Protein AF-A0A6L6BP27-F1 (afdb_monomer)

Structure (mmCIF, N/CA/C/O backbone):
data_AF-A0A6L6BP27-F1
#
_entry.id   AF-A0A6L6BP27-F1
#
loop_
_atom_site.group_PDB
_atom_site.id
_atom_site.type_symbol
_atom_site.label_atom_id
_atom_site.label_alt_id
_atom_site.label_comp_id
_atom_site.label_asym_id
_atom_site.label_entity_id
_atom_site.label_seq_id
_atom_site.pdbx_PDB_ins_code
_atom_site.Cartn_x
_atom_site.Cartn_y
_atom_site.Cartn_z
_atom_site.occupancy
_atom_site.B_iso_or_equiv
_atom_site.auth_seq_id
_atom_site.auth_comp_id
_atom_site.auth_asym_id
_atom_site.auth_atom_id
_atom_site.pdbx_PDB_model_num
ATOM 1 N N . MET A 1 1 ? 19.486 -28.249 1.361 1.00 24.34 1 MET A N 1
ATOM 2 C CA . MET A 1 1 ? 20.352 -27.620 2.382 1.00 24.34 1 MET A CA 1
ATOM 3 C C . MET A 1 1 ? 19.414 -26.994 3.404 1.00 24.34 1 MET A C 1
ATOM 5 O O . MET A 1 1 ? 18.555 -26.232 2.989 1.00 24.34 1 MET A O 1
ATOM 9 N N . LYS A 1 2 ? 19.440 -27.438 4.669 1.00 19.31 2 LYS A N 1
ATOM 10 C CA . LYS A 1 2 ? 18.485 -26.994 5.703 1.00 19.31 2 LYS A CA 1
ATOM 11 C C . LYS A 1 2 ? 18.660 -25.491 5.954 1.00 19.31 2 LYS A C 1
ATOM 13 O O . LYS A 1 2 ? 19.739 -25.074 6.360 1.00 19.31 2 LYS A O 1
ATOM 18 N N . LEU A 1 3 ? 17.623 -24.709 5.669 1.00 22.36 3 LEU A N 1
ATOM 19 C CA . LEU A 1 3 ? 17.551 -23.271 5.923 1.00 22.36 3 LEU A CA 1
ATOM 20 C C . LEU A 1 3 ? 17.081 -23.055 7.369 1.00 22.36 3 LEU A C 1
ATOM 22 O O . LEU A 1 3 ? 15.890 -22.957 7.634 1.00 22.36 3 LEU A O 1
ATOM 26 N N . GLU A 1 4 ? 18.014 -23.023 8.317 1.00 19.38 4 GLU A N 1
ATOM 27 C CA . GLU A 1 4 ? 17.761 -22.554 9.684 1.00 19.38 4 GLU A CA 1
ATOM 28 C C . GLU A 1 4 ? 18.445 -21.191 9.856 1.00 19.38 4 GLU A C 1
ATOM 30 O O . GLU A 1 4 ? 19.659 -21.099 9.680 1.00 19.38 4 GLU A O 1
ATOM 35 N N . GLY A 1 5 ? 17.694 -20.134 10.205 1.00 24.08 5 GLY A N 1
ATOM 36 C CA . GLY A 1 5 ? 18.314 -18.9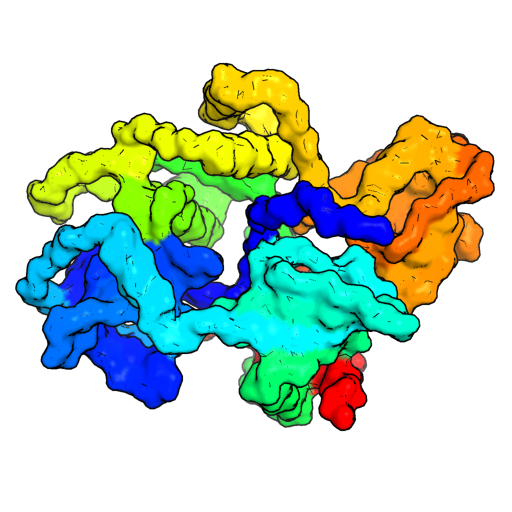14 10.751 1.00 24.08 5 GLY A CA 1
ATOM 37 C C . GLY A 1 5 ? 17.768 -17.533 10.372 1.00 24.08 5 GLY A C 1
ATOM 38 O O . GLY A 1 5 ? 18.439 -16.556 10.694 1.00 24.08 5 GLY A O 1
ATOM 39 N N . LEU A 1 6 ? 16.593 -17.382 9.750 1.00 22.56 6 LEU A N 1
ATOM 40 C CA . LEU A 1 6 ? 16.019 -16.051 9.482 1.00 22.56 6 LEU A CA 1
ATOM 41 C C . LEU A 1 6 ? 14.794 -15.798 10.372 1.00 22.56 6 LEU A C 1
ATOM 43 O O . LEU A 1 6 ? 13.698 -16.282 10.122 1.00 22.56 6 LEU A O 1
ATOM 47 N N . SER A 1 7 ? 15.006 -15.056 11.463 1.00 22.12 7 SER A N 1
ATOM 48 C CA . SER A 1 7 ? 13.932 -14.544 12.323 1.00 22.12 7 SER A CA 1
ATOM 49 C C . SER A 1 7 ? 13.260 -13.347 11.634 1.00 22.12 7 SER A C 1
ATOM 51 O O . SER A 1 7 ? 13.973 -12.411 11.268 1.00 22.12 7 SER A O 1
ATOM 53 N N . PRO A 1 8 ? 11.920 -13.295 11.530 1.00 23.92 8 PRO A N 1
ATOM 54 C CA . PRO A 1 8 ? 11.232 -12.241 10.793 1.00 23.92 8 PRO A CA 1
ATOM 55 C C . PRO A 1 8 ? 11.272 -10.927 11.588 1.00 23.92 8 PRO A C 1
ATOM 57 O O . PRO A 1 8 ? 10.777 -10.844 12.716 1.00 23.92 8 PRO A O 1
ATOM 60 N N . GLN A 1 9 ? 11.900 -9.896 11.021 1.00 27.09 9 GLN A N 1
ATOM 61 C CA . GLN A 1 9 ? 11.811 -8.513 11.490 1.00 27.09 9 GLN A CA 1
ATOM 62 C C . GLN A 1 9 ? 10.997 -7.734 10.467 1.00 27.09 9 GLN A C 1
ATOM 64 O O . GLN A 1 9 ? 11.274 -7.768 9.276 1.00 27.09 9 GLN A O 1
ATOM 69 N N . GLY A 1 10 ? 9.924 -7.121 10.955 1.00 26.88 10 GLY A N 1
ATOM 70 C CA . GLY A 1 10 ? 8.781 -6.774 10.134 1.00 26.88 10 GLY A CA 1
ATOM 71 C C . GLY A 1 10 ? 8.804 -5.374 9.545 1.00 26.88 10 GLY A C 1
ATOM 72 O O . GLY A 1 10 ? 9.265 -4.433 10.187 1.00 26.88 10 GLY A O 1
ATOM 73 N N . ARG A 1 11 ? 8.162 -5.247 8.381 1.00 27.62 11 ARG A N 1
ATOM 74 C CA . ARG A 1 11 ? 7.496 -4.037 7.886 1.00 27.62 11 ARG A CA 1
ATOM 75 C C . ARG A 1 11 ? 6.370 -4.455 6.939 1.00 27.62 11 ARG A C 1
ATOM 77 O O . ARG A 1 11 ? 6.575 -4.673 5.754 1.00 27.62 11 ARG A O 1
ATOM 84 N N . GLY A 1 12 ? 5.165 -4.597 7.484 1.00 24.59 12 GLY A N 1
ATOM 85 C CA . GLY A 1 12 ? 3.965 -4.788 6.677 1.00 24.59 12 GLY A CA 1
ATOM 86 C C . GLY A 1 12 ? 3.558 -3.462 6.043 1.00 24.59 12 GLY A C 1
ATOM 87 O O . GLY A 1 12 ? 3.307 -2.490 6.756 1.00 24.59 12 GLY A O 1
ATOM 88 N N . VAL A 1 13 ? 3.485 -3.421 4.714 1.00 27.06 13 VAL A N 1
ATOM 89 C CA . VAL A 1 13 ? 2.874 -2.304 3.993 1.00 27.06 13 VAL A CA 1
ATOM 90 C C . VAL A 1 13 ? 1.361 -2.368 4.212 1.00 27.06 13 VAL A C 1
ATOM 92 O O . VAL A 1 13 ? 0.734 -3.423 4.085 1.00 27.06 13 VAL A O 1
ATOM 95 N N . ASN A 1 14 ? 0.791 -1.239 4.622 1.00 28.80 14 ASN A N 1
ATOM 96 C CA . ASN A 1 14 ? -0.629 -1.086 4.899 1.00 28.80 14 ASN A CA 1
ATOM 97 C C . ASN A 1 14 ? -1.334 -0.761 3.574 1.00 28.80 14 ASN A C 1
ATOM 99 O O . ASN A 1 14 ? -1.105 0.313 3.017 1.00 28.80 14 ASN A O 1
ATOM 103 N N . PHE A 1 15 ? -2.092 -1.712 3.022 1.00 29.58 15 PHE A N 1
ATOM 104 C CA . PHE A 1 15 ? -2.634 -1.604 1.659 1.00 29.58 15 PHE A CA 1
ATOM 105 C C . PHE A 1 15 ? -4.148 -1.553 1.538 1.00 29.58 15 PHE A C 1
ATOM 107 O O . PHE A 1 15 ? -4.646 -1.405 0.433 1.00 29.58 15 PHE A O 1
ATOM 114 N N . ASN A 1 16 ? -4.858 -1.614 2.646 1.00 32.16 16 ASN A N 1
ATOM 115 C CA . ASN A 1 16 ? -6.273 -1.314 2.768 1.00 32.16 16 ASN A CA 1
ATOM 116 C C . ASN A 1 16 ? -6.457 -1.104 4.256 1.00 32.16 16 ASN A C 1
ATOM 118 O O . ASN A 1 16 ? -5.986 -1.956 4.995 1.00 32.16 16 ASN A O 1
ATOM 122 N N . VAL A 1 17 ? -6.978 0.041 4.686 1.00 34.16 17 VAL A N 1
ATOM 123 C CA . VAL A 1 17 ? -8.278 0.144 5.359 1.00 34.16 17 VAL A CA 1
ATOM 124 C C . VAL A 1 17 ? -8.565 1.644 5.546 1.00 34.16 17 VAL A C 1
ATOM 126 O O . VAL A 1 17 ? -7.656 2.423 5.832 1.00 34.16 17 VAL A O 1
ATOM 129 N N . GLU A 1 18 ? -9.838 2.025 5.525 1.00 42.09 18 GLU A N 1
ATOM 130 C CA . GLU A 1 18 ? -10.417 3.220 6.172 1.00 42.09 18 GLU A CA 1
ATOM 131 C C . GLU A 1 18 ? -10.106 3.332 7.694 1.00 42.09 18 GLU A C 1
ATOM 133 O O . GLU A 1 18 ? -10.615 4.213 8.386 1.00 42.09 18 GLU A O 1
ATOM 138 N N . ILE A 1 19 ? -9.221 2.473 8.230 1.00 43.75 19 ILE A N 1
ATOM 139 C CA . ILE A 1 19 ? -8.749 2.421 9.620 1.00 43.75 19 ILE A CA 1
ATOM 140 C C . ILE A 1 19 ? -8.288 3.779 10.156 1.00 43.75 19 ILE A C 1
ATOM 142 O O . ILE A 1 19 ? -8.566 4.017 11.331 1.00 43.75 19 ILE A O 1
ATOM 146 N N . PRO A 1 20 ? -7.605 4.671 9.400 1.00 52.06 20 PRO A N 1
ATOM 147 C CA . PRO A 1 20 ? -7.161 5.935 9.975 1.00 52.06 20 PRO A CA 1
ATOM 148 C C . PRO A 1 20 ? -8.332 6.736 10.550 1.00 52.06 20 PRO A C 1
ATOM 150 O O . PRO A 1 20 ? -8.298 7.099 11.722 1.00 52.06 20 PRO A O 1
ATOM 153 N N . LEU A 1 21 ? -9.412 6.905 9.783 1.00 52.62 21 LEU A N 1
ATOM 154 C CA . LEU A 1 21 ? -10.512 7.778 10.184 1.00 52.62 21 LEU A CA 1
ATOM 155 C C . LEU A 1 21 ? -11.334 7.174 11.329 1.00 52.62 21 LEU A C 1
ATOM 157 O O . LEU A 1 21 ? -11.641 7.860 12.305 1.00 52.62 21 LEU A O 1
ATOM 161 N N . ILE A 1 22 ? -11.645 5.874 11.258 1.00 64.06 22 ILE A N 1
ATOM 162 C CA . ILE A 1 22 ? -12.397 5.199 12.324 1.00 64.06 22 ILE A CA 1
ATOM 163 C C . ILE A 1 22 ? -11.599 5.133 13.629 1.00 64.06 22 ILE A C 1
ATOM 165 O O . ILE A 1 22 ? -12.166 5.353 14.695 1.00 64.06 22 ILE A O 1
ATOM 169 N N . VAL A 1 23 ? -10.283 4.898 13.584 1.00 67.50 23 VAL A N 1
ATOM 170 C CA . VAL A 1 23 ? -9.456 4.862 14.800 1.00 67.50 23 VAL A CA 1
ATOM 171 C C . VAL A 1 23 ? -9.334 6.253 15.415 1.00 67.50 23 VAL A C 1
ATOM 173 O O . VAL A 1 23 ? -9.428 6.364 16.636 1.00 67.50 23 VAL A O 1
ATOM 176 N N . VAL A 1 24 ? -9.180 7.313 14.618 1.00 62.69 24 VAL A N 1
ATOM 177 C CA . VAL A 1 24 ? -9.140 8.696 15.129 1.00 62.69 24 VAL A CA 1
ATOM 178 C C . VAL A 1 24 ? -10.465 9.058 15.790 1.00 62.69 24 VAL A C 1
ATOM 180 O O . VAL A 1 24 ? -10.481 9.421 16.968 1.00 62.69 24 VAL A O 1
ATOM 183 N N . ARG A 1 25 ? -11.583 8.852 15.089 1.00 65.62 25 ARG A N 1
ATOM 184 C CA . ARG A 1 25 ? -12.924 9.141 15.614 1.00 65.62 25 ARG A CA 1
ATOM 185 C C . ARG A 1 25 ? -13.248 8.322 16.862 1.00 65.62 25 ARG A C 1
ATOM 187 O O . ARG A 1 25 ? -13.694 8.877 17.861 1.00 65.62 25 ARG A O 1
ATOM 194 N N . LEU A 1 26 ? -12.974 7.018 16.868 1.00 74.94 26 LEU A N 1
ATOM 195 C CA . LEU A 1 26 ? -13.188 6.182 18.055 1.00 74.94 26 LEU A CA 1
ATOM 196 C C . LEU A 1 26 ? -12.248 6.560 19.210 1.00 74.94 26 LEU A C 1
ATOM 198 O O . LEU A 1 26 ? -12.638 6.437 20.373 1.00 74.94 26 LEU A O 1
ATOM 202 N N . THR A 1 27 ? -11.029 7.036 18.922 1.00 68.12 27 THR A N 1
ATOM 203 C CA . THR A 1 27 ? -10.110 7.555 19.951 1.00 68.12 27 THR A CA 1
ATOM 204 C C . THR A 1 27 ? -10.725 8.767 20.624 1.00 68.12 27 THR A C 1
ATOM 206 O O . THR A 1 27 ? -10.755 8.839 21.854 1.00 68.12 27 THR A O 1
ATOM 209 N N . GLU A 1 28 ? -11.247 9.691 19.828 1.00 65.62 28 GLU A N 1
ATOM 210 C CA . GLU A 1 28 ? -11.907 10.890 20.313 1.00 65.62 28 GLU A CA 1
ATOM 211 C C . GLU A 1 28 ? -13.165 10.561 21.126 1.00 65.62 28 GLU A C 1
ATOM 213 O O . GLU A 1 28 ? -13.290 11.013 22.263 1.00 65.62 28 GLU A O 1
ATOM 218 N N . ILE A 1 29 ? -14.051 9.704 20.613 1.00 72.75 29 ILE A N 1
ATOM 219 C CA . ILE A 1 29 ? -15.268 9.261 21.313 1.00 72.75 29 ILE A CA 1
ATOM 220 C C . ILE A 1 29 ? -14.912 8.617 22.663 1.00 72.75 29 ILE A C 1
ATOM 222 O O . ILE A 1 29 ? -15.497 8.961 23.695 1.00 72.75 29 ILE A O 1
ATOM 226 N N . ALA A 1 30 ? -13.897 7.744 22.696 1.00 75.38 30 ALA A N 1
ATOM 227 C CA . ALA A 1 30 ? -13.423 7.117 23.931 1.00 75.38 30 ALA A CA 1
ATOM 228 C C . ALA A 1 30 ? -12.850 8.138 24.930 1.00 75.38 30 ALA A C 1
ATOM 230 O O . ALA A 1 30 ? -12.978 7.969 26.149 1.00 75.38 30 ALA A O 1
ATOM 231 N N . GLN A 1 31 ? -12.200 9.202 24.447 1.00 69.44 31 GLN A N 1
ATOM 232 C CA . GLN A 1 31 ? -11.708 10.306 25.277 1.00 69.44 31 GLN A CA 1
ATOM 233 C C . GLN A 1 31 ? -12.851 11.178 25.812 1.00 69.44 31 GLN A C 1
ATOM 235 O O . GLN A 1 31 ? -12.860 11.485 27.006 1.00 69.44 31 GLN A O 1
ATOM 240 N N . ARG A 1 32 ? -13.832 11.510 24.962 1.00 70.50 32 ARG A N 1
ATOM 241 C CA . ARG A 1 32 ? -15.041 12.281 25.298 1.00 70.50 32 ARG A CA 1
ATOM 242 C C . ARG A 1 32 ? -16.046 11.488 26.141 1.00 70.50 32 ARG A C 1
ATOM 244 O O . ARG A 1 32 ? -16.950 12.080 26.722 1.00 70.50 32 ARG A O 1
ATOM 251 N N . ARG A 1 33 ? -15.844 10.172 26.281 1.00 76.19 33 ARG A N 1
ATOM 252 C CA . ARG A 1 33 ? -16.693 9.241 27.043 1.00 76.19 33 ARG A CA 1
ATOM 253 C C . ARG A 1 33 ? -18.110 9.115 26.484 1.00 76.19 33 ARG A C 1
ATOM 255 O O . ARG A 1 33 ? -19.041 8.893 27.250 1.00 76.19 33 ARG A O 1
ATOM 262 N N . GLN A 1 34 ? -18.278 9.271 25.180 1.00 79.25 34 GLN A N 1
ATOM 263 C CA . GLN A 1 34 ? -19.582 9.156 24.528 1.00 79.25 34 GLN A CA 1
ATOM 264 C C . GLN A 1 34 ? -19.881 7.692 24.204 1.00 79.25 34 GLN A C 1
ATOM 266 O O . GLN A 1 34 ? -18.959 6.943 23.874 1.00 79.25 34 GLN A O 1
ATOM 271 N N . LEU A 1 35 ? -21.146 7.278 24.313 1.00 84.25 35 LEU A N 1
ATOM 272 C CA . LEU A 1 35 ? -21.546 5.975 23.781 1.00 84.25 35 LEU A CA 1
ATOM 273 C C . LEU A 1 35 ? -21.628 6.060 22.252 1.00 84.25 35 LEU A C 1
ATOM 275 O O . LEU A 1 35 ? -21.848 7.128 21.671 1.00 84.25 35 LEU A O 1
ATOM 279 N N . VAL A 1 36 ? -21.402 4.925 21.599 1.00 84.56 36 VAL A N 1
ATOM 280 C CA . VAL A 1 36 ? -21.385 4.838 20.139 1.00 84.56 36 VAL A CA 1
ATOM 281 C C . VAL A 1 36 ? -22.182 3.628 19.682 1.00 84.56 36 VAL A C 1
ATOM 283 O O . VAL A 1 36 ? -22.032 2.540 20.240 1.00 84.56 36 VAL A O 1
ATOM 286 N N . ASP A 1 37 ? -23.041 3.840 18.690 1.00 83.38 37 ASP A N 1
ATOM 287 C CA . ASP A 1 37 ? -23.739 2.775 17.975 1.00 83.38 37 ASP A CA 1
ATOM 288 C C . ASP A 1 37 ? -22.869 2.332 16.799 1.00 83.38 37 ASP A C 1
ATOM 290 O O . ASP A 1 37 ? -22.571 3.140 15.916 1.00 83.38 37 ASP A O 1
ATOM 294 N N . ILE A 1 38 ? -22.405 1.084 16.837 1.00 82.88 38 ILE A N 1
ATOM 295 C CA . ILE A 1 38 ? -21.524 0.495 15.829 1.00 82.88 38 ILE A CA 1
ATOM 296 C C . ILE A 1 38 ? -22.198 -0.715 15.186 1.00 82.88 38 ILE A C 1
ATOM 298 O O . ILE A 1 38 ? -22.813 -1.527 15.873 1.00 82.88 38 ILE A O 1
ATOM 302 N N . SER A 1 39 ? -22.023 -0.879 13.876 1.00 76.56 39 SER A N 1
ATOM 303 C CA . SER A 1 39 ? -22.437 -2.094 13.170 1.00 76.56 39 SER A CA 1
ATOM 304 C C . SER A 1 39 ? -21.270 -3.077 13.075 1.00 76.56 39 SER A C 1
ATOM 306 O O . SER A 1 39 ? -20.191 -2.697 12.620 1.00 76.56 39 SER A O 1
ATOM 308 N N . ILE A 1 40 ? -21.463 -4.323 13.508 1.00 75.12 40 ILE A N 1
ATOM 309 C CA . ILE A 1 40 ? -20.492 -5.421 13.410 1.00 75.12 40 ILE A CA 1
ATOM 310 C C . ILE A 1 40 ? -21.167 -6.567 12.667 1.00 75.12 40 ILE A C 1
ATOM 312 O O . ILE A 1 40 ? -22.178 -7.075 13.135 1.00 75.12 40 ILE A O 1
ATOM 316 N N . ASP A 1 41 ? -20.613 -6.984 11.525 1.00 67.38 41 ASP A N 1
ATOM 317 C CA . ASP A 1 41 ? -21.138 -8.110 10.733 1.00 67.38 41 ASP A CA 1
ATOM 318 C C . ASP A 1 41 ? -22.663 -7.994 10.452 1.00 67.38 41 ASP A C 1
ATOM 320 O O . ASP A 1 41 ? -23.397 -8.979 10.476 1.00 67.38 41 ASP A O 1
ATOM 324 N N . SER A 1 42 ? -23.134 -6.762 10.188 1.00 66.06 42 SER A N 1
ATOM 325 C CA . SER A 1 42 ? -24.547 -6.383 9.968 1.00 66.06 42 SER A CA 1
ATOM 326 C C . SER A 1 42 ? -25.467 -6.412 11.200 1.00 66.06 42 SER A C 1
ATOM 328 O O . SER A 1 42 ? -26.681 -6.251 11.059 1.00 66.06 42 SER A O 1
ATOM 330 N N . GLU A 1 43 ? -24.917 -6.540 12.407 1.00 75.62 43 GLU A N 1
ATOM 331 C CA . GLU A 1 43 ? -25.635 -6.354 13.671 1.00 75.62 43 GLU A CA 1
ATOM 332 C C . GLU A 1 43 ? -25.242 -5.029 14.337 1.00 75.62 43 GLU A C 1
ATOM 334 O O . GLU A 1 43 ? -24.061 -4.737 14.518 1.00 75.62 43 GLU A O 1
ATOM 339 N N . ASN A 1 44 ? -26.228 -4.228 14.747 1.00 82.75 44 ASN A N 1
ATOM 340 C CA . ASN A 1 44 ? -25.972 -2.965 15.443 1.00 82.75 44 ASN A CA 1
ATOM 341 C C . ASN A 1 44 ? -25.867 -3.184 16.954 1.00 82.75 44 ASN A C 1
ATOM 343 O O . ASN A 1 44 ? -26.711 -3.846 17.565 1.00 82.75 44 ASN A O 1
ATOM 347 N N . ILE A 1 45 ? -24.837 -2.602 17.562 1.00 87.69 45 ILE A N 1
ATOM 348 C CA . ILE A 1 45 ? -24.572 -2.691 18.992 1.00 87.69 45 ILE A CA 1
ATOM 349 C C . ILE A 1 45 ? -24.108 -1.345 19.539 1.00 87.69 45 ILE A C 1
ATOM 351 O O . ILE A 1 45 ? -23.145 -0.745 19.069 1.00 87.69 45 ILE A O 1
ATOM 355 N N . VAL A 1 46 ? -24.761 -0.901 20.612 1.00 88.75 46 VAL A N 1
ATOM 356 C CA . VAL A 1 46 ? -24.331 0.282 21.358 1.00 88.75 46 VAL A CA 1
ATOM 357 C C . VAL A 1 46 ? -23.261 -0.124 22.362 1.00 88.75 46 VAL A C 1
ATOM 359 O O . VAL A 1 46 ? -23.462 -1.028 23.182 1.00 88.75 46 VAL A O 1
ATOM 362 N N . VAL A 1 47 ? -22.118 0.554 22.327 1.00 89.75 47 VAL A N 1
ATOM 363 C CA . VAL A 1 47 ? -20.980 0.262 23.200 1.00 89.75 47 VAL A CA 1
ATOM 364 C C . VAL A 1 47 ? -20.496 1.504 23.945 1.00 89.75 47 VAL A C 1
ATOM 366 O O . VAL A 1 47 ? -20.593 2.627 23.459 1.00 89.75 47 VAL A O 1
ATOM 369 N N . ASP A 1 48 ? -19.948 1.281 25.139 1.00 89.38 48 ASP A N 1
ATOM 370 C CA . ASP A 1 48 ? -19.176 2.251 25.918 1.00 89.38 48 ASP A CA 1
ATOM 371 C C . ASP A 1 48 ? -17.676 2.060 25.619 1.00 89.38 48 ASP A C 1
ATOM 373 O O . ASP A 1 48 ? -17.071 1.097 26.123 1.00 89.38 48 ASP A O 1
ATOM 377 N N . PRO A 1 49 ? -17.072 2.902 24.761 1.00 87.06 49 PRO A N 1
ATOM 378 C CA . PRO A 1 49 ? -15.687 2.757 24.343 1.00 87.06 49 PRO A CA 1
ATOM 379 C C . PRO A 1 49 ? -14.725 3.210 25.448 1.00 87.06 49 PRO A C 1
ATOM 381 O O . PRO A 1 49 ? -14.726 4.357 25.894 1.00 87.06 49 PRO A O 1
ATOM 384 N N . ASP A 1 50 ? -13.842 2.306 25.882 1.00 83.19 50 ASP A N 1
ATOM 385 C CA . ASP A 1 50 ? -12.862 2.590 26.936 1.00 83.19 50 ASP A CA 1
ATOM 386 C C . ASP A 1 50 ? -11.526 3.072 26.351 1.00 83.19 50 ASP A C 1
ATOM 388 O O . ASP A 1 50 ? -10.980 4.082 26.811 1.00 83.19 50 ASP A O 1
ATOM 392 N N . ARG A 1 51 ? -10.991 2.361 25.345 1.00 78.06 51 ARG A N 1
ATOM 393 C CA . ARG A 1 51 ? -9.752 2.722 24.628 1.00 78.06 51 ARG A CA 1
ATOM 394 C C . ARG A 1 51 ? -9.590 1.945 23.325 1.00 78.06 51 ARG A C 1
ATOM 396 O O . ARG A 1 51 ? -10.187 0.887 23.154 1.00 78.06 51 ARG A O 1
ATOM 403 N N . LEU A 1 52 ? -8.679 2.406 22.476 1.00 79.62 52 LEU A N 1
ATOM 404 C CA . LEU A 1 52 ? -8.127 1.611 21.382 1.00 79.62 52 LEU A CA 1
ATOM 405 C C . LEU A 1 52 ? -6.822 0.923 21.787 1.00 79.62 52 LEU A C 1
ATOM 407 O O . LEU A 1 52 ? -6.091 1.391 22.668 1.00 79.62 52 LEU A O 1
ATOM 411 N N . LEU A 1 53 ? -6.552 -0.205 21.140 1.00 68.50 53 LEU A N 1
ATOM 412 C CA . LEU A 1 53 ? -5.364 -1.022 21.325 1.00 68.50 53 LEU A CA 1
ATOM 413 C C . LEU A 1 53 ? -4.898 -1.552 19.969 1.00 68.50 53 LEU A C 1
ATOM 415 O O . LEU A 1 53 ? -5.683 -2.146 19.238 1.00 68.50 53 LEU A O 1
ATOM 419 N N . PHE A 1 54 ? -3.619 -1.372 19.655 1.00 62.34 54 PHE A N 1
ATOM 420 C CA . PHE A 1 54 ? -3.007 -1.975 18.477 1.00 62.34 54 PHE A CA 1
ATOM 421 C C . PHE A 1 54 ? -2.205 -3.210 18.884 1.00 62.34 54 PHE A C 1
ATOM 423 O O . PHE A 1 54 ? -1.301 -3.125 19.720 1.00 62.34 54 PHE A O 1
ATOM 430 N N . ASP A 1 55 ? -2.514 -4.352 18.280 1.00 58.47 55 ASP A N 1
ATOM 431 C CA . ASP A 1 55 ? -1.782 -5.600 18.490 1.00 58.47 55 ASP A CA 1
ATOM 432 C C . ASP A 1 55 ? -1.588 -6.325 17.156 1.00 58.47 55 ASP A C 1
ATOM 434 O O . ASP A 1 55 ? -2.519 -6.437 16.358 1.00 58.47 55 ASP A O 1
ATOM 438 N N . LYS A 1 56 ? -0.356 -6.788 16.903 1.00 53.34 56 LYS A N 1
ATOM 439 C CA . LYS A 1 56 ? 0.037 -7.554 15.703 1.00 53.34 56 LYS A CA 1
ATOM 440 C C . LYS A 1 56 ? -0.492 -7.002 14.361 1.00 53.34 56 LYS A C 1
ATOM 442 O O . LYS A 1 56 ? -0.903 -7.763 13.497 1.00 53.34 56 LYS A O 1
ATOM 447 N N . GLY A 1 57 ? -0.476 -5.683 14.158 1.00 51.88 57 GLY A N 1
ATOM 448 C CA . GLY A 1 57 ? -0.927 -5.094 12.887 1.00 51.88 57 GLY A CA 1
ATOM 449 C C . GLY A 1 57 ? -2.415 -4.746 12.831 1.00 51.88 57 GLY A C 1
ATOM 450 O O . GLY A 1 57 ? -2.844 -4.134 11.860 1.00 51.88 57 GLY A O 1
ATOM 451 N N . THR A 1 58 ? -3.190 -5.081 13.863 1.00 59.81 58 THR A N 1
ATOM 452 C CA . THR A 1 58 ? -4.640 -4.869 13.903 1.00 59.81 58 THR A CA 1
ATOM 453 C C . THR A 1 58 ? -5.024 -3.890 15.010 1.00 59.81 58 THR A C 1
ATOM 455 O O . THR A 1 58 ? -4.508 -3.958 16.128 1.00 59.81 58 THR A O 1
ATOM 458 N N . TRP A 1 59 ? -5.957 -2.987 14.705 1.00 70.88 59 TRP A N 1
ATOM 459 C CA . TRP A 1 59 ? -6.578 -2.099 15.687 1.00 70.88 59 TRP A CA 1
ATOM 460 C C . TRP A 1 59 ? -7.813 -2.744 16.313 1.00 70.88 59 TRP A C 1
ATOM 462 O O . TRP A 1 59 ? -8.667 -3.294 15.614 1.00 70.88 59 TRP A O 1
ATOM 472 N N . TYR A 1 60 ? -7.908 -2.634 17.634 1.00 78.88 60 TYR A N 1
ATOM 473 C CA . TYR A 1 60 ? -9.010 -3.135 18.440 1.00 78.88 60 TYR A CA 1
ATOM 474 C C . TYR A 1 60 ? -9.621 -2.005 19.261 1.00 78.88 60 TYR A C 1
ATOM 476 O O . TYR A 1 60 ? -8.915 -1.300 19.986 1.00 78.88 60 TYR A O 1
ATOM 484 N N . LEU A 1 61 ? -10.942 -1.881 19.208 1.00 85.69 61 LEU A N 1
ATOM 485 C CA . LEU A 1 61 ? -11.723 -1.102 20.151 1.00 85.69 61 LEU A CA 1
ATOM 486 C C . LEU A 1 61 ? -11.988 -1.959 21.393 1.00 85.69 61 LEU A C 1
ATOM 488 O O . LEU A 1 61 ? -12.636 -3.003 21.317 1.00 85.69 61 LEU A O 1
ATOM 492 N N . ILE A 1 62 ? -11.492 -1.520 22.547 1.00 88.12 62 ILE A N 1
ATOM 493 C CA . ILE A 1 62 ? -11.852 -2.094 23.843 1.00 88.12 62 ILE A CA 1
ATOM 494 C C . ILE A 1 62 ? -13.068 -1.334 24.353 1.00 88.12 62 ILE A C 1
ATOM 496 O O . ILE A 1 62 ? -12.962 -0.165 24.730 1.00 88.12 62 ILE A O 1
ATOM 500 N N . ALA A 1 63 ? -14.217 -2.000 24.377 1.00 90.06 63 ALA A N 1
ATOM 501 C CA . ALA A 1 63 ? -15.480 -1.393 24.770 1.00 90.06 63 ALA A CA 1
ATOM 502 C C . ALA A 1 63 ? -16.326 -2.340 25.625 1.00 90.06 63 ALA A C 1
ATOM 504 O O . ALA A 1 63 ? -16.103 -3.552 25.658 1.00 90.06 63 ALA A O 1
ATOM 505 N N . THR A 1 64 ? -17.290 -1.784 26.354 1.00 90.25 64 THR A N 1
ATOM 506 C CA . THR A 1 64 ? -18.300 -2.562 27.084 1.00 90.25 64 THR A CA 1
ATOM 507 C C . THR A 1 64 ? -19.641 -2.376 26.383 1.00 90.25 64 THR A C 1
ATOM 509 O O . THR A 1 64 ? -20.130 -1.249 26.369 1.00 90.25 64 THR A O 1
ATOM 512 N N . PRO A 1 65 ? -20.250 -3.425 25.806 1.00 89.44 65 PRO A N 1
ATOM 513 C CA . PRO A 1 65 ? -21.601 -3.315 25.271 1.00 89.44 65 PRO A CA 1
ATOM 514 C C . PRO A 1 65 ? -22.592 -2.829 26.325 1.00 89.44 65 PRO A C 1
ATOM 516 O O . PRO A 1 65 ? -22.528 -3.247 27.487 1.00 89.44 65 PRO A O 1
ATOM 519 N N . VAL A 1 66 ? -23.509 -1.948 25.933 1.00 85.56 66 VAL A N 1
ATOM 520 C CA . VAL A 1 66 ? -24.560 -1.464 26.831 1.00 85.56 66 VAL A CA 1
ATOM 521 C C . VAL A 1 66 ? -25.421 -2.651 27.272 1.00 85.56 66 VAL A C 1
ATOM 523 O O . VAL A 1 66 ? -25.866 -3.455 26.462 1.00 85.56 66 VAL A O 1
ATOM 526 N N . GLY A 1 67 ? -25.619 -2.793 28.586 1.00 81.31 67 GLY A N 1
ATOM 527 C CA . GLY A 1 67 ? -26.297 -3.949 29.190 1.00 81.31 67 GLY A CA 1
ATOM 528 C C . GLY A 1 67 ? -25.360 -5.083 29.627 1.00 81.31 67 GLY A C 1
ATOM 529 O O . GLY A 1 67 ? -25.762 -5.932 30.424 1.00 81.31 67 GLY A O 1
ATOM 530 N N . GLU A 1 68 ? -24.089 -5.069 29.214 1.00 84.50 68 GLU A N 1
ATOM 531 C CA . GLU A 1 68 ? -23.082 -6.042 29.644 1.00 84.50 68 GLU A CA 1
ATOM 532 C C . GLU A 1 68 ? -22.145 -5.501 30.735 1.00 84.50 68 GLU A C 1
ATOM 534 O O . GLU A 1 68 ? -21.962 -4.302 30.926 1.00 84.50 68 GLU A O 1
ATOM 539 N N . LYS A 1 69 ? -21.515 -6.415 31.491 1.00 78.56 69 LYS A N 1
ATOM 540 C CA . LYS A 1 69 ? -20.518 -6.069 32.532 1.00 78.56 69 LYS A CA 1
ATOM 541 C C . LYS A 1 69 ? -19.067 -6.320 32.107 1.00 78.56 69 LYS A C 1
ATOM 543 O O . LYS A 1 69 ? -18.131 -5.830 32.759 1.00 78.56 69 LYS A O 1
ATOM 548 N N . LYS A 1 70 ? -18.866 -7.139 31.071 1.00 85.00 70 LYS A N 1
ATOM 549 C CA . LYS A 1 70 ? -17.546 -7.548 30.580 1.00 85.00 70 LYS A CA 1
ATOM 550 C C . LYS A 1 70 ? -17.140 -6.678 29.396 1.00 85.00 70 LYS A C 1
ATOM 552 O O . LYS A 1 70 ? -17.955 -6.376 28.538 1.00 85.00 70 LYS A O 1
ATOM 557 N N . MET A 1 71 ? -15.865 -6.298 29.378 1.00 86.88 71 MET A N 1
ATOM 558 C CA . MET A 1 71 ? -15.270 -5.635 28.221 1.00 86.88 71 MET A CA 1
ATOM 559 C C . MET A 1 71 ? -15.040 -6.660 27.116 1.00 86.88 71 MET A C 1
ATOM 561 O O . MET A 1 71 ? -14.689 -7.807 27.405 1.00 86.88 71 MET A O 1
ATOM 565 N N . ARG A 1 72 ? -15.191 -6.216 25.875 1.00 86.56 72 ARG A N 1
ATOM 566 C CA . ARG A 1 72 ? -14.877 -6.963 24.662 1.00 86.56 72 ARG A CA 1
ATOM 567 C C . ARG A 1 72 ? -13.819 -6.200 23.871 1.00 86.56 72 ARG A C 1
ATOM 569 O O . ARG A 1 72 ? -13.765 -4.971 23.929 1.00 86.56 72 ARG A O 1
ATOM 576 N N . ALA A 1 73 ? -12.974 -6.937 23.162 1.00 85.81 73 ALA A N 1
ATOM 577 C CA . ALA A 1 73 ? -12.105 -6.375 22.139 1.00 85.81 73 ALA A CA 1
ATOM 578 C C . ALA A 1 73 ? -12.764 -6.610 20.777 1.00 85.81 73 ALA A C 1
ATOM 580 O O . ALA A 1 73 ? -13.109 -7.739 20.439 1.00 85.81 73 ALA A O 1
ATOM 581 N N . ILE A 1 74 ? -12.968 -5.534 20.028 1.00 84.56 74 ILE A N 1
ATOM 582 C CA . ILE A 1 74 ? -13.669 -5.526 18.745 1.00 84.56 74 ILE A CA 1
ATOM 583 C C . ILE A 1 74 ? -12.664 -5.082 17.689 1.00 84.56 74 ILE A C 1
ATOM 585 O O . ILE A 1 74 ? -12.072 -4.014 17.831 1.00 84.56 74 ILE A O 1
ATOM 589 N N . LYS A 1 75 ? -12.435 -5.885 16.644 1.00 78.50 75 LYS A N 1
ATOM 590 C CA . LYS A 1 75 ? -11.555 -5.486 15.533 1.00 78.50 75 LYS A CA 1
ATOM 591 C C . LYS A 1 75 ? -12.160 -4.265 14.838 1.00 78.50 75 LYS A C 1
ATOM 593 O O . LYS A 1 75 ? -13.278 -4.353 14.344 1.00 78.50 75 LYS A O 1
ATOM 598 N N . CYS A 1 76 ? -11.421 -3.160 14.748 1.00 76.75 76 CYS A N 1
ATOM 599 C CA . CYS A 1 76 ? -11.915 -1.939 14.100 1.00 76.75 76 CYS A CA 1
ATOM 600 C C . CYS A 1 76 ? -12.274 -2.166 12.627 1.00 76.75 76 CYS A C 1
ATOM 602 O O . CYS A 1 76 ? -13.219 -1.567 12.144 1.00 76.75 76 CYS A O 1
ATOM 604 N N . ALA A 1 77 ? -11.578 -3.079 11.943 1.00 67.12 77 ALA A N 1
ATOM 605 C CA . ALA A 1 77 ? -11.877 -3.455 10.560 1.00 67.12 77 ALA A CA 1
ATOM 606 C C . ALA A 1 77 ? -13.243 -4.151 10.373 1.00 67.12 77 ALA A C 1
ATOM 608 O O . ALA A 1 77 ? -13.703 -4.268 9.245 1.00 67.12 77 ALA A O 1
ATOM 609 N N . ARG A 1 78 ? -13.878 -4.637 11.451 1.00 73.94 78 ARG A N 1
ATOM 610 C CA . ARG A 1 78 ? -15.236 -5.209 11.407 1.00 73.94 78 ARG A CA 1
ATOM 611 C C . ARG A 1 78 ? -16.332 -4.196 11.716 1.00 73.94 78 ARG A C 1
ATOM 613 O O . ARG A 1 78 ? -17.504 -4.543 11.634 1.00 73.94 78 ARG A O 1
ATOM 620 N N . ILE A 1 79 ? -15.959 -2.989 12.129 1.00 73.56 79 ILE A N 1
ATOM 621 C CA . ILE A 1 79 ? -16.925 -1.936 12.403 1.00 73.56 79 ILE A CA 1
ATOM 622 C C . ILE A 1 79 ? -17.262 -1.278 11.065 1.00 73.56 79 ILE A C 1
ATOM 624 O O . ILE A 1 79 ? -16.353 -0.855 10.351 1.00 73.56 79 ILE A O 1
ATOM 628 N N . GLY A 1 80 ? -18.548 -1.221 10.723 1.00 63.62 80 GLY A N 1
ATOM 629 C CA . GLY A 1 80 ? -19.016 -0.524 9.525 1.00 63.62 80 GLY A CA 1
ATOM 630 C C . GLY A 1 80 ? -18.610 0.955 9.515 1.00 63.62 80 GLY A C 1
ATOM 631 O O . GLY A 1 80 ? -18.417 1.562 10.570 1.00 63.62 80 GLY A O 1
ATOM 632 N N . ALA A 1 81 ? -18.490 1.538 8.319 1.00 55.50 81 ALA A N 1
ATOM 633 C CA . ALA A 1 81 ? -18.131 2.950 8.145 1.00 55.50 81 ALA A CA 1
ATOM 634 C C . ALA A 1 81 ? -19.149 3.906 8.803 1.00 55.50 81 ALA A C 1
ATOM 636 O O . ALA A 1 81 ? -18.773 4.965 9.310 1.00 55.50 81 ALA A O 1
ATOM 637 N N . ASP A 1 82 ? -20.415 3.487 8.866 1.00 58.62 82 ASP A N 1
ATOM 638 C CA . ASP A 1 82 ? -21.509 4.229 9.481 1.00 58.62 82 ASP A CA 1
ATOM 639 C C . ASP A 1 82 ? -21.655 3.853 10.963 1.00 58.62 82 ASP A C 1
ATOM 641 O O . ASP A 1 82 ? -22.261 2.839 11.316 1.00 58.62 82 ASP A O 1
ATOM 645 N N . PHE A 1 83 ? -21.103 4.682 11.850 1.00 69.38 83 PHE A N 1
ATOM 646 C CA . PHE A 1 83 ? -21.393 4.636 13.284 1.00 69.38 83 PHE A CA 1
ATOM 647 C C . PHE A 1 83 ? -21.854 6.008 13.772 1.00 69.38 83 PHE A C 1
ATOM 649 O O . PHE A 1 83 ? -21.308 7.045 13.384 1.00 69.38 83 PHE A O 1
ATOM 656 N N . SER A 1 84 ? -22.861 6.026 14.643 1.00 69.06 84 SER A N 1
ATOM 657 C CA . SER A 1 84 ? -23.438 7.263 15.174 1.00 69.06 84 SER A CA 1
ATOM 658 C C . SER A 1 84 ? -23.091 7.449 16.645 1.00 69.06 84 SER A C 1
ATOM 660 O O . SER A 1 84 ? -23.221 6.531 17.458 1.00 69.06 84 SER A O 1
ATOM 662 N N . ILE A 1 85 ? -22.665 8.663 16.992 1.00 71.06 85 ILE A N 1
ATOM 663 C CA . ILE A 1 85 ? -22.474 9.078 18.381 1.00 71.06 85 ILE A CA 1
ATOM 664 C C . ILE A 1 85 ? -23.856 9.296 18.995 1.00 71.06 85 ILE A C 1
ATOM 666 O O . ILE A 1 85 ? -24.680 10.011 18.428 1.00 71.06 85 ILE A O 1
ATOM 670 N N . THR A 1 86 ? -24.110 8.701 20.155 1.00 69.88 86 THR A N 1
ATOM 671 C CA . THR A 1 86 ? -25.353 8.947 20.893 1.00 69.88 86 THR A CA 1
ATOM 672 C C . THR A 1 86 ? -25.238 10.225 21.727 1.00 69.88 86 THR A C 1
ATOM 674 O O . THR A 1 86 ? -24.141 10.582 22.158 1.00 69.88 86 THR A O 1
ATOM 677 N N . GLU A 1 87 ? -26.359 10.869 22.060 1.00 68.19 87 GLU A N 1
ATOM 678 C CA . GLU A 1 87 ? -26.368 12.004 23.005 1.00 68.19 87 GLU A CA 1
ATOM 679 C C . GLU A 1 87 ? -25.930 11.606 24.432 1.00 68.19 87 GLU A C 1
ATOM 681 O O . GLU A 1 87 ? -25.539 12.456 25.234 1.00 68.19 87 GLU A O 1
ATOM 686 N N . ASP A 1 88 ? -25.936 10.306 24.738 1.00 70.00 88 ASP A N 1
ATOM 687 C CA . ASP A 1 88 ? -25.584 9.763 26.044 1.00 70.00 88 ASP A CA 1
ATOM 688 C C . ASP A 1 88 ? -24.065 9.689 26.294 1.00 70.00 88 ASP A C 1
ATOM 690 O O . ASP A 1 88 ? -23.265 9.239 25.466 1.00 70.00 88 ASP A O 1
ATOM 694 N N . VAL A 1 89 ? -23.667 10.076 27.510 1.00 68.38 89 VAL A N 1
ATOM 695 C CA . VAL A 1 89 ? -22.282 10.024 28.001 1.00 68.38 89 VAL A CA 1
ATOM 696 C C . VAL A 1 89 ? -22.144 8.912 29.042 1.00 68.38 89 VAL A C 1
ATOM 698 O O . VAL A 1 89 ? -22.953 8.782 29.962 1.00 68.38 89 VAL A O 1
ATOM 701 N N . SER A 1 90 ? -21.081 8.118 28.934 1.00 68.31 90 SER A N 1
ATOM 702 C CA . SER A 1 90 ? -20.763 7.027 29.855 1.00 68.31 90 SER A CA 1
ATOM 703 C C . SER A 1 90 ? -20.623 7.503 31.303 1.00 68.31 90 SER A C 1
ATOM 705 O O . SER A 1 90 ? -19.776 8.331 31.654 1.00 68.31 90 SER A O 1
ATOM 707 N N . SER A 1 91 ? -21.402 6.872 32.183 1.00 66.12 91 SER A N 1
ATOM 708 C CA . SER A 1 91 ? -21.353 7.038 33.641 1.00 66.12 91 SER A CA 1
ATOM 709 C C . SER A 1 91 ? -20.411 6.049 34.343 1.00 66.12 91 SER A C 1
ATOM 711 O O . SER A 1 91 ? -20.174 6.151 35.552 1.00 66.12 91 SER A O 1
ATOM 713 N N . ALA A 1 92 ? -19.832 5.095 33.607 1.00 68.56 92 ALA A N 1
ATOM 714 C CA . ALA A 1 92 ? -18.964 4.068 34.169 1.00 68.56 92 ALA A CA 1
ATOM 715 C C . ALA A 1 92 ? -17.636 4.658 34.683 1.00 68.56 92 ALA A C 1
ATOM 717 O O . ALA A 1 92 ? -17.216 5.752 34.307 1.00 68.56 92 ALA A O 1
ATOM 718 N N . LYS A 1 93 ? -16.897 3.939 35.533 1.00 67.19 93 LYS A N 1
ATOM 719 C CA . LYS A 1 93 ? -15.495 4.286 35.841 1.00 67.19 93 LYS A CA 1
ATOM 720 C C . LYS A 1 93 ? -14.560 3.479 34.943 1.00 67.19 93 LYS A C 1
ATOM 722 O O . LYS A 1 93 ? -14.691 2.258 34.895 1.00 67.19 93 LYS A O 1
ATOM 727 N N . ARG A 1 94 ? -13.578 4.137 34.306 1.00 69.19 94 ARG A N 1
ATOM 728 C CA . ARG A 1 94 ? -12.528 3.442 33.536 1.00 69.19 94 ARG A CA 1
ATOM 729 C C . ARG A 1 94 ? -11.825 2.404 34.407 1.00 69.19 94 ARG A C 1
ATOM 731 O O . ARG A 1 94 ? -11.358 2.715 35.509 1.00 69.19 94 ARG A O 1
ATOM 738 N N . LYS A 1 95 ? -11.711 1.177 33.899 1.00 71.81 95 LYS A N 1
ATOM 739 C CA . LYS A 1 95 ? -10.974 0.110 34.585 1.00 71.81 95 LYS A CA 1
ATOM 740 C C . LYS A 1 95 ? -9.472 0.325 34.382 1.00 71.81 95 LYS A C 1
ATOM 742 O O . LYS A 1 95 ? -8.997 0.592 33.274 1.00 71.81 95 LYS A O 1
ATOM 747 N N . LYS A 1 96 ? -8.695 0.200 35.461 1.00 71.00 96 LYS A N 1
ATOM 748 C CA . LYS A 1 96 ? -7.232 0.124 35.367 1.00 71.00 96 LYS A CA 1
ATOM 749 C C . LYS A 1 96 ? -6.857 -1.294 34.959 1.00 71.00 96 LYS A C 1
ATOM 751 O O . LYS A 1 96 ? -6.892 -2.187 35.794 1.00 71.00 96 LYS A O 1
ATOM 756 N N . LEU A 1 97 ? -6.527 -1.466 33.686 1.00 69.12 97 LEU A N 1
ATOM 757 C CA . LEU A 1 97 ? -6.054 -2.725 33.122 1.00 69.12 97 LEU A CA 1
ATOM 758 C C . LEU A 1 97 ? -4.536 -2.668 32.949 1.00 69.12 97 LEU A C 1
ATOM 760 O O . LEU A 1 97 ? -3.994 -1.657 32.499 1.00 69.12 97 LEU A O 1
ATOM 764 N N . SER A 1 98 ? -3.855 -3.750 33.305 1.00 66.12 98 SER A N 1
ATOM 765 C CA . SER A 1 98 ? -2.445 -3.978 33.000 1.00 66.12 98 SER A CA 1
ATOM 766 C C . SER A 1 98 ? -2.247 -4.352 31.526 1.00 66.12 98 SER A C 1
ATOM 768 O O . SER A 1 98 ? -3.153 -4.862 30.868 1.00 66.12 98 SER A O 1
ATOM 770 N N . ASN A 1 99 ? -1.023 -4.190 31.010 1.00 55.97 99 ASN A N 1
ATOM 771 C CA . ASN A 1 99 ? -0.679 -4.615 29.645 1.00 55.97 99 ASN A CA 1
ATOM 772 C C . ASN A 1 99 ? -0.946 -6.109 29.398 1.00 55.97 99 ASN A C 1
ATOM 774 O O . ASN A 1 99 ? -1.263 -6.498 28.278 1.00 55.97 99 ASN A O 1
ATOM 778 N N . ARG A 1 100 ? -0.824 -6.951 30.433 1.00 62.81 100 ARG A N 1
ATOM 779 C CA . ARG A 1 100 ? -1.125 -8.384 30.329 1.00 62.81 100 ARG A CA 1
ATOM 780 C C . ARG A 1 100 ? -2.622 -8.623 30.132 1.00 62.81 100 ARG A C 1
ATOM 782 O O . ARG A 1 100 ? -2.989 -9.432 29.291 1.00 62.81 100 ARG A O 1
ATOM 789 N N . GLU A 1 101 ? -3.466 -7.913 30.878 1.00 69.19 101 GLU A N 1
ATOM 790 C CA . GLU A 1 101 ? -4.927 -8.009 30.755 1.00 69.19 101 GLU A CA 1
ATOM 791 C C . GLU A 1 101 ? -5.413 -7.467 29.408 1.00 69.19 101 GLU A C 1
ATOM 793 O O . GLU A 1 101 ? -6.252 -8.091 28.770 1.00 69.19 101 GLU A O 1
ATOM 798 N N . LEU A 1 102 ? -4.831 -6.360 28.936 1.00 68.69 102 LEU A N 1
ATOM 799 C CA . LEU A 1 102 ? -5.125 -5.798 27.615 1.00 68.69 102 LEU A CA 1
ATOM 800 C C . LEU A 1 102 ? -4.792 -6.776 26.483 1.00 68.69 102 LEU A C 1
ATOM 802 O O . LEU A 1 102 ? -5.623 -7.007 25.613 1.00 68.69 102 LEU A O 1
ATOM 806 N N . ARG A 1 103 ? -3.616 -7.412 26.523 1.00 66.50 103 ARG A N 1
ATOM 807 C CA . ARG A 1 103 ? -3.245 -8.439 25.537 1.00 66.50 103 ARG A CA 1
ATOM 808 C C . ARG A 1 103 ? -4.159 -9.658 25.595 1.00 66.50 103 ARG A C 1
ATOM 810 O O . ARG A 1 103 ? -4.545 -10.181 24.560 1.00 66.50 103 ARG A O 1
ATOM 817 N N . HIS A 1 104 ? -4.551 -10.090 26.791 1.00 74.50 104 HIS A N 1
ATOM 818 C CA . HIS A 1 104 ? -5.456 -11.229 26.947 1.00 74.50 104 HIS A CA 1
ATOM 819 C C . HIS A 1 104 ? -6.857 -10.960 26.372 1.00 74.50 104 HIS A C 1
ATOM 821 O O . HIS A 1 104 ? -7.506 -11.888 25.896 1.00 74.50 104 HIS A O 1
ATOM 827 N N . LEU A 1 105 ? -7.332 -9.709 26.402 1.00 75.31 105 LEU A N 1
ATOM 828 C CA . LEU A 1 105 ? -8.593 -9.338 25.751 1.00 75.31 105 LEU A CA 1
ATOM 829 C C . LEU A 1 105 ? -8.518 -9.499 24.230 1.00 75.31 105 LEU A C 1
ATOM 831 O O . LEU A 1 105 ? -9.517 -9.863 23.626 1.00 75.31 105 LEU A O 1
ATOM 835 N N . VAL A 1 106 ? -7.349 -9.259 23.633 1.00 70.31 106 VAL A N 1
ATOM 836 C CA . VAL A 1 106 ? -7.149 -9.314 22.179 1.00 70.31 106 VAL A CA 1
ATOM 837 C C . VAL A 1 106 ? -6.819 -10.719 21.678 1.00 70.31 106 VAL A C 1
ATOM 839 O O . VAL A 1 106 ? -7.297 -11.120 20.623 1.00 70.31 106 VAL A O 1
ATOM 842 N N . HIS A 1 107 ? -6.060 -11.504 22.445 1.00 62.88 107 HIS A N 1
ATOM 843 C CA . HIS A 1 107 ? -5.698 -12.875 22.061 1.00 62.88 107 HIS A CA 1
ATOM 844 C C . HIS A 1 107 ? -6.884 -13.850 22.022 1.00 62.88 107 HIS A C 1
ATOM 846 O O . HIS A 1 107 ? -6.772 -14.893 21.392 1.00 62.88 107 HIS A O 1
ATOM 852 N N . ASN A 1 108 ? -8.006 -13.510 22.664 1.00 55.09 108 ASN A N 1
ATOM 853 C CA . ASN A 1 108 ? -9.200 -14.356 22.740 1.00 55.09 108 ASN A CA 1
ATOM 854 C C . ASN A 1 108 ? -10.393 -13.795 21.945 1.00 55.09 108 ASN A C 1
ATOM 856 O O . ASN A 1 108 ? -11.533 -14.176 22.209 1.00 55.09 108 ASN A O 1
ATOM 860 N N . VAL A 1 109 ? -10.168 -12.860 21.018 1.00 61.97 109 VAL A N 1
ATOM 861 C CA . VAL A 1 109 ? -11.232 -12.392 20.118 1.00 61.97 109 VAL A CA 1
ATOM 862 C C . VAL A 1 109 ? -11.510 -13.496 19.097 1.00 61.97 109 VAL A C 1
ATOM 864 O O . VAL A 1 109 ? -10.616 -13.850 18.331 1.00 61.97 109 VAL A O 1
ATOM 867 N N . GLU A 1 110 ? -12.727 -14.051 19.092 1.00 50.47 110 GLU A N 1
ATOM 868 C CA . GLU A 1 110 ? -13.149 -15.073 18.122 1.00 50.47 110 GLU A CA 1
ATOM 869 C C . GLU A 1 110 ? -12.864 -14.616 16.676 1.00 50.47 110 GLU A C 1
ATOM 871 O O . GLU A 1 110 ? -13.219 -13.508 16.262 1.00 50.47 110 GLU A O 1
ATOM 876 N N . GLY A 1 111 ? -12.178 -15.474 15.910 1.00 51.19 111 GLY A N 1
ATOM 877 C CA . GLY A 1 111 ? -11.580 -15.133 14.610 1.00 51.19 111 GLY A CA 1
ATOM 878 C C . GLY A 1 111 ? -10.095 -14.744 14.675 1.00 51.19 111 GLY A C 1
ATOM 879 O O . GLY A 1 111 ? -9.599 -14.077 13.763 1.00 51.19 111 GLY A O 1
ATOM 880 N N . SER A 1 112 ? -9.402 -15.105 15.760 1.00 48.16 112 SER A N 1
ATOM 881 C CA . SER A 1 112 ? -7.947 -15.034 15.892 1.00 48.16 112 SER A CA 1
ATOM 882 C C . SER A 1 112 ? -7.281 -16.069 14.981 1.00 48.16 112 SER A C 1
ATOM 884 O O . SER A 1 112 ? -7.454 -17.269 15.183 1.00 48.16 112 SER A O 1
ATOM 886 N N . ASP A 1 113 ? -6.513 -15.567 14.019 1.00 58.84 113 ASP A N 1
ATOM 887 C CA . ASP A 1 113 ? -5.520 -16.287 13.222 1.00 58.84 113 ASP A CA 1
ATOM 888 C C . ASP A 1 113 ? -6.102 -17.372 12.296 1.00 58.84 113 ASP A C 1
ATOM 890 O O . ASP A 1 113 ? -5.839 -18.563 12.434 1.00 58.84 113 ASP A O 1
ATOM 894 N N . LEU A 1 114 ? -6.900 -16.947 11.310 1.00 72.06 114 LEU A N 1
ATOM 895 C CA . LEU A 1 114 ? -7.216 -17.805 10.173 1.00 72.06 114 LEU A CA 1
ATOM 896 C C . LEU A 1 114 ? -5.963 -17.893 9.289 1.00 72.06 114 LEU A C 1
ATOM 898 O O . LEU A 1 114 ? -5.585 -16.909 8.658 1.00 72.06 114 LEU A O 1
ATOM 902 N N . GLU A 1 115 ? -5.291 -19.036 9.264 1.00 84.75 115 GLU A N 1
ATOM 903 C CA . GLU A 1 115 ? -4.180 -19.257 8.337 1.00 84.75 115 GLU A CA 1
ATOM 904 C C . GLU A 1 115 ? -4.733 -19.535 6.946 1.00 84.75 115 GLU A C 1
ATOM 906 O O . GLU A 1 115 ? -5.577 -20.412 6.783 1.00 84.75 115 GLU A O 1
ATOM 911 N N . ALA A 1 116 ? -4.275 -18.776 5.956 1.00 88.19 116 ALA A N 1
ATOM 912 C CA . ALA A 1 116 ? -4.563 -19.010 4.555 1.00 88.19 116 ALA A CA 1
ATOM 913 C C . ALA A 1 116 ? -3.345 -19.596 3.856 1.00 88.19 116 ALA A C 1
ATOM 915 O O . ALA A 1 116 ? -2.208 -19.217 4.135 1.00 88.19 116 ALA A O 1
ATOM 916 N N . THR A 1 117 ? -3.601 -20.475 2.902 1.00 91.25 117 THR A N 1
ATOM 917 C CA . THR A 1 117 ? -2.582 -21.058 2.041 1.00 91.25 117 THR A CA 1
ATOM 918 C C . THR A 1 117 ? -2.770 -20.517 0.634 1.00 91.25 117 THR A C 1
ATOM 920 O O . THR A 1 117 ? -3.869 -20.566 0.079 1.00 91.25 117 THR A O 1
ATOM 923 N N . VAL A 1 118 ? -1.699 -19.978 0.059 1.00 89.62 118 VAL A N 1
ATOM 924 C CA . VAL A 1 118 ? -1.673 -19.411 -1.290 1.00 89.62 118 VAL A CA 1
ATOM 925 C C . VAL A 1 118 ? -0.590 -20.113 -2.094 1.00 89.62 118 VAL A C 1
ATOM 927 O O . VAL A 1 118 ? 0.556 -20.196 -1.660 1.00 89.62 118 VAL A O 1
ATOM 930 N N . ILE A 1 119 ? -0.956 -20.630 -3.264 1.00 89.00 119 ILE A N 1
ATOM 931 C CA . ILE A 1 119 ? -0.011 -21.189 -4.227 1.00 89.00 119 ILE A CA 1
ATOM 932 C C . ILE A 1 119 ? 0.422 -20.060 -5.146 1.00 89.00 119 ILE A C 1
ATOM 934 O O . ILE A 1 119 ? -0.420 -19.449 -5.796 1.00 89.00 119 ILE A O 1
ATOM 938 N N . VAL A 1 120 ? 1.723 -19.812 -5.212 1.00 83.12 120 VAL A N 1
ATOM 939 C CA . VAL A 1 120 ? 2.347 -18.831 -6.097 1.00 83.12 120 VAL A CA 1
ATOM 940 C C . VAL A 1 120 ? 3.196 -19.574 -7.119 1.00 83.12 120 VAL A C 1
ATOM 942 O O . VAL A 1 120 ? 3.879 -20.542 -6.778 1.00 83.12 120 VAL A O 1
ATOM 945 N N . ASP A 1 121 ? 3.138 -19.174 -8.383 1.00 79.12 121 ASP A N 1
ATOM 946 C CA . ASP A 1 121 ? 3.930 -19.839 -9.410 1.00 79.12 121 ASP A CA 1
ATOM 947 C C . ASP A 1 121 ? 5.440 -19.545 -9.314 1.00 79.12 121 ASP A C 1
ATOM 949 O O . ASP A 1 121 ? 5.897 -18.678 -8.567 1.00 79.12 121 ASP A O 1
ATOM 953 N N . ALA A 1 122 ? 6.238 -20.304 -10.070 1.00 65.62 122 ALA A N 1
ATOM 954 C CA . ALA A 1 122 ? 7.696 -20.186 -10.063 1.00 65.62 122 ALA A CA 1
ATOM 955 C C . ALA A 1 122 ? 8.198 -18.809 -10.541 1.00 65.62 122 ALA A C 1
ATOM 957 O O . ALA A 1 122 ? 9.308 -18.410 -10.193 1.00 65.62 122 ALA A O 1
ATOM 958 N N . LEU A 1 123 ? 7.395 -18.083 -11.329 1.00 61.44 123 LEU A N 1
ATOM 959 C CA . LEU A 1 123 ? 7.748 -16.771 -11.871 1.00 61.44 123 LEU A CA 1
ATOM 960 C C . LEU A 1 123 ? 7.571 -15.675 -10.818 1.00 61.44 123 LEU A C 1
ATOM 962 O O . LEU A 1 123 ? 8.380 -14.753 -10.747 1.00 61.44 123 LEU A O 1
ATOM 966 N N . ALA A 1 124 ? 6.555 -15.797 -9.964 1.00 59.12 124 ALA A N 1
ATOM 967 C CA . ALA A 1 124 ? 6.306 -14.875 -8.862 1.00 59.12 124 ALA A CA 1
ATOM 968 C C . ALA A 1 124 ? 6.951 -15.285 -7.529 1.00 59.12 124 ALA A C 1
ATOM 970 O O . ALA A 1 124 ? 6.968 -14.492 -6.585 1.00 59.12 124 ALA A O 1
ATOM 971 N N . ALA A 1 125 ? 7.566 -16.467 -7.465 1.00 51.34 125 ALA A N 1
ATOM 972 C CA . ALA A 1 125 ? 8.319 -16.959 -6.314 1.00 51.34 125 ALA A CA 1
ATOM 973 C C . ALA A 1 125 ? 9.436 -16.000 -5.841 1.00 51.34 125 ALA A C 1
ATOM 975 O O . ALA A 1 125 ? 9.719 -15.920 -4.646 1.00 51.34 125 ALA A O 1
ATOM 976 N N . GLY A 1 126 ? 10.039 -15.235 -6.762 1.00 48.94 126 GLY A N 1
ATOM 977 C CA . GLY A 1 126 ? 11.043 -14.208 -6.450 1.00 48.94 126 GLY A CA 1
ATOM 978 C C . GLY A 1 126 ? 10.471 -12.868 -5.963 1.00 48.94 126 GLY A C 1
ATOM 979 O O . GLY A 1 126 ? 11.224 -12.043 -5.454 1.00 48.94 126 GLY A O 1
ATOM 980 N N . MET A 1 127 ? 9.155 -12.651 -6.098 1.00 50.38 127 MET A N 1
ATOM 981 C CA . MET A 1 127 ? 8.502 -11.346 -5.923 1.00 50.38 127 MET A CA 1
ATOM 982 C C . MET A 1 127 ? 7.792 -11.145 -4.574 1.00 50.38 127 MET A C 1
ATOM 984 O O . MET A 1 127 ? 7.308 -10.041 -4.323 1.00 50.38 127 MET A O 1
ATOM 988 N N . SER A 1 128 ? 7.676 -12.149 -3.693 1.00 47.72 128 SER A N 1
ATOM 989 C CA . SER A 1 128 ? 7.038 -11.924 -2.381 1.00 47.72 128 SER A CA 1
ATOM 990 C C . SER A 1 128 ? 7.146 -13.081 -1.389 1.00 47.72 128 SER A C 1
ATOM 992 O O . SER A 1 128 ? 6.357 -14.021 -1.421 1.00 47.72 128 SER A O 1
ATOM 994 N N . TRP A 1 129 ? 8.040 -12.946 -0.411 1.00 50.12 129 TRP A N 1
ATOM 995 C CA . TRP A 1 129 ? 8.042 -13.774 0.809 1.00 50.12 129 TRP A CA 1
ATOM 996 C C . TRP A 1 129 ? 8.235 -12.955 2.100 1.00 50.12 129 TRP A C 1
ATOM 998 O O . TRP A 1 129 ? 8.318 -13.514 3.189 1.00 50.12 129 TRP A O 1
ATOM 1008 N N . TRP A 1 130 ? 8.260 -11.621 2.007 1.00 48.84 130 TRP A N 1
ATOM 1009 C CA . TRP A 1 130 ? 8.540 -10.713 3.131 1.00 48.84 130 TRP A CA 1
ATOM 1010 C C . TRP A 1 130 ? 7.291 -10.142 3.816 1.00 48.84 130 TRP A C 1
ATOM 1012 O O . TRP A 1 130 ? 7.406 -9.263 4.678 1.00 48.84 130 TRP A O 1
ATOM 1022 N N . ASP A 1 131 ? 6.082 -10.607 3.471 1.00 53.44 131 ASP A N 1
ATOM 1023 C CA . ASP A 1 131 ? 4.911 -10.215 4.254 1.00 53.44 131 ASP A CA 1
ATOM 1024 C C . ASP A 1 131 ? 5.065 -10.783 5.669 1.00 53.44 131 ASP A C 1
ATOM 1026 O O . ASP A 1 131 ? 5.210 -11.981 5.877 1.00 53.44 131 ASP A O 1
ATOM 1030 N N . THR A 1 132 ? 5.036 -9.899 6.663 1.00 52.22 132 THR A N 1
ATOM 1031 C CA . THR A 1 132 ? 5.199 -10.230 8.087 1.00 52.22 132 THR A CA 1
ATOM 1032 C C . THR A 1 132 ? 4.202 -11.258 8.618 1.00 52.22 132 THR A C 1
ATOM 1034 O O . THR A 1 132 ? 4.373 -11.761 9.726 1.00 52.22 132 THR A O 1
ATOM 1037 N N . ARG A 1 133 ? 3.135 -11.505 7.858 1.00 64.00 133 ARG A N 1
ATOM 1038 C CA . ARG A 1 133 ? 2.101 -12.488 8.144 1.00 64.00 133 ARG A CA 1
ATOM 1039 C C . ARG A 1 133 ? 2.465 -13.884 7.633 1.00 64.00 133 ARG A C 1
ATOM 1041 O O . ARG A 1 133 ? 1.797 -14.832 8.031 1.00 64.00 133 ARG A O 1
ATOM 1048 N N . VAL A 1 134 ? 3.464 -14.019 6.754 1.00 67.00 134 VAL A N 1
ATOM 1049 C CA . VAL A 1 134 ? 3.933 -15.311 6.234 1.00 67.00 134 VAL A CA 1
ATOM 1050 C C . VAL A 1 134 ? 4.533 -16.116 7.380 1.00 67.00 134 VAL A C 1
ATOM 1052 O O . VAL A 1 134 ? 5.442 -15.665 8.076 1.00 67.00 134 VAL A O 1
ATOM 1055 N N . VAL A 1 135 ? 3.982 -17.307 7.578 1.00 73.31 135 VAL A N 1
ATOM 1056 C CA . VAL A 1 135 ? 4.375 -18.268 8.612 1.00 73.31 135 VAL A CA 1
ATOM 1057 C C . VAL A 1 135 ? 5.336 -19.295 8.035 1.00 73.31 135 VAL A C 1
ATOM 1059 O O . VAL A 1 135 ? 6.334 -19.634 8.665 1.00 73.31 135 VAL A O 1
ATOM 1062 N N . GLU A 1 136 ? 5.040 -19.773 6.828 1.00 75.88 136 GLU A N 1
ATOM 1063 C CA . GLU A 1 136 ? 5.747 -20.880 6.198 1.00 75.88 136 GLU A CA 1
ATOM 1064 C C . GLU A 1 136 ? 5.752 -20.725 4.676 1.00 75.88 136 GLU A C 1
ATOM 1066 O O . GLU A 1 136 ? 4.858 -20.115 4.083 1.00 75.88 136 GLU A O 1
ATOM 1071 N N . THR A 1 137 ? 6.790 -21.252 4.033 1.00 77.38 137 THR A N 1
ATOM 1072 C CA . THR A 1 137 ? 6.899 -21.313 2.575 1.00 77.38 137 THR A CA 1
ATOM 1073 C C . THR A 1 137 ? 7.516 -22.645 2.179 1.00 77.38 137 THR A C 1
ATOM 1075 O O . THR A 1 137 ? 8.645 -22.953 2.562 1.00 77.38 137 THR A O 1
ATOM 1078 N N . GLU A 1 138 ? 6.781 -23.427 1.397 1.00 80.88 138 GLU A N 1
ATOM 1079 C CA . GLU A 1 138 ? 7.199 -24.734 0.904 1.00 80.88 138 GLU A CA 1
ATOM 1080 C C . GLU A 1 138 ? 7.399 -24.688 -0.612 1.00 80.88 138 GLU A C 1
ATOM 1082 O O . GLU A 1 138 ? 6.530 -24.230 -1.354 1.00 80.88 138 GLU A O 1
ATOM 1087 N N . SER A 1 139 ? 8.526 -25.207 -1.098 1.00 79.69 139 SER A N 1
ATOM 1088 C CA . SER A 1 139 ? 8.727 -25.408 -2.534 1.00 79.69 139 SER A CA 1
ATOM 1089 C C . SER A 1 139 ? 8.062 -26.702 -2.993 1.00 79.69 139 SER A C 1
ATOM 1091 O O . SER A 1 139 ? 8.320 -27.778 -2.451 1.00 79.69 139 SER A O 1
ATOM 1093 N N . MET A 1 140 ? 7.229 -26.603 -4.022 1.00 83.31 140 MET A N 1
ATOM 1094 C CA . MET A 1 140 ? 6.567 -27.731 -4.664 1.00 83.31 140 MET A CA 1
ATOM 1095 C C . MET A 1 140 ? 7.480 -28.364 -5.725 1.00 83.31 140 MET A C 1
ATOM 1097 O O . MET A 1 140 ? 8.402 -27.736 -6.246 1.00 83.31 140 MET A O 1
ATOM 1101 N N . SER A 1 141 ? 7.227 -29.629 -6.076 1.00 78.19 141 SER A N 1
ATOM 1102 C CA . SER A 1 141 ? 8.047 -30.384 -7.041 1.00 78.19 141 SER A CA 1
ATOM 1103 C C . SER A 1 141 ? 8.026 -29.825 -8.468 1.00 78.19 141 SER A C 1
ATOM 1105 O O . SER A 1 141 ? 8.877 -30.184 -9.274 1.00 78.19 141 SER A O 1
ATOM 1107 N N . ASP A 1 142 ? 7.044 -28.984 -8.786 1.00 77.06 142 ASP A N 1
ATOM 1108 C CA . ASP A 1 142 ? 6.863 -28.315 -10.077 1.00 77.06 142 ASP A CA 1
ATOM 1109 C C . ASP A 1 142 ? 7.443 -26.886 -10.106 1.00 77.06 142 ASP A C 1
ATOM 1111 O O . ASP A 1 142 ? 7.260 -26.169 -11.085 1.00 77.06 142 ASP A O 1
ATOM 1115 N N . GLY A 1 143 ? 8.148 -26.472 -9.046 1.00 73.00 143 GLY A N 1
ATOM 1116 C CA . GLY A 1 143 ? 8.764 -25.150 -8.928 1.00 73.00 143 GLY A CA 1
ATOM 1117 C C . GLY A 1 143 ? 7.845 -24.063 -8.366 1.00 73.00 143 GLY A C 1
ATOM 1118 O O . GLY A 1 143 ? 8.320 -22.958 -8.117 1.00 73.00 143 GLY A O 1
ATOM 1119 N N . ARG A 1 144 ? 6.558 -24.352 -8.123 1.00 82.38 144 ARG A N 1
ATOM 1120 C CA . ARG A 1 144 ? 5.654 -23.422 -7.429 1.00 82.38 144 ARG A CA 1
ATOM 1121 C C . ARG A 1 144 ? 5.989 -23.329 -5.943 1.00 82.38 144 ARG A C 1
ATOM 1123 O O . ARG A 1 144 ? 6.611 -24.228 -5.374 1.00 82.38 144 ARG A O 1
ATOM 1130 N N . LEU A 1 145 ? 5.549 -22.256 -5.300 1.00 80.12 145 LEU A N 1
ATOM 1131 C CA . LEU A 1 145 ? 5.636 -22.083 -3.856 1.00 80.12 145 LEU A CA 1
ATOM 1132 C C . LEU A 1 145 ? 4.251 -22.179 -3.228 1.00 80.12 145 LEU A C 1
ATOM 1134 O O . LEU A 1 145 ? 3.298 -21.573 -3.707 1.00 80.12 145 LEU A O 1
ATOM 1138 N N . ARG A 1 146 ? 4.154 -22.896 -2.114 1.00 86.62 146 ARG A N 1
ATOM 1139 C CA . ARG A 1 146 ? 3.003 -22.847 -1.217 1.00 86.62 146 ARG A CA 1
ATOM 1140 C C . ARG A 1 146 ? 3.355 -21.956 -0.034 1.00 86.62 146 ARG A C 1
ATOM 1142 O O . ARG A 1 146 ? 4.286 -22.259 0.705 1.00 86.62 146 ARG A O 1
ATOM 1149 N N . ILE A 1 147 ? 2.623 -20.862 0.136 1.00 83.75 147 ILE A N 1
ATOM 1150 C CA . ILE A 1 147 ? 2.855 -19.858 1.176 1.00 83.75 147 ILE A CA 1
ATOM 1151 C C . ILE A 1 147 ? 1.704 -19.909 2.178 1.00 83.75 147 ILE A C 1
ATOM 1153 O O . ILE A 1 147 ? 0.545 -19.742 1.798 1.00 83.75 147 ILE A O 1
ATOM 1157 N N . THR A 1 148 ? 2.024 -20.090 3.456 1.00 85.75 148 THR A N 1
ATOM 1158 C CA . THR A 1 148 ? 1.055 -20.022 4.557 1.00 85.75 148 THR A CA 1
ATOM 1159 C C . THR A 1 148 ? 1.146 -18.657 5.223 1.00 85.75 148 THR A C 1
ATOM 1161 O O . THR A 1 148 ? 2.231 -18.225 5.611 1.00 85.75 148 THR A O 1
ATOM 1164 N N . VAL A 1 149 ? 0.016 -17.965 5.361 1.00 80.88 149 VAL A N 1
ATOM 1165 C CA . VAL A 1 149 ? -0.063 -16.590 5.864 1.00 80.88 149 VAL A CA 1
ATOM 1166 C C . VAL A 1 149 ? -1.180 -16.441 6.896 1.00 80.88 149 VAL A C 1
ATOM 1168 O O . VAL A 1 149 ? -2.289 -16.926 6.696 1.00 80.88 149 VAL A O 1
ATOM 1171 N N . VAL A 1 150 ? -0.918 -15.736 7.997 1.00 78.56 150 VAL A N 1
ATOM 1172 C CA . VAL A 1 150 ? -1.957 -15.396 8.980 1.00 78.56 150 VAL A CA 1
ATOM 1173 C C . VAL A 1 150 ? -2.844 -14.282 8.430 1.00 78.56 150 VAL A C 1
ATOM 1175 O O . VAL A 1 150 ? -2.372 -13.181 8.139 1.00 78.56 150 VAL A O 1
ATOM 1178 N N . VAL A 1 151 ? -4.146 -14.537 8.328 1.00 74.62 151 VAL A N 1
ATOM 1179 C CA . VAL A 1 151 ? -5.130 -13.550 7.877 1.00 74.62 151 VAL A CA 1
ATOM 1180 C C . VAL A 1 151 ? -5.721 -12.818 9.074 1.00 74.62 151 VAL A C 1
ATOM 1182 O O . VAL A 1 151 ? -6.590 -13.306 9.796 1.00 74.62 151 VAL A O 1
ATOM 1185 N N . ASP A 1 152 ? -5.221 -11.603 9.269 1.00 65.50 152 ASP A N 1
ATOM 1186 C CA . ASP A 1 152 ? -5.693 -10.629 10.247 1.00 65.50 152 ASP A CA 1
ATOM 1187 C C . ASP A 1 152 ? -6.964 -9.903 9.775 1.00 65.50 152 ASP A C 1
ATOM 1189 O O . ASP A 1 152 ? -7.920 -9.753 10.550 1.00 65.50 152 ASP A O 1
ATOM 1193 N N . ASP A 1 153 ? -6.960 -9.523 8.495 1.00 66.44 153 ASP A N 1
ATOM 1194 C CA . ASP A 1 153 ? -8.028 -8.859 7.750 1.00 66.44 153 ASP A CA 1
ATOM 1195 C C . ASP A 1 153 ? -8.170 -9.471 6.332 1.00 66.44 153 ASP A C 1
ATOM 1197 O O . ASP A 1 153 ? -7.213 -9.433 5.545 1.00 66.44 153 ASP A O 1
ATOM 1201 N N . PRO A 1 154 ? -9.353 -10.006 5.963 1.00 70.75 154 PRO A N 1
ATOM 1202 C CA . PRO A 1 154 ? -9.619 -10.526 4.623 1.00 70.75 154 PRO A CA 1
ATOM 1203 C C . PRO A 1 154 ? -9.402 -9.510 3.493 1.00 70.75 154 PRO A C 1
ATOM 1205 O O . PRO A 1 154 ? -8.973 -9.902 2.408 1.00 70.75 154 PRO A O 1
ATOM 1208 N N . ALA A 1 155 ? -9.665 -8.216 3.710 1.00 67.25 155 ALA A N 1
ATOM 1209 C CA . ALA A 1 155 ? -9.489 -7.197 2.673 1.00 67.25 155 ALA A CA 1
ATOM 1210 C C . ALA A 1 155 ? -8.009 -6.919 2.387 1.00 67.25 155 ALA A C 1
ATOM 1212 O O . ALA A 1 155 ? -7.601 -6.827 1.224 1.00 67.25 155 ALA A O 1
ATOM 1213 N N . ARG A 1 156 ? -7.185 -6.848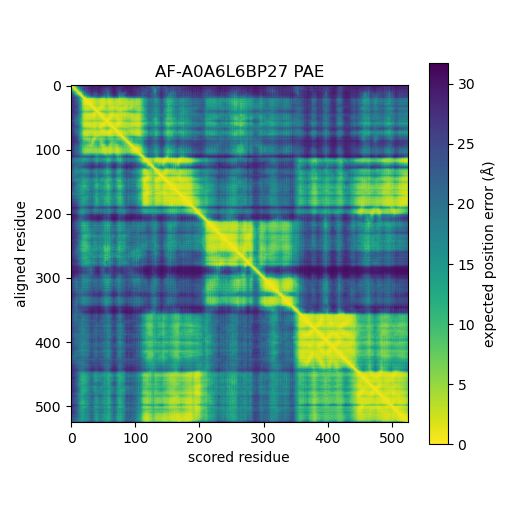 3.436 1.00 67.12 156 ARG A N 1
ATOM 1214 C CA . ARG A 1 156 ? -5.726 -6.782 3.324 1.00 67.12 156 ARG A CA 1
ATOM 1215 C C . ARG A 1 156 ? -5.131 -8.047 2.711 1.00 67.12 156 ARG A C 1
ATOM 1217 O O . ARG A 1 156 ? -4.231 -7.955 1.878 1.00 67.12 156 ARG A O 1
ATOM 1224 N N . PHE A 1 157 ? -5.607 -9.226 3.114 1.00 76.12 157 PHE A N 1
ATOM 1225 C CA . PHE A 1 157 ? -5.204 -10.495 2.502 1.00 76.12 157 PHE A CA 1
ATOM 1226 C C . PHE A 1 157 ? -5.522 -10.520 1.003 1.00 76.12 157 PHE A C 1
ATOM 1228 O O . PHE A 1 157 ? -4.622 -10.753 0.202 1.00 76.12 157 PHE A O 1
ATOM 1235 N N . ARG A 1 158 ? -6.746 -10.157 0.607 1.00 81.56 158 ARG A N 1
ATOM 1236 C CA . ARG A 1 158 ? -7.137 -10.011 -0.802 1.00 81.56 158 ARG A CA 1
ATOM 1237 C C . ARG A 1 158 ? -6.223 -9.048 -1.559 1.00 81.56 158 ARG A C 1
ATOM 1239 O O . ARG A 1 158 ? -5.745 -9.396 -2.631 1.00 81.56 158 ARG A O 1
ATOM 1246 N N . GLY A 1 159 ? -5.948 -7.863 -1.010 1.00 71.88 159 GLY A N 1
ATOM 1247 C CA . GLY A 1 159 ? -5.050 -6.889 -1.641 1.00 71.88 159 GLY A CA 1
ATOM 1248 C C . GLY A 1 159 ? -3.627 -7.418 -1.851 1.00 71.88 159 GLY A C 1
ATOM 1249 O O . GLY A 1 159 ? -3.004 -7.097 -2.859 1.00 71.88 159 GLY A O 1
ATOM 1250 N N . TRP A 1 160 ? -3.138 -8.255 -0.930 1.00 73.31 160 TRP A N 1
ATOM 1251 C CA . TRP A 1 160 ? -1.855 -8.947 -1.061 1.00 73.31 160 TRP A CA 1
ATOM 1252 C C . TRP A 1 160 ? -1.887 -10.008 -2.167 1.00 73.31 160 TRP A C 1
ATOM 1254 O O . TRP A 1 160 ? -1.029 -9.975 -3.043 1.00 73.31 160 TRP A O 1
ATOM 1264 N N . VAL A 1 161 ? -2.914 -10.866 -2.204 1.00 79.69 161 VAL A N 1
ATOM 1265 C CA . VAL A 1 161 ? -3.095 -11.873 -3.270 1.00 79.69 161 VAL A CA 1
ATOM 1266 C C . VAL A 1 161 ? -3.190 -11.214 -4.652 1.00 79.69 161 VAL A C 1
ATOM 1268 O O . VAL A 1 161 ? -2.524 -11.640 -5.589 1.00 79.69 161 VAL A O 1
ATOM 1271 N N . LEU A 1 162 ? -3.944 -10.118 -4.780 1.00 76.75 162 LEU A N 1
ATOM 1272 C CA . LEU A 1 162 ? -4.062 -9.360 -6.035 1.00 76.75 162 LEU A CA 1
ATOM 1273 C C . LEU A 1 162 ? -2.742 -8.717 -6.482 1.00 76.75 162 LEU A C 1
ATOM 1275 O O . LEU A 1 162 ? -2.577 -8.424 -7.665 1.00 76.75 162 LEU A O 1
ATOM 1279 N N . GLY A 1 163 ? -1.797 -8.513 -5.560 1.00 67.38 163 GLY A N 1
ATOM 1280 C CA . GLY A 1 163 ? -0.446 -8.060 -5.882 1.00 67.38 163 GLY A CA 1
ATOM 1281 C C . GLY A 1 163 ? 0.300 -9.022 -6.810 1.00 67.38 163 GLY A C 1
ATOM 1282 O O . GLY A 1 163 ? 1.113 -8.566 -7.610 1.00 67.38 163 GLY A O 1
ATOM 1283 N N . PHE A 1 164 ? -0.031 -10.315 -6.761 1.00 71.12 164 PHE A N 1
ATOM 1284 C CA . PHE A 1 164 ? 0.532 -11.346 -7.634 1.00 71.12 164 PHE A CA 1
ATOM 1285 C C . PHE A 1 164 ? -0.202 -11.488 -8.974 1.00 71.12 164 PHE A C 1
ATOM 1287 O O . PHE A 1 164 ? 0.258 -12.227 -9.840 1.00 71.12 164 PHE A O 1
ATOM 1294 N N . GLY A 1 165 ? -1.348 -10.824 -9.160 1.00 75.56 165 GLY A N 1
ATOM 1295 C CA . GLY A 1 165 ? -2.139 -10.938 -10.385 1.00 75.56 165 GLY A CA 1
ATOM 1296 C C . GLY A 1 165 ? -2.539 -12.386 -10.690 1.00 75.56 165 GLY A C 1
ATOM 1297 O O . GLY A 1 165 ? -3.149 -13.056 -9.861 1.00 75.56 165 GLY A O 1
ATOM 1298 N N . THR A 1 166 ? -2.176 -12.862 -11.880 1.00 82.38 166 THR A N 1
ATOM 1299 C CA . THR A 1 166 ? -2.404 -14.231 -12.375 1.00 82.38 166 THR A CA 1
ATOM 1300 C C . THR A 1 166 ? -1.321 -15.226 -11.949 1.00 82.38 166 THR A C 1
ATOM 1302 O O . THR A 1 166 ? -1.183 -16.292 -12.535 1.00 82.38 166 THR A O 1
ATOM 1305 N N . HIS A 1 167 ? -0.515 -14.903 -10.949 1.00 80.12 167 HIS A N 1
ATOM 1306 C CA . HIS A 1 167 ? 0.539 -15.803 -10.487 1.00 80.12 167 HIS A CA 1
ATOM 1307 C C . HIS A 1 167 ? 0.248 -16.401 -9.110 1.00 80.12 167 HIS A C 1
ATOM 1309 O O . HIS A 1 167 ? 1.105 -17.095 -8.568 1.00 80.12 167 HIS A O 1
ATOM 1315 N N . ALA A 1 168 ? -0.936 -16.149 -8.535 1.00 85.19 168 ALA A N 1
ATOM 1316 C CA . ALA A 1 168 ? -1.318 -16.666 -7.226 1.00 85.19 168 ALA A CA 1
ATOM 1317 C C . ALA A 1 168 ? -2.762 -17.181 -7.160 1.00 85.19 168 ALA A C 1
ATOM 1319 O O . ALA A 1 168 ? -3.700 -16.551 -7.649 1.00 85.19 168 ALA A O 1
ATOM 1320 N N . VAL A 1 169 ? -2.939 -18.292 -6.444 1.00 91.12 169 VAL A N 1
ATOM 1321 C CA . VAL A 1 169 ? -4.234 -18.928 -6.180 1.00 91.12 169 VAL A CA 1
ATOM 1322 C C . VAL A 1 169 ? -4.391 -19.178 -4.683 1.00 91.12 169 VAL A C 1
ATOM 1324 O O . VAL A 1 169 ? -3.537 -19.808 -4.062 1.00 91.12 169 VAL A O 1
ATOM 1327 N N . VAL A 1 170 ? -5.497 -18.723 -4.091 1.00 93.19 170 VAL A N 1
ATOM 1328 C CA . VAL A 1 170 ? -5.874 -19.057 -2.710 1.00 93.19 170 VAL A CA 1
ATOM 1329 C C . VAL A 1 170 ? -6.317 -20.521 -2.663 1.00 93.19 170 VAL A C 1
ATOM 1331 O O . VAL A 1 170 ? -7.388 -20.874 -3.157 1.00 93.19 170 VAL A O 1
ATOM 1334 N N . GLU A 1 171 ? -5.488 -21.379 -2.070 1.00 93.00 171 GLU A N 1
ATOM 1335 C CA . GLU A 1 171 ? -5.753 -22.814 -1.910 1.00 93.00 171 GLU A CA 1
ATOM 1336 C C . GLU A 1 171 ? -6.776 -23.055 -0.793 1.00 93.00 171 GLU A C 1
ATOM 1338 O O . GLU A 1 171 ? -7.720 -23.827 -0.970 1.00 93.00 171 GLU A O 1
ATOM 1343 N N . GLY A 1 172 ? -6.645 -22.343 0.329 1.00 87.94 172 GLY A N 1
ATOM 1344 C CA . GLY A 1 172 ? -7.566 -22.452 1.454 1.00 87.94 172 GLY A CA 1
ATOM 1345 C C . GLY A 1 172 ? -7.325 -21.401 2.538 1.00 87.94 172 GLY A C 1
ATOM 1346 O O . GLY A 1 172 ? -6.382 -20.618 2.432 1.00 87.94 172 GLY A O 1
ATOM 1347 N N . PRO A 1 173 ? -8.168 -21.368 3.582 1.00 89.12 173 PRO A N 1
ATOM 1348 C CA . PRO A 1 173 ? -9.346 -22.207 3.799 1.00 89.12 173 PRO A CA 1
ATOM 1349 C C . PRO A 1 173 ? -10.487 -21.853 2.840 1.00 89.12 173 PRO A C 1
ATOM 1351 O O . PRO A 1 173 ? -10.541 -20.748 2.298 1.00 89.12 173 PRO A O 1
ATOM 1354 N N . THR A 1 174 ? -11.420 -22.792 2.648 1.00 87.19 174 THR A N 1
ATOM 1355 C CA . THR A 1 174 ? -12.531 -22.678 1.685 1.00 87.19 174 THR A CA 1
ATOM 1356 C C . THR A 1 174 ? -13.326 -21.384 1.854 1.00 87.19 174 THR A C 1
ATOM 1358 O O . THR A 1 174 ? -13.649 -20.744 0.867 1.00 87.19 174 THR A O 1
ATOM 1361 N N . SER A 1 175 ? -13.541 -20.920 3.089 1.00 84.88 175 SER A N 1
ATOM 1362 C CA . SER A 1 175 ? -14.236 -19.655 3.360 1.00 84.88 175 SER A CA 1
ATOM 1363 C C . SER A 1 175 ? -13.557 -18.427 2.740 1.00 84.88 175 SER A C 1
ATOM 1365 O O . SER A 1 175 ? -14.243 -17.546 2.226 1.00 84.88 175 SER A O 1
ATOM 1367 N N . LEU A 1 176 ? -12.221 -18.356 2.755 1.00 86.44 176 LEU A N 1
ATOM 1368 C CA . LEU A 1 176 ? -11.487 -17.260 2.117 1.00 86.44 176 LEU A CA 1
ATOM 1369 C C . LEU A 1 176 ? -11.430 -17.412 0.607 1.00 86.44 176 LEU A C 1
ATOM 1371 O O . LEU A 1 176 ? -11.549 -16.411 -0.096 1.00 86.44 176 LEU A O 1
ATOM 1375 N N . ARG A 1 177 ? -11.260 -18.642 0.115 1.00 90.44 177 ARG A N 1
ATOM 1376 C CA . ARG A 1 177 ? -11.293 -18.925 -1.321 1.00 90.44 177 ARG A CA 1
ATOM 1377 C C . ARG A 1 177 ? -12.648 -18.532 -1.913 1.00 90.44 177 ARG A C 1
ATOM 1379 O O . ARG A 1 177 ? -12.686 -17.767 -2.870 1.00 90.44 177 ARG A O 1
ATOM 1386 N N . ASP A 1 178 ? -13.744 -18.973 -1.304 1.00 87.06 178 ASP A N 1
ATOM 1387 C CA . ASP A 1 178 ? -15.108 -18.677 -1.748 1.00 87.06 178 ASP A CA 1
ATOM 1388 C C . ASP A 1 178 ? -15.428 -17.184 -1.620 1.00 87.06 178 ASP A C 1
ATOM 1390 O O . ASP A 1 178 ? -16.021 -16.598 -2.525 1.00 87.06 178 ASP A O 1
ATOM 1394 N N . GLY A 1 179 ? -14.985 -16.535 -0.537 1.00 85.25 179 GLY A N 1
ATOM 1395 C CA . GLY A 1 179 ? -15.126 -15.088 -0.366 1.00 85.25 179 GLY A CA 1
ATOM 1396 C C . GLY A 1 179 ? -14.340 -14.283 -1.409 1.00 85.25 179 GLY A C 1
ATOM 1397 O O . GLY A 1 179 ? -14.831 -13.272 -1.909 1.00 85.25 179 GLY A O 1
ATOM 1398 N N . PHE A 1 180 ? -13.140 -14.738 -1.780 1.00 87.88 180 PHE A N 1
ATOM 1399 C CA . PHE A 1 180 ? -12.339 -14.128 -2.844 1.00 87.88 180 PHE A CA 1
ATOM 1400 C C . PHE A 1 180 ? -12.985 -14.327 -4.221 1.00 87.88 180 PHE A C 1
ATOM 1402 O O . PHE A 1 180 ? -13.071 -13.376 -4.993 1.00 87.88 180 PHE A O 1
ATOM 1409 N N . MET A 1 181 ? -13.511 -15.523 -4.499 1.00 89.75 181 MET A N 1
ATOM 1410 C CA . MET A 1 181 ? -14.232 -15.831 -5.739 1.00 89.75 181 MET A CA 1
ATOM 1411 C C . MET A 1 181 ? -15.532 -15.042 -5.876 1.00 89.75 181 MET A C 1
ATOM 1413 O O . MET A 1 181 ? -15.782 -14.472 -6.932 1.00 89.75 181 MET A O 1
ATOM 1417 N N . THR A 1 182 ? -16.316 -14.942 -4.801 1.00 87.38 182 THR A N 1
ATOM 1418 C CA . THR A 1 182 ? -17.540 -14.126 -4.769 1.00 87.38 182 THR A CA 1
ATOM 1419 C C . THR A 1 182 ? -17.216 -12.665 -5.063 1.00 87.38 182 THR A C 1
ATOM 1421 O O . THR A 1 182 ? -17.887 -12.029 -5.867 1.00 87.38 182 THR A O 1
ATOM 1424 N N . TRP A 1 183 ? -16.136 -12.150 -4.471 1.00 86.88 183 TRP A N 1
ATOM 1425 C CA . TRP A 1 183 ? -15.683 -10.790 -4.738 1.00 86.88 183 TRP A CA 1
ATOM 1426 C C . TRP A 1 183 ? -15.249 -10.592 -6.198 1.00 86.88 183 TRP A C 1
ATOM 1428 O O . TRP A 1 183 ? -15.611 -9.583 -6.794 1.00 86.88 183 TRP A O 1
ATOM 1438 N N . LEU A 1 184 ? -14.518 -11.544 -6.796 1.00 87.50 184 LEU A N 1
ATOM 1439 C CA . LEU A 1 184 ? -14.181 -11.496 -8.225 1.00 87.50 184 LEU A CA 1
ATOM 1440 C C . LEU A 1 184 ? -15.441 -11.519 -9.096 1.00 87.50 184 LEU A C 1
ATOM 1442 O O . LEU A 1 184 ? -15.519 -10.760 -10.053 1.00 87.50 184 LEU A O 1
ATOM 1446 N N . ASP A 1 185 ? -16.428 -12.349 -8.755 1.00 86.81 185 ASP A N 1
ATOM 1447 C CA . ASP A 1 185 ? -17.718 -12.414 -9.447 1.00 86.81 185 ASP A CA 1
ATOM 1448 C C . ASP A 1 185 ? -18.497 -11.097 -9.355 1.00 86.81 185 ASP A C 1
ATOM 1450 O O . ASP A 1 185 ? -19.121 -10.676 -10.330 1.00 86.81 185 ASP A O 1
ATOM 1454 N N . ASP A 1 186 ? -18.427 -10.409 -8.215 1.00 83.25 186 ASP A N 1
ATOM 1455 C CA . ASP A 1 186 ? -19.032 -9.090 -8.044 1.00 83.25 186 ASP A CA 1
ATOM 1456 C C . ASP A 1 186 ? -18.394 -8.033 -8.958 1.00 83.25 186 ASP A C 1
ATOM 1458 O O . ASP A 1 186 ? -19.111 -7.171 -9.461 1.00 83.25 186 ASP A O 1
ATOM 1462 N N . LEU A 1 187 ? -17.090 -8.130 -9.254 1.00 82.00 187 LEU A N 1
ATOM 1463 C CA . LEU A 1 187 ? -16.418 -7.243 -10.217 1.00 82.00 187 LEU A CA 1
ATOM 1464 C C . LEU A 1 187 ? -16.884 -7.433 -11.664 1.00 82.00 187 LEU A C 1
ATOM 1466 O O . LEU A 1 187 ? -16.694 -6.544 -12.490 1.00 82.00 187 LEU A O 1
ATOM 1470 N N . LEU A 1 188 ? -17.435 -8.604 -11.991 1.00 81.00 188 LEU A N 1
ATOM 1471 C CA . LEU A 1 188 ? -17.921 -8.915 -13.337 1.00 81.00 188 LEU A CA 1
ATOM 1472 C C . LEU A 1 188 ? -19.345 -8.409 -13.575 1.00 81.00 188 LEU A C 1
ATOM 1474 O O . LEU A 1 188 ? -19.830 -8.441 -14.708 1.00 81.00 188 LEU A O 1
ATOM 1478 N N . LYS A 1 189 ? -20.032 -7.967 -12.518 1.00 79.56 189 LYS A N 1
ATOM 1479 C CA . LYS A 1 189 ? -21.357 -7.360 -12.623 1.00 79.56 189 LYS A CA 1
ATOM 1480 C C . LYS A 1 189 ? -21.230 -5.935 -13.184 1.00 79.56 189 LYS A C 1
ATOM 1482 O O . LYS A 1 189 ? -20.189 -5.304 -13.014 1.00 79.56 189 LYS A O 1
ATOM 1487 N N . PRO A 1 190 ? -22.274 -5.410 -13.852 1.00 64.62 190 PRO A N 1
ATOM 1488 C CA . PRO A 1 190 ? -22.279 -4.026 -14.315 1.00 64.62 190 PRO A CA 1
ATOM 1489 C C . PRO A 1 190 ? -21.985 -3.074 -13.150 1.00 64.62 190 PRO A C 1
ATOM 1491 O O . PRO A 1 190 ? -22.554 -3.243 -12.069 1.00 64.62 190 PRO A O 1
ATOM 1494 N N . GLY A 1 191 ? -21.087 -2.112 -13.377 1.00 63.62 191 GLY A N 1
ATOM 1495 C CA . GLY A 1 191 ? -20.659 -1.154 -12.359 1.00 63.62 191 GLY A CA 1
ATOM 1496 C C . GLY A 1 191 ? -21.817 -0.339 -11.778 1.00 63.62 191 GLY A C 1
ATOM 1497 O O . GLY A 1 191 ? -22.882 -0.215 -12.386 1.00 63.62 191 GLY A O 1
ATOM 1498 N N . ALA A 1 192 ? -21.594 0.209 -10.582 1.00 62.91 192 ALA A N 1
ATOM 1499 C CA . ALA A 1 192 ? -22.508 1.157 -9.952 1.00 62.91 192 ALA A CA 1
ATOM 1500 C C . ALA A 1 192 ? -22.727 2.397 -10.840 1.00 62.91 192 ALA A C 1
ATOM 1502 O O . ALA A 1 192 ? -21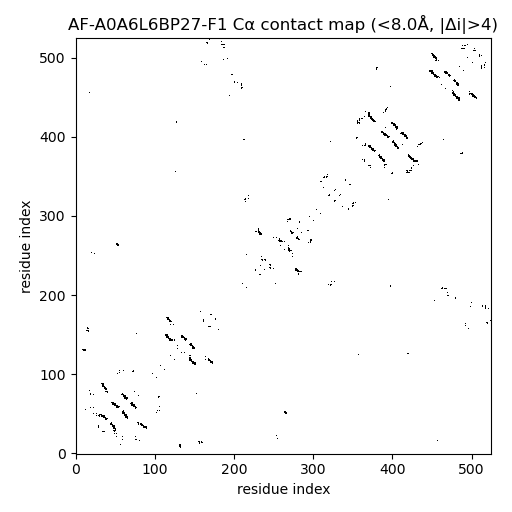.942 2.664 -11.748 1.00 62.91 192 ALA A O 1
ATOM 1503 N N . ASP A 1 193 ? -23.789 3.154 -10.567 1.00 72.69 193 ASP A N 1
ATOM 1504 C CA . ASP A 1 193 ? -24.082 4.401 -11.278 1.00 72.69 193 ASP A CA 1
ATOM 1505 C C . ASP A 1 193 ? -22.984 5.432 -10.953 1.00 72.69 193 ASP A C 1
ATOM 1507 O O . ASP A 1 193 ? -22.944 6.001 -9.860 1.00 72.69 193 ASP A O 1
ATOM 1511 N N . ILE A 1 194 ? -22.017 5.586 -11.862 1.00 79.62 194 ILE A N 1
ATOM 1512 C CA . ILE A 1 194 ? -20.870 6.481 -11.681 1.00 79.62 194 ILE A CA 1
ATOM 1513 C C . ILE A 1 194 ? -21.340 7.906 -11.986 1.00 79.62 194 ILE A C 1
ATOM 1515 O O . ILE A 1 194 ? -21.939 8.130 -13.042 1.00 79.62 194 ILE A O 1
ATOM 1519 N N . PRO A 1 195 ? -21.057 8.891 -11.113 1.00 81.69 195 PRO A N 1
ATOM 1520 C CA . PRO A 1 195 ? -21.356 10.285 -11.409 1.00 81.69 195 PRO A CA 1
ATOM 1521 C C . PRO A 1 195 ? -20.752 10.720 -12.750 1.00 81.69 195 PRO A C 1
ATOM 1523 O O . PRO A 1 195 ? -19.698 10.235 -13.161 1.00 81.69 195 PRO A O 1
ATOM 1526 N N . ASN A 1 196 ? -21.386 11.675 -13.428 1.00 86.00 196 ASN A N 1
ATOM 1527 C CA . ASN A 1 196 ? -20.839 12.197 -14.679 1.00 86.00 196 ASN A CA 1
ATOM 1528 C C . ASN A 1 196 ? -19.438 12.779 -14.461 1.00 86.00 196 ASN A C 1
ATOM 1530 O O . ASN A 1 196 ? -19.234 13.549 -13.521 1.00 86.00 196 ASN A O 1
ATOM 1534 N N . LEU A 1 197 ? -18.509 12.442 -15.364 1.00 86.38 197 LEU A N 1
ATOM 1535 C CA . LEU A 1 197 ? -17.145 12.964 -15.356 1.00 86.38 197 LEU A CA 1
ATOM 1536 C C . LEU A 1 197 ? -17.182 14.505 -15.369 1.00 86.38 197 LEU A C 1
ATOM 1538 O O . LEU A 1 197 ? -17.667 15.085 -16.346 1.00 86.38 197 LEU A O 1
ATOM 1542 N N . PRO A 1 198 ? -16.698 15.179 -14.313 1.00 87.56 198 PRO A N 1
ATOM 1543 C CA . PRO A 1 198 ? -16.596 16.631 -14.304 1.00 87.56 198 PRO A CA 1
ATOM 1544 C C . PRO A 1 198 ? -15.570 17.125 -15.330 1.00 87.56 198 PRO A C 1
ATOM 1546 O O . PRO A 1 198 ? -14.653 16.400 -15.720 1.00 87.56 198 PRO A O 1
ATOM 1549 N N . GLU A 1 199 ? -15.691 18.389 -15.744 1.00 85.69 199 GLU A N 1
ATOM 1550 C CA . GLU A 1 199 ? -14.644 19.026 -16.544 1.00 85.69 199 GLU A CA 1
ATOM 1551 C C . GLU A 1 199 ? -13.322 19.024 -15.774 1.00 85.69 199 GLU A C 1
ATOM 1553 O O . GLU A 1 199 ? -13.275 19.337 -14.579 1.00 85.69 199 GLU A O 1
ATOM 1558 N N . ARG A 1 200 ? -12.236 18.682 -16.476 1.00 83.38 200 ARG A N 1
ATOM 1559 C CA . ARG A 1 200 ? -10.899 18.721 -15.894 1.00 83.38 200 ARG A CA 1
ATOM 1560 C C . ARG A 1 200 ? -10.615 20.138 -15.378 1.00 83.38 200 ARG A C 1
ATOM 1562 O O . ARG A 1 200 ? -10.790 21.092 -16.144 1.00 83.38 200 ARG A O 1
ATOM 1569 N N . PRO A 1 201 ? -10.139 20.297 -14.133 1.00 78.06 201 PRO A N 1
ATOM 1570 C CA . PRO A 1 201 ? -9.763 21.604 -13.617 1.00 78.06 201 PRO A CA 1
ATOM 1571 C C . PRO A 1 201 ? -8.785 22.328 -14.562 1.00 78.06 201 PRO A C 1
ATOM 1573 O O . PRO A 1 201 ? -7.796 21.769 -15.029 1.00 78.06 201 PRO A O 1
ATOM 1576 N N . SER A 1 202 ? -9.071 23.597 -14.876 1.00 57.69 202 SER A N 1
ATOM 1577 C CA . SER A 1 202 ? -8.194 24.426 -15.725 1.00 57.69 202 SER A CA 1
ATOM 1578 C C . SER A 1 202 ? -7.037 25.060 -14.942 1.00 57.69 202 SER A C 1
ATOM 1580 O O . SER A 1 202 ? -6.089 25.566 -15.547 1.00 57.69 202 SER A O 1
ATOM 1582 N N . ALA A 1 203 ? -7.128 25.096 -13.613 1.00 54.72 203 ALA A N 1
ATOM 1583 C CA . ALA A 1 203 ? -6.050 25.557 -12.752 1.00 54.72 203 ALA A CA 1
ATOM 1584 C C . ALA A 1 203 ? -5.055 24.413 -12.549 1.00 54.72 203 ALA A C 1
ATOM 1586 O O . ALA A 1 203 ? -5.473 23.271 -12.385 1.00 54.72 203 ALA A O 1
ATOM 1587 N N . ALA A 1 204 ? -3.752 24.718 -12.528 1.00 47.22 204 ALA A N 1
ATOM 1588 C CA . ALA A 1 204 ? -2.760 23.728 -12.123 1.00 47.22 204 ALA A CA 1
ATOM 1589 C C . ALA A 1 204 ? -3.200 23.136 -10.772 1.00 47.22 204 ALA A C 1
ATOM 1591 O O . ALA A 1 204 ? -3.528 23.921 -9.872 1.00 47.22 204 ALA A O 1
ATOM 1592 N N . PRO A 1 205 ? -3.250 21.800 -10.623 1.00 47.19 205 PRO A N 1
ATOM 1593 C CA . PRO A 1 205 ? -3.664 21.204 -9.366 1.00 47.19 205 PRO A CA 1
ATOM 1594 C C . PRO A 1 205 ? -2.809 21.806 -8.253 1.00 47.19 205 PRO A C 1
ATOM 1596 O O . PRO A 1 205 ? -1.587 21.903 -8.388 1.00 47.19 205 PRO A O 1
ATOM 1599 N N . THR A 1 206 ? -3.413 22.177 -7.119 1.00 44.69 206 THR A N 1
ATOM 1600 C CA . THR A 1 206 ? -2.657 22.671 -5.946 1.00 44.69 206 THR A CA 1
ATOM 1601 C C . THR A 1 206 ? -1.768 21.590 -5.313 1.00 44.69 206 THR A C 1
ATOM 1603 O O . THR A 1 206 ? -1.166 21.775 -4.256 1.00 44.69 206 THR A O 1
ATOM 1606 N N . ARG A 1 207 ? -1.650 20.444 -5.988 1.00 44.28 207 ARG A N 1
ATOM 1607 C CA . ARG A 1 207 ? -0.886 19.274 -5.611 1.00 44.28 207 ARG A CA 1
ATOM 1608 C C . ARG A 1 207 ? 0.082 18.899 -6.742 1.00 44.28 207 ARG A C 1
ATOM 1610 O O . ARG A 1 207 ? -0.351 18.324 -7.738 1.00 44.28 207 ARG A O 1
ATOM 1617 N N . PRO A 1 208 ? 1.391 19.154 -6.596 1.00 39.44 208 PRO A N 1
ATOM 1618 C CA . PRO A 1 208 ? 2.391 18.495 -7.420 1.00 39.44 208 PRO A CA 1
ATOM 1619 C C . PRO A 1 208 ? 2.552 17.050 -6.928 1.00 39.44 208 PRO A C 1
ATOM 1621 O O . PRO A 1 208 ? 3.218 16.820 -5.926 1.00 39.44 208 PRO A O 1
ATOM 1624 N N . GLY A 1 209 ? 1.918 16.089 -7.608 1.00 45.78 209 GLY A N 1
ATOM 1625 C CA . GLY A 1 209 ? 2.192 14.652 -7.465 1.00 45.78 209 GLY A CA 1
ATOM 1626 C C . GLY A 1 209 ? 2.202 14.075 -6.031 1.00 45.78 209 GLY A C 1
ATOM 1627 O O . GLY A 1 209 ? 1.690 14.680 -5.079 1.00 45.78 209 GLY A O 1
ATOM 1628 N N . PRO A 1 210 ? 2.743 12.857 -5.846 1.00 48.56 210 PRO A N 1
ATOM 1629 C CA . PRO A 1 210 ? 2.938 12.286 -4.519 1.00 48.56 210 PRO A CA 1
ATOM 1630 C C . PRO A 1 210 ? 3.972 13.113 -3.740 1.00 48.56 210 PRO A C 1
ATOM 1632 O O . PRO A 1 210 ? 5.099 13.309 -4.194 1.00 48.56 210 PRO A O 1
ATOM 1635 N N . ARG A 1 211 ? 3.590 13.605 -2.552 1.00 55.66 211 ARG A N 1
ATOM 1636 C CA . ARG A 1 211 ? 4.479 14.400 -1.688 1.00 55.66 211 ARG A CA 1
ATOM 1637 C C . ARG A 1 211 ? 5.707 13.558 -1.313 1.00 55.66 211 ARG A C 1
ATOM 1639 O O . ARG A 1 211 ? 5.510 12.434 -0.839 1.00 55.66 211 ARG A O 1
ATOM 1646 N N . PRO A 1 212 ? 6.946 14.068 -1.431 1.00 58.50 212 PRO A N 1
ATOM 1647 C CA . PRO A 1 212 ? 8.115 13.322 -0.991 1.00 58.50 212 PRO A CA 1
ATOM 1648 C C . PRO A 1 212 ? 7.969 12.962 0.490 1.00 58.50 212 PRO A C 1
ATOM 1650 O O . PRO A 1 212 ? 7.842 13.832 1.357 1.00 58.50 212 PRO A O 1
ATOM 1653 N N . LEU A 1 213 ? 7.976 11.661 0.796 1.00 56.19 213 LEU A N 1
ATOM 1654 C CA . LEU A 1 213 ? 7.915 11.135 2.164 1.00 56.19 213 LEU A CA 1
ATOM 1655 C C . LEU A 1 213 ? 8.952 11.820 3.075 1.00 56.19 213 LEU A C 1
ATOM 1657 O O . LEU A 1 213 ? 8.653 12.105 4.235 1.00 56.19 213 LEU A O 1
ATOM 1661 N N . ALA A 1 214 ? 10.125 12.128 2.515 1.00 56.25 214 ALA A N 1
ATOM 1662 C CA . ALA A 1 214 ? 11.210 12.875 3.143 1.00 56.25 214 ALA A CA 1
ATOM 1663 C C . ALA A 1 214 ? 10.757 14.224 3.723 1.00 56.25 214 ALA A C 1
ATOM 1665 O O . ALA A 1 214 ? 10.946 14.484 4.909 1.00 56.25 214 ALA A O 1
ATOM 1666 N N . GLU A 1 215 ? 10.112 15.062 2.911 1.00 64.69 215 GLU A N 1
ATOM 1667 C CA . GLU A 1 215 ? 9.702 16.414 3.300 1.00 64.69 215 GLU A CA 1
ATOM 1668 C C . GLU A 1 215 ? 8.622 16.386 4.381 1.00 64.69 215 GLU A C 1
ATOM 1670 O O . GLU A 1 215 ? 8.656 17.162 5.340 1.00 64.69 215 GLU A O 1
ATOM 1675 N N . ARG A 1 216 ? 7.672 15.449 4.264 1.00 68.81 216 ARG A N 1
ATOM 1676 C CA . ARG A 1 216 ? 6.644 15.237 5.289 1.00 68.81 216 ARG A CA 1
ATOM 1677 C C . ARG A 1 216 ? 7.269 14.827 6.620 1.00 68.81 216 ARG A C 1
ATOM 1679 O O . ARG A 1 216 ? 6.912 15.387 7.656 1.00 68.81 216 ARG A O 1
ATOM 1686 N N . LEU A 1 217 ? 8.185 13.857 6.602 1.00 67.50 217 LEU A N 1
ATOM 1687 C CA . LEU A 1 217 ? 8.867 13.384 7.807 1.00 67.50 217 LEU A CA 1
ATOM 1688 C C . LEU A 1 217 ? 9.696 14.495 8.449 1.00 67.50 217 LEU A C 1
ATOM 1690 O O . LEU A 1 217 ? 9.574 14.718 9.652 1.00 67.50 217 LEU A O 1
ATOM 1694 N N . GLN A 1 218 ? 10.478 15.228 7.657 1.00 71.88 218 GLN A N 1
ATOM 1695 C CA . GLN A 1 218 ? 11.278 16.345 8.147 1.00 71.88 218 GLN A CA 1
ATOM 1696 C C . GLN A 1 218 ? 10.396 17.401 8.820 1.00 71.88 218 GLN A C 1
ATOM 1698 O O . GLN A 1 218 ? 10.668 17.797 9.953 1.00 71.88 218 GLN A O 1
ATOM 1703 N N . ARG A 1 219 ? 9.294 17.798 8.171 1.00 76.69 219 ARG A N 1
ATOM 1704 C CA . ARG A 1 219 ? 8.333 18.759 8.724 1.00 76.69 219 ARG A CA 1
ATOM 1705 C C . ARG A 1 219 ? 7.750 18.283 10.053 1.00 76.69 219 ARG A C 1
ATOM 1707 O O . ARG A 1 219 ? 7.751 19.047 11.017 1.00 76.69 219 ARG A O 1
ATOM 1714 N N . LEU A 1 220 ? 7.291 17.032 10.132 1.00 78.12 220 LEU A N 1
ATOM 1715 C CA . LEU A 1 220 ? 6.744 16.464 11.370 1.00 78.12 220 LEU A CA 1
ATOM 1716 C C . LEU A 1 220 ? 7.787 16.431 12.498 1.00 78.12 220 LEU A C 1
ATOM 1718 O O . LEU A 1 220 ? 7.494 16.826 13.627 1.00 78.12 220 LEU A O 1
ATOM 1722 N N . LEU A 1 221 ? 9.023 16.027 12.193 1.00 75.31 221 LEU A N 1
ATOM 1723 C CA . LEU A 1 221 ? 10.122 15.995 13.161 1.00 75.31 221 LEU A CA 1
ATOM 1724 C C . LEU A 1 221 ? 10.519 17.392 13.658 1.00 75.31 221 LEU A C 1
ATOM 1726 O O . LEU A 1 221 ? 10.958 17.521 14.800 1.00 75.31 221 LEU A O 1
ATOM 1730 N N . SER A 1 222 ? 10.346 18.431 12.841 1.00 76.38 222 SER A N 1
ATOM 1731 C CA . SER A 1 222 ? 10.583 19.822 13.238 1.00 76.38 222 SER A CA 1
ATOM 1732 C C . SER A 1 222 ? 9.426 20.415 14.045 1.00 76.38 222 SER A C 1
ATOM 1734 O O . SER A 1 222 ? 9.659 21.142 15.012 1.00 76.38 222 SER A O 1
ATOM 1736 N N . ILE A 1 223 ? 8.179 20.110 13.677 1.00 79.12 223 ILE A N 1
ATOM 1737 C CA . ILE A 1 223 ? 7.006 20.796 14.224 1.00 79.12 223 ILE A CA 1
ATOM 1738 C C . ILE A 1 223 ? 6.518 20.207 15.542 1.00 79.12 223 ILE A C 1
ATOM 1740 O O . ILE A 1 223 ? 6.125 20.957 16.429 1.00 79.12 223 ILE A O 1
ATOM 1744 N N . LEU A 1 224 ? 6.584 18.883 15.718 1.00 77.56 224 LEU A N 1
ATOM 1745 C CA . LEU A 1 224 ? 6.084 18.226 16.929 1.00 77.56 224 LEU A CA 1
ATOM 1746 C C . LEU A 1 224 ? 6.802 18.707 18.207 1.00 77.56 224 LEU A C 1
ATOM 1748 O O . LEU A 1 224 ? 6.117 18.991 19.194 1.00 77.56 224 LEU A O 1
ATOM 1752 N N . PRO A 1 225 ? 8.144 18.874 18.234 1.00 73.50 225 PRO A N 1
ATOM 1753 C CA . PRO A 1 225 ? 8.830 19.458 19.387 1.00 73.50 225 PRO A CA 1
ATOM 1754 C C . PRO A 1 225 ? 8.405 20.899 19.683 1.00 73.50 225 PRO A C 1
ATOM 1756 O O . PRO A 1 225 ? 8.293 21.273 20.851 1.00 73.50 225 PRO A O 1
ATOM 1759 N N . TRP A 1 226 ? 8.163 21.702 18.645 1.00 74.81 226 TRP A N 1
ATOM 1760 C CA . TRP A 1 226 ? 7.745 23.094 18.789 1.00 74.81 226 TRP A CA 1
ATOM 1761 C C . TRP A 1 226 ? 6.293 23.210 19.268 1.00 74.81 226 TRP A C 1
ATOM 1763 O O . TRP A 1 226 ? 6.017 23.958 20.207 1.00 74.81 226 TRP A O 1
ATOM 1773 N N . LEU A 1 227 ? 5.378 22.408 18.713 1.00 73.31 227 LEU A N 1
ATOM 1774 C CA . LEU A 1 227 ? 3.974 22.382 19.127 1.00 73.31 227 LEU A CA 1
ATOM 1775 C C . LEU A 1 227 ? 3.823 22.006 20.600 1.00 73.31 227 LEU A C 1
ATOM 1777 O O . LEU A 1 227 ? 3.016 22.601 21.311 1.00 73.31 227 LEU A O 1
ATOM 1781 N N . ARG A 1 228 ? 4.667 21.090 21.090 1.00 71.00 228 ARG A N 1
ATOM 1782 C CA . ARG A 1 228 ? 4.732 20.752 22.514 1.00 71.00 228 ARG A CA 1
ATOM 1783 C C . ARG A 1 228 ? 5.018 21.970 23.399 1.00 71.00 228 ARG A C 1
ATOM 1785 O O . ARG A 1 228 ? 4.485 22.040 24.503 1.00 71.00 228 ARG A O 1
ATOM 1792 N N . LEU A 1 229 ? 5.898 22.877 22.968 1.00 70.12 229 LEU A N 1
ATOM 1793 C CA . LEU A 1 229 ? 6.231 24.089 23.728 1.00 70.12 229 LEU A CA 1
ATOM 1794 C C . LEU A 1 229 ? 5.111 25.131 23.654 1.00 70.12 229 LEU A C 1
ATOM 1796 O O . LEU A 1 229 ? 4.893 25.851 24.624 1.00 70.12 229 LEU A O 1
ATOM 1800 N N . ARG A 1 230 ? 4.413 25.203 22.515 1.00 72.31 230 ARG A N 1
ATOM 1801 C CA . ARG A 1 230 ? 3.338 26.169 22.267 1.00 72.31 230 ARG A CA 1
ATOM 1802 C C . ARG A 1 230 ? 2.018 25.794 22.955 1.00 72.31 230 ARG A C 1
ATOM 1804 O O . ARG A 1 230 ? 1.295 26.682 23.390 1.00 72.31 230 ARG A O 1
ATOM 1811 N N . GLY A 1 231 ? 1.713 24.504 23.082 1.00 66.56 231 GLY A N 1
ATOM 1812 C CA . GLY A 1 231 ? 0.516 23.996 23.763 1.00 66.56 231 GLY A CA 1
ATOM 1813 C C . GLY A 1 231 ? -0.710 23.856 22.856 1.00 66.56 231 GLY A C 1
ATOM 1814 O O . GLY A 1 231 ? -1.276 22.767 22.781 1.00 66.56 231 GLY A O 1
ATOM 1815 N N . SER A 1 232 ? -1.097 24.910 22.131 1.00 74.94 232 SER A N 1
ATOM 1816 C CA . SER A 1 232 ? -2.163 24.834 21.121 1.00 74.94 232 SER A CA 1
ATOM 1817 C C . SER A 1 232 ? -1.967 25.801 19.954 1.00 74.94 232 SER A C 1
ATOM 1819 O O . SER A 1 232 ? -1.323 26.846 20.099 1.00 74.94 232 SER A O 1
ATOM 1821 N N . ILE A 1 233 ? -2.511 25.442 18.791 1.00 80.19 233 ILE A N 1
ATOM 1822 C CA . ILE A 1 233 ? -2.573 26.296 17.598 1.00 80.19 233 ILE A CA 1
ATOM 1823 C C . ILE A 1 233 ? -3.640 25.782 16.626 1.00 80.19 233 ILE A C 1
ATOM 1825 O O . ILE A 1 233 ? -3.799 24.566 16.486 1.00 80.19 233 ILE A O 1
ATOM 1829 N N . SER A 1 234 ? -4.283 26.688 15.888 1.00 81.38 234 SER A N 1
ATOM 1830 C CA . SER A 1 234 ? -5.137 26.290 14.776 1.00 81.38 234 SER A CA 1
ATOM 1831 C C . SER A 1 234 ? -4.315 25.676 13.642 1.00 81.38 234 SER A C 1
ATOM 1833 O O . SER A 1 234 ? -3.166 26.050 13.374 1.00 81.38 234 SER A O 1
ATOM 1835 N N . VAL A 1 235 ? -4.908 24.710 12.951 1.00 79.25 235 VAL A N 1
ATOM 1836 C CA . VAL A 1 235 ? -4.303 24.057 11.791 1.00 79.25 235 VAL A CA 1
ATOM 1837 C C . VAL A 1 235 ? -4.078 25.076 10.677 1.00 79.25 235 VAL A C 1
ATOM 1839 O O . VAL A 1 235 ? -3.029 25.028 10.046 1.00 79.25 235 VAL A O 1
ATOM 1842 N N . ASP A 1 236 ? -4.990 26.031 10.478 1.00 77.94 236 ASP A N 1
ATOM 1843 C CA . ASP A 1 236 ? -4.849 27.091 9.472 1.00 77.94 236 ASP A CA 1
ATOM 1844 C C . ASP A 1 236 ? -3.664 28.019 9.753 1.00 77.94 236 ASP A C 1
ATOM 1846 O O . ASP A 1 236 ? -2.887 28.338 8.850 1.00 77.94 236 ASP A O 1
ATOM 1850 N N . GLU A 1 237 ? -3.476 28.427 11.010 1.00 82.94 237 GLU A N 1
ATOM 1851 C CA . GLU A 1 237 ? -2.345 29.274 11.388 1.00 82.94 237 GLU A CA 1
ATOM 1852 C C . GLU A 1 237 ? -1.027 28.514 11.206 1.00 82.94 237 GLU A C 1
ATOM 1854 O O . GLU A 1 237 ? -0.074 29.026 10.613 1.00 82.94 237 GLU A O 1
ATOM 1859 N N . LEU A 1 238 ? -0.984 27.260 11.658 1.00 85.12 238 LEU A N 1
ATOM 1860 C CA . LEU A 1 238 ? 0.188 26.403 11.525 1.00 85.12 238 LEU A CA 1
ATOM 1861 C C . LEU A 1 238 ? 0.528 26.114 10.058 1.00 85.12 238 LEU A C 1
ATOM 1863 O O . LEU A 1 238 ? 1.698 26.096 9.678 1.00 85.12 238 LEU A O 1
ATOM 1867 N N . ALA A 1 239 ? -0.492 25.920 9.228 1.00 83.19 239 ALA A N 1
ATOM 1868 C CA . ALA A 1 239 ? -0.377 25.721 7.793 1.00 83.19 239 ALA A CA 1
ATOM 1869 C C . ALA A 1 239 ? 0.190 26.968 7.104 1.00 83.19 239 ALA A C 1
ATOM 1871 O O . ALA A 1 239 ? 1.156 26.862 6.344 1.00 83.19 239 ALA A O 1
ATOM 1872 N N . GLY A 1 240 ? -0.317 28.153 7.465 1.00 82.44 240 GLY A N 1
ATOM 1873 C CA . GLY A 1 240 ? 0.207 29.439 7.008 1.00 82.44 240 GLY A CA 1
ATOM 1874 C C . GLY A 1 240 ? 1.677 29.648 7.378 1.00 82.44 240 GLY A C 1
ATOM 1875 O O . GLY A 1 240 ? 2.466 30.074 6.537 1.00 82.44 240 GLY A O 1
ATOM 1876 N N . MET A 1 241 ? 2.081 29.274 8.598 1.00 82.88 241 MET A N 1
ATOM 1877 C CA . MET A 1 241 ? 3.482 29.350 9.039 1.00 82.88 241 MET A CA 1
ATOM 1878 C C . MET A 1 241 ? 4.425 28.452 8.228 1.00 82.88 241 MET A C 1
ATOM 1880 O O . MET A 1 241 ? 5.601 28.774 8.066 1.00 82.88 241 MET A O 1
ATOM 1884 N N . LEU A 1 242 ? 3.925 27.314 7.751 1.00 77.31 242 LEU A N 1
ATOM 1885 C CA . LEU A 1 242 ? 4.699 26.321 7.006 1.00 77.31 242 LEU A CA 1
ATOM 1886 C C . LEU A 1 242 ? 4.604 26.491 5.486 1.00 77.31 24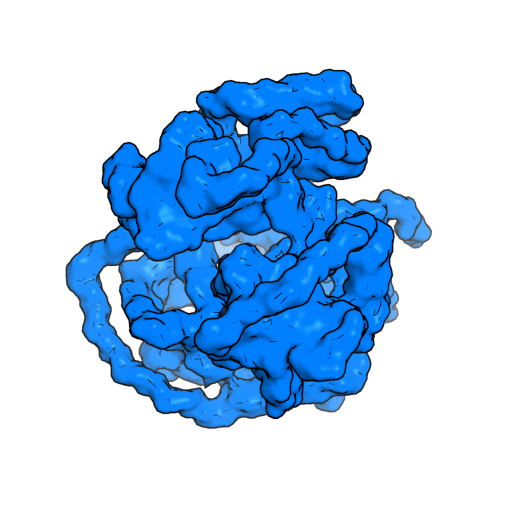2 LEU A C 1
ATOM 1888 O O . LEU A 1 242 ? 5.288 25.768 4.764 1.00 77.31 242 LEU A O 1
ATOM 1892 N N . GLY A 1 243 ? 3.749 27.397 5.003 1.00 77.50 243 GLY A N 1
ATOM 1893 C CA . GLY A 1 243 ? 3.482 27.569 3.577 1.00 77.50 243 GLY A CA 1
ATOM 1894 C C . GLY A 1 243 ? 2.823 26.346 2.931 1.00 77.50 243 GLY A C 1
ATOM 1895 O O . GLY A 1 243 ? 3.107 26.047 1.774 1.00 77.50 243 GLY A O 1
ATOM 1896 N N . ILE A 1 244 ? 1.980 25.614 3.667 1.00 77.88 244 ILE A N 1
ATOM 1897 C CA . ILE A 1 244 ? 1.241 24.448 3.153 1.00 77.88 244 ILE A CA 1
ATOM 1898 C C . ILE A 1 244 ? -0.264 24.634 3.337 1.00 77.88 244 ILE A C 1
ATOM 1900 O O . ILE A 1 244 ? -0.694 25.420 4.170 1.00 77.88 244 ILE A O 1
ATOM 1904 N N . GLU A 1 245 ? -1.080 23.900 2.581 1.00 70.44 245 GLU A N 1
ATOM 1905 C CA . GLU A 1 245 ? -2.537 23.926 2.764 1.00 70.44 245 GLU A CA 1
ATOM 1906 C C . GLU A 1 245 ? -2.956 23.216 4.066 1.00 70.44 245 GLU A C 1
ATOM 1908 O O . GLU A 1 245 ? -2.449 22.137 4.395 1.00 70.44 245 GLU A O 1
ATOM 1913 N N . ALA A 1 246 ? -3.933 23.785 4.779 1.00 73.69 246 ALA A N 1
ATOM 1914 C CA . ALA A 1 246 ? -4.403 23.297 6.078 1.00 73.69 246 ALA A CA 1
ATOM 1915 C C . ALA A 1 246 ? -4.876 21.839 6.054 1.00 73.69 246 ALA A C 1
ATOM 1917 O O . ALA A 1 246 ? -4.487 21.054 6.918 1.00 73.69 246 ALA A O 1
ATOM 1918 N N . LYS A 1 247 ? -5.607 21.431 5.008 1.00 65.94 247 LYS A N 1
ATOM 1919 C CA . LYS A 1 247 ? -6.042 20.035 4.815 1.00 65.94 247 LYS A CA 1
ATOM 1920 C C . LYS A 1 247 ? -4.877 19.034 4.814 1.00 65.94 247 LYS A C 1
ATOM 1922 O O . LYS A 1 247 ? -5.004 17.920 5.314 1.00 65.94 247 LYS A O 1
ATOM 1927 N N . HIS A 1 248 ? -3.718 19.425 4.280 1.00 68.50 248 HIS A N 1
ATOM 1928 C CA . HIS A 1 248 ? -2.549 18.551 4.192 1.00 68.50 248 HIS A CA 1
ATOM 1929 C C . HIS A 1 248 ? -1.837 18.430 5.533 1.00 68.50 248 HIS A C 1
ATOM 1931 O O . HIS A 1 248 ? -1.397 17.343 5.910 1.00 68.50 248 HIS A O 1
ATOM 1937 N N . LEU A 1 249 ? -1.735 19.546 6.250 1.00 76.12 249 LEU A N 1
ATOM 1938 C CA . LEU A 1 249 ? -1.178 19.564 7.590 1.00 76.12 249 LEU A CA 1
ATOM 1939 C C . LEU A 1 249 ? -2.050 18.778 8.570 1.00 76.12 249 LEU A C 1
ATOM 1941 O O . LEU A 1 249 ? -1.512 18.016 9.369 1.00 76.12 249 LEU A O 1
ATOM 1945 N N . PHE A 1 250 ? -3.372 18.926 8.467 1.00 71.19 250 PHE A N 1
ATOM 1946 C CA . PHE A 1 250 ? -4.344 18.179 9.258 1.00 71.19 250 PHE A CA 1
ATOM 1947 C C . PHE A 1 250 ? -4.073 16.675 9.169 1.00 71.19 250 PHE A C 1
ATOM 1949 O O . PHE A 1 250 ? -3.813 16.037 10.184 1.00 71.19 250 PHE A O 1
ATOM 1956 N N . LYS A 1 251 ? -4.016 16.134 7.946 1.00 66.75 251 LYS A N 1
ATOM 1957 C CA . LYS A 1 251 ? -3.788 14.703 7.699 1.00 66.75 251 LYS A CA 1
ATOM 1958 C C . LYS A 1 251 ? -2.417 14.226 8.194 1.00 66.75 251 LYS A C 1
ATOM 1960 O O . LYS A 1 251 ? -2.289 13.138 8.749 1.00 66.75 251 LYS A O 1
ATOM 1965 N N . ASP A 1 252 ? -1.374 15.040 8.027 1.00 73.88 252 ASP A N 1
ATOM 1966 C CA . ASP A 1 252 ? -0.035 14.705 8.526 1.00 73.88 252 ASP A CA 1
ATOM 1967 C C . ASP A 1 252 ? -0.003 14.625 10.064 1.00 73.88 252 ASP A C 1
ATOM 1969 O O . ASP A 1 252 ? 0.618 13.720 10.628 1.00 73.88 252 ASP A O 1
ATOM 1973 N N . LEU A 1 253 ? -0.679 15.558 10.741 1.00 75.25 253 LEU A N 1
ATOM 1974 C CA . LEU A 1 253 ? -0.805 15.590 12.198 1.00 75.25 253 LEU A CA 1
ATOM 1975 C C . LEU A 1 253 ? -1.705 14.468 12.721 1.00 75.25 253 LEU A C 1
ATOM 1977 O O . LEU A 1 253 ? -1.380 13.862 13.740 1.00 75.25 253 LEU A O 1
ATOM 1981 N N . GLU A 1 254 ? -2.774 14.139 12.001 1.00 70.62 254 GLU A N 1
ATOM 1982 C CA . GLU A 1 254 ? -3.651 13.008 12.290 1.00 70.62 254 GLU A CA 1
ATOM 1983 C C . GLU A 1 254 ? -2.852 11.697 12.308 1.00 70.62 254 GLU A C 1
ATOM 1985 O O . GLU A 1 254 ? -2.822 11.009 13.330 1.00 70.62 254 GLU A O 1
ATOM 1990 N N . TYR A 1 255 ? -2.075 11.403 11.259 1.00 70.56 255 TYR A N 1
ATOM 1991 C CA . TYR A 1 255 ? -1.190 10.231 11.249 1.00 70.56 255 TYR A CA 1
ATOM 1992 C C . TYR A 1 255 ? -0.134 10.273 12.354 1.00 70.56 255 TYR A C 1
ATOM 1994 O O . TYR A 1 255 ? 0.143 9.258 12.994 1.00 70.56 255 TYR A O 1
ATOM 2002 N N . ALA A 1 256 ? 0.469 11.438 12.594 1.00 73.06 256 ALA A N 1
ATOM 2003 C CA . ALA A 1 256 ? 1.465 11.583 13.645 1.00 73.06 256 ALA A CA 1
ATOM 2004 C C . ALA A 1 256 ? 0.874 11.339 15.044 1.00 73.06 256 ALA A C 1
ATOM 2006 O O . ALA A 1 256 ? 1.571 10.782 15.890 1.00 73.06 256 ALA A O 1
ATOM 2007 N N . SER A 1 257 ? -0.399 11.668 15.284 1.00 66.81 257 SER A N 1
ATOM 2008 C CA . SER A 1 257 ? -1.083 11.386 16.556 1.00 66.81 257 SER A CA 1
ATOM 2009 C C . SER A 1 257 ? -1.203 9.880 16.844 1.00 66.81 257 SER A C 1
ATOM 2011 O O . SER A 1 257 ? -1.235 9.462 17.999 1.00 66.81 257 SER A O 1
ATOM 2013 N N . MET A 1 258 ? -1.171 9.047 15.799 1.00 64.25 258 MET A N 1
ATOM 2014 C CA . MET A 1 258 ? -1.230 7.582 15.883 1.00 64.25 258 MET A CA 1
ATOM 2015 C C . MET A 1 258 ? 0.149 6.932 16.043 1.00 64.25 258 MET A C 1
ATOM 2017 O O . MET A 1 258 ? 0.256 5.719 16.239 1.00 64.25 258 MET A O 1
ATOM 2021 N N . CYS A 1 259 ? 1.222 7.719 15.964 1.00 69.25 259 CYS A N 1
ATOM 2022 C CA . CYS A 1 259 ? 2.575 7.235 16.182 1.00 69.25 259 CYS A CA 1
ATOM 2023 C C . CYS A 1 259 ? 2.874 7.133 17.683 1.00 69.25 259 CYS A C 1
ATOM 2025 O O . CYS A 1 259 ? 2.500 7.983 18.492 1.00 69.25 259 CYS A O 1
ATOM 2027 N N . GLY A 1 260 ? 3.596 6.085 18.069 1.00 65.38 260 GLY A N 1
ATOM 2028 C CA . GLY A 1 260 ? 3.844 5.789 19.471 1.00 65.38 260 GLY A CA 1
ATOM 2029 C C . GLY A 1 260 ? 4.853 4.674 19.683 1.00 65.38 260 GLY A C 1
ATOM 2030 O O . GLY A 1 260 ? 5.565 4.276 18.762 1.00 65.38 260 GLY A O 1
ATOM 2031 N N . VAL A 1 261 ? 4.914 4.155 20.907 1.00 56.94 261 VAL A N 1
ATOM 2032 C CA . VAL A 1 261 ? 5.706 2.957 21.220 1.00 56.94 261 VAL A CA 1
ATOM 2033 C C . VAL A 1 261 ? 4.787 1.806 21.600 1.00 56.94 261 VAL A C 1
ATOM 2035 O O . VAL A 1 261 ? 3.767 2.048 22.247 1.00 56.94 261 VAL A O 1
ATOM 2038 N N . PRO A 1 262 ? 5.153 0.549 21.289 1.00 46.12 262 PRO A N 1
ATOM 2039 C CA . PRO A 1 262 ? 4.410 -0.610 21.764 1.00 46.12 262 PRO A CA 1
ATOM 2040 C C . PRO A 1 262 ? 4.146 -0.522 23.280 1.00 46.12 262 PRO A C 1
ATOM 2042 O O . PRO A 1 262 ? 5.077 -0.221 24.037 1.00 46.12 262 PRO A O 1
ATOM 2045 N N . PRO A 1 263 ? 2.913 -0.793 23.752 1.00 48.19 263 PRO A N 1
ATOM 2046 C CA . PRO A 1 263 ? 1.788 -1.416 23.041 1.00 48.19 263 PRO A CA 1
ATOM 2047 C C . PRO A 1 263 ? 0.842 -0.444 22.299 1.00 48.19 263 PRO A C 1
ATOM 2049 O O . PRO A 1 263 ? -0.279 -0.831 21.997 1.00 48.19 263 PRO A O 1
ATOM 2052 N N . TYR A 1 264 ? 1.255 0.801 22.027 1.00 56.06 264 TYR A N 1
ATOM 2053 C CA . TYR A 1 264 ? 0.467 1.817 21.302 1.00 56.06 264 TYR A CA 1
ATOM 2054 C C . TYR A 1 264 ? -0.907 2.111 21.925 1.00 56.06 264 TYR A C 1
ATOM 2056 O O . TYR A 1 264 ? -1.870 2.454 21.245 1.00 56.06 264 TYR A O 1
ATOM 2064 N N . THR A 1 265 ? -1.008 1.970 23.245 1.00 53.69 265 THR A N 1
ATOM 2065 C CA . THR A 1 265 ? -2.143 2.475 24.020 1.00 53.69 265 THR A CA 1
ATOM 2066 C C . THR A 1 265 ? -2.163 4.003 23.979 1.00 53.69 265 THR A C 1
ATOM 2068 O O . THR A 1 265 ? -1.141 4.620 23.700 1.00 53.69 265 THR A O 1
ATOM 2071 N N . HIS A 1 266 ? -3.293 4.639 24.300 1.00 55.88 266 HIS A N 1
ATOM 2072 C CA . HIS A 1 266 ? -3.428 6.103 24.208 1.00 55.88 266 HIS A CA 1
ATOM 2073 C C . HIS A 1 266 ? -2.345 6.895 24.983 1.00 55.88 266 HIS A C 1
ATOM 2075 O O . HIS A 1 266 ? -2.022 8.022 24.635 1.00 55.88 266 HIS A O 1
ATOM 2081 N N . ASP A 1 267 ? -1.786 6.332 26.059 1.00 53.69 267 ASP A N 1
ATOM 2082 C CA . ASP A 1 267 ? -0.703 6.912 26.871 1.00 53.69 267 ASP A CA 1
ATOM 2083 C C . ASP A 1 267 ? 0.705 6.618 26.311 1.00 53.69 267 ASP A C 1
ATOM 2085 O O . ASP A 1 267 ? 1.717 7.149 26.783 1.00 53.69 267 ASP A O 1
ATOM 2089 N N . ALA A 1 268 ? 0.761 5.758 25.299 1.00 56.25 268 ALA A N 1
ATOM 2090 C CA . ALA A 1 268 ? 1.916 5.352 24.522 1.00 56.25 268 ALA A CA 1
ATOM 2091 C C . ALA A 1 268 ? 1.834 5.831 23.055 1.00 56.25 268 ALA A C 1
ATOM 2093 O O . ALA A 1 268 ? 2.571 5.299 22.225 1.00 56.25 268 ALA A O 1
ATOM 2094 N N . LEU A 1 269 ? 1.029 6.864 22.773 1.00 64.75 269 LEU A N 1
ATOM 2095 C CA . LEU A 1 269 ? 1.029 7.660 21.537 1.00 64.75 269 LEU A CA 1
ATOM 2096 C C . LEU A 1 269 ? 1.583 9.081 21.781 1.00 64.75 269 LEU A C 1
ATOM 2098 O O . LEU A 1 269 ? 1.865 9.460 22.927 1.00 64.75 269 LEU A O 1
ATOM 2102 N N . PHE A 1 270 ? 1.786 9.861 20.714 1.00 65.44 270 PHE A N 1
ATOM 2103 C CA . PHE A 1 270 ? 2.103 11.286 20.838 1.00 65.44 270 PHE A CA 1
ATOM 2104 C C . PHE A 1 270 ? 0.967 12.052 21.531 1.00 65.44 270 PHE A C 1
ATOM 2106 O O . PHE A 1 270 ? -0.210 11.786 21.323 1.00 65.44 270 PHE A O 1
ATOM 2113 N N . ASP A 1 271 ? 1.332 13.009 22.387 1.00 67.50 271 ASP A N 1
ATOM 2114 C CA . ASP A 1 271 ? 0.398 13.654 23.319 1.00 67.50 271 ASP A CA 1
ATOM 2115 C C . ASP A 1 271 ? -0.297 14.884 22.733 1.00 67.50 271 ASP A C 1
ATOM 2117 O O . ASP A 1 271 ? -0.293 15.962 23.334 1.00 67.50 271 ASP A O 1
ATOM 2121 N N . PHE A 1 272 ? -0.866 14.731 21.543 1.00 65.62 272 PHE A N 1
ATOM 2122 C CA . PHE A 1 272 ? -1.670 15.772 20.925 1.00 65.62 272 PHE A CA 1
ATOM 2123 C C . PHE A 1 272 ? -2.842 15.177 20.154 1.00 65.62 272 PHE A C 1
ATOM 2125 O O . PHE A 1 272 ? -2.783 14.039 19.695 1.00 65.62 272 PHE A O 1
ATOM 2132 N N . SER A 1 273 ? -3.917 15.945 20.057 1.00 63.34 273 SER A N 1
ATOM 2133 C CA . SER A 1 273 ? -5.082 15.644 19.233 1.00 63.34 273 SER A CA 1
ATOM 2134 C C . SER A 1 273 ? -5.294 16.771 18.235 1.00 63.34 273 SER A C 1
ATOM 2136 O O . SER A 1 273 ? -4.850 17.903 18.453 1.00 63.34 273 SER A O 1
ATOM 2138 N N . VAL A 1 274 ? -5.944 16.441 17.124 1.00 63.34 274 VAL A N 1
ATOM 2139 C CA . VAL A 1 274 ? -6.432 17.425 16.165 1.00 63.34 274 VAL A CA 1
ATOM 2140 C C . VAL A 1 274 ? -7.953 17.331 16.190 1.00 63.34 274 VAL A C 1
ATOM 2142 O O . VAL A 1 274 ? -8.498 16.290 15.841 1.00 63.34 274 VAL A O 1
ATOM 2145 N N . SER A 1 275 ? -8.622 18.376 16.671 1.00 58.12 275 SER A N 1
ATOM 2146 C CA . SER A 1 275 ? -10.085 18.440 16.810 1.00 58.12 275 SER A CA 1
ATOM 2147 C C . SER A 1 275 ? -10.559 19.809 16.363 1.00 58.12 275 SER A C 1
ATOM 2149 O O . SER A 1 275 ? -9.956 20.805 16.746 1.00 58.12 275 SER A O 1
ATOM 2151 N N . ASP A 1 276 ? -11.632 19.865 15.574 1.00 60.94 276 ASP A N 1
ATOM 2152 C CA . ASP A 1 276 ? -12.280 21.120 15.162 1.00 60.94 276 ASP A CA 1
ATOM 2153 C C . ASP A 1 276 ? -11.315 22.150 14.532 1.00 60.94 276 ASP A C 1
ATOM 2155 O O . ASP A 1 276 ? -11.448 23.355 14.725 1.00 60.94 276 ASP A O 1
ATOM 2159 N N . GLY A 1 277 ? -10.306 21.671 13.795 1.00 61.38 277 GLY A N 1
ATOM 2160 C CA . GLY A 1 277 ? -9.282 22.527 13.186 1.00 61.38 277 GLY A CA 1
ATOM 2161 C C . GLY A 1 277 ? -8.229 23.060 14.165 1.00 61.38 277 GLY A C 1
ATOM 2162 O O . GLY A 1 277 ? -7.413 23.887 13.776 1.00 61.38 277 GLY A O 1
ATOM 2163 N N . GLU A 1 278 ? -8.192 22.572 15.404 1.00 64.75 278 GLU A N 1
ATOM 2164 C CA . GLU A 1 278 ? -7.221 22.941 16.436 1.00 64.75 278 GLU A CA 1
ATOM 2165 C C . GLU A 1 278 ? -6.301 21.768 16.780 1.00 64.75 278 GLU A C 1
ATOM 2167 O O . GLU A 1 278 ? -6.736 20.628 16.951 1.00 64.75 278 GLU A O 1
ATOM 2172 N N . VAL A 1 279 ? -5.009 22.058 16.923 1.00 71.19 279 VAL A N 1
ATOM 2173 C CA . VAL A 1 279 ? -4.003 21.122 17.428 1.00 71.19 279 VAL A CA 1
ATOM 2174 C C . VAL A 1 279 ? -3.831 21.374 18.919 1.00 71.19 279 VAL A C 1
ATOM 2176 O O . VAL A 1 279 ? -3.384 22.448 19.325 1.00 71.19 279 VAL A O 1
ATOM 2179 N N . LEU A 1 280 ? -4.151 20.381 19.745 1.00 63.34 280 LEU A N 1
ATOM 2180 C CA . LEU A 1 280 ? -4.160 20.502 21.202 1.00 63.34 280 LEU A CA 1
ATOM 2181 C C . LEU A 1 280 ? -3.174 19.520 21.833 1.00 63.34 280 LEU A C 1
ATOM 2183 O O . LEU A 1 280 ? -3.355 18.309 21.741 1.00 63.34 280 LEU A O 1
ATOM 2187 N N . PHE A 1 281 ? -2.159 20.027 22.538 1.00 65.31 281 PHE A N 1
ATOM 2188 C CA . PHE A 1 281 ? -1.294 19.199 23.380 1.00 65.31 281 PHE A CA 1
ATOM 2189 C C . PHE A 1 281 ? -1.895 19.042 24.781 1.00 65.31 281 PHE A C 1
ATOM 2191 O O . PHE A 1 281 ? -1.974 19.998 25.562 1.00 65.31 281 PHE A O 1
ATOM 2198 N N . HIS A 1 282 ? -2.254 17.809 25.149 1.00 56.47 282 HIS A N 1
ATOM 2199 C CA . HIS A 1 282 ? -2.987 17.521 26.391 1.00 56.47 282 HIS A CA 1
ATOM 2200 C C . HIS A 1 282 ? -2.171 17.781 27.673 1.00 56.47 282 HIS A C 1
ATOM 2202 O O . HIS A 1 282 ? -2.721 17.792 28.773 1.00 56.47 282 HIS A O 1
ATOM 2208 N N . GLY A 1 283 ? -0.864 18.037 27.556 1.00 49.94 283 GLY A N 1
ATOM 2209 C CA . GLY A 1 283 ? 0.024 18.337 28.680 1.00 49.94 283 GLY A CA 1
ATOM 2210 C C . GLY A 1 283 ? -0.062 19.761 29.251 1.00 49.94 283 GLY A C 1
ATOM 2211 O O . GLY A 1 283 ? 0.556 20.009 30.288 1.00 49.94 283 GLY A O 1
ATOM 2212 N N . THR A 1 284 ? -0.776 20.698 28.606 1.00 41.56 284 THR A N 1
ATOM 2213 C CA . THR A 1 284 ? -0.741 22.134 28.984 1.00 41.56 284 THR A CA 1
ATOM 2214 C C . THR A 1 284 ? -2.096 22.845 29.092 1.00 41.56 284 THR A C 1
ATOM 2216 O O . THR A 1 284 ? -2.143 23.953 29.623 1.00 41.56 284 THR A O 1
ATOM 2219 N N . SER A 1 285 ? -3.205 22.234 28.664 1.00 37.31 285 SER A N 1
ATOM 2220 C CA . SER A 1 285 ? -4.514 22.900 28.684 1.00 37.31 285 SER A CA 1
ATOM 2221 C C . SER A 1 285 ? -5.210 22.791 30.047 1.00 37.31 285 SER A C 1
ATOM 2223 O O . SER A 1 285 ? -5.479 21.700 30.548 1.00 37.31 285 SER A O 1
ATOM 2225 N N . VAL A 1 286 ? -5.536 23.947 30.635 1.00 36.94 286 VAL A N 1
ATOM 2226 C CA . VAL A 1 286 ? -6.307 24.095 31.888 1.00 36.94 286 VAL A CA 1
ATOM 2227 C C . VAL A 1 286 ? -7.795 23.744 31.682 1.00 36.94 286 VAL A C 1
ATOM 2229 O O . VAL A 1 286 ? -8.519 23.512 32.649 1.00 36.94 286 VAL A O 1
ATOM 2232 N N . SER A 1 287 ? -8.251 23.644 30.429 1.00 37.97 287 SER A N 1
ATOM 2233 C CA . SER A 1 287 ? -9.660 23.433 30.067 1.00 37.97 287 SER A CA 1
ATOM 2234 C C . SER A 1 287 ? -10.171 22.012 30.330 1.00 37.97 287 SER A C 1
ATOM 2236 O O . SER A 1 287 ? -11.377 21.792 30.353 1.00 37.97 287 SER A O 1
ATOM 2238 N N . PHE A 1 288 ? -9.281 21.050 30.589 1.00 36.16 288 PHE A N 1
ATOM 2239 C CA . PHE A 1 288 ? -9.636 19.657 30.868 1.00 36.16 288 PHE A CA 1
ATOM 2240 C C . PHE A 1 288 ? -9.464 19.292 32.351 1.00 36.16 288 PHE A C 1
ATOM 2242 O O . PHE A 1 288 ? -8.848 18.285 32.676 1.00 36.16 288 PHE A O 1
ATOM 2249 N N . GLY A 1 289 ? -10.006 20.093 33.276 1.00 35.06 289 GLY A N 1
ATOM 2250 C CA . GLY A 1 289 ? -10.066 19.764 34.711 1.00 35.06 289 GLY A CA 1
ATOM 2251 C C . GLY A 1 289 ? -8.716 19.364 35.349 1.00 35.06 289 GLY A C 1
ATOM 2252 O O . GLY A 1 289 ? -7.652 19.532 34.758 1.00 35.06 289 GLY A O 1
ATOM 2253 N N . PRO A 1 290 ? -8.692 18.820 36.580 1.00 29.22 290 PRO A N 1
ATOM 2254 C CA . PRO A 1 290 ? -7.458 18.369 37.218 1.00 29.22 290 PRO A CA 1
ATOM 2255 C C . PRO A 1 290 ? -7.030 17.005 36.649 1.00 29.22 290 PRO A C 1
ATOM 2257 O O . PRO A 1 290 ? -6.848 16.032 37.389 1.00 29.22 290 PRO A O 1
ATOM 2260 N N . ILE A 1 291 ? -6.882 16.894 35.326 1.00 38.69 291 ILE A N 1
ATOM 2261 C CA . ILE A 1 291 ? -6.224 15.746 34.713 1.00 38.69 291 ILE A CA 1
ATOM 2262 C C . ILE A 1 291 ? -4.749 15.868 35.078 1.00 38.69 291 ILE A C 1
ATOM 2264 O O . ILE A 1 291 ? -4.005 16.715 34.591 1.00 38.69 291 ILE A O 1
ATOM 2268 N N . ARG A 1 292 ? -4.358 15.038 36.054 1.00 37.44 292 ARG A N 1
ATOM 2269 C CA . ARG A 1 292 ? -2.976 14.773 36.462 1.00 37.44 292 ARG A CA 1
ATOM 2270 C C . ARG A 1 292 ? -2.045 14.913 35.264 1.00 37.44 292 ARG A C 1
ATOM 2272 O O . ARG A 1 292 ? -2.313 14.273 34.256 1.00 37.44 292 ARG A O 1
ATOM 2279 N N . ARG A 1 293 ? -0.923 15.623 35.452 1.00 39.53 293 ARG A N 1
ATOM 2280 C CA . ARG A 1 293 ? 0.295 15.561 34.624 1.00 39.53 293 ARG A CA 1
ATOM 2281 C C . ARG A 1 293 ? 0.572 14.105 34.223 1.00 39.53 293 ARG A C 1
ATOM 2283 O O . ARG A 1 293 ? 1.254 13.377 34.950 1.00 39.53 293 ARG A O 1
ATOM 2290 N N . SER A 1 294 ? -0.031 13.647 33.133 1.00 39.28 294 SER A N 1
ATOM 2291 C CA . SER A 1 294 ? 0.170 12.304 32.627 1.00 39.28 294 SER A CA 1
ATOM 2292 C C . SER A 1 294 ? 1.536 12.348 31.976 1.00 39.28 294 SER A C 1
ATOM 2294 O O . SER A 1 294 ? 1.804 13.207 31.142 1.00 39.28 294 SER A O 1
ATOM 2296 N N . LYS A 1 295 ? 2.453 11.504 32.443 1.00 44.97 295 LYS A N 1
ATOM 2297 C CA . LYS A 1 295 ? 3.805 11.419 31.890 1.00 44.97 295 LYS A CA 1
ATOM 2298 C C . LYS A 1 295 ? 3.724 10.708 30.536 1.00 44.97 295 LYS A C 1
ATOM 2300 O O . LYS A 1 295 ? 4.006 9.515 30.452 1.00 44.97 295 LYS A O 1
ATOM 2305 N N . THR A 1 296 ? 3.272 11.423 29.515 1.00 48.94 296 THR A N 1
ATOM 2306 C CA . THR A 1 296 ? 3.122 10.963 28.129 1.00 48.94 296 THR A CA 1
ATOM 2307 C C . THR A 1 296 ? 4.476 10.875 27.415 1.00 48.94 296 THR A C 1
ATOM 2309 O O . THR A 1 296 ? 5.499 11.319 27.947 1.00 48.94 296 THR A O 1
ATOM 2312 N N . LEU A 1 297 ? 4.525 10.261 26.226 1.00 50.09 297 LEU A N 1
ATOM 2313 C CA . LEU A 1 297 ? 5.762 9.892 25.512 1.00 50.09 297 LEU A CA 1
ATOM 2314 C C . LEU A 1 297 ? 6.808 10.998 25.385 1.00 50.09 297 LEU A C 1
ATOM 2316 O O . LEU A 1 297 ? 7.994 10.720 25.530 1.00 50.09 297 LEU A O 1
ATOM 2320 N N . MET A 1 298 ? 6.386 12.243 25.176 1.00 52.25 298 MET A N 1
ATOM 2321 C CA . MET A 1 298 ? 7.312 13.365 25.006 1.00 52.25 298 MET A CA 1
ATOM 2322 C C . MET A 1 298 ? 7.881 13.899 26.331 1.00 52.25 298 MET A C 1
ATOM 2324 O O . MET A 1 298 ? 8.763 14.753 26.320 1.00 52.25 298 MET A O 1
ATOM 2328 N N . THR A 1 299 ? 7.406 13.411 27.482 1.00 48.75 299 THR A N 1
ATOM 2329 C CA . THR A 1 299 ? 7.828 13.856 28.826 1.00 48.75 299 THR A CA 1
ATOM 2330 C C . THR A 1 299 ? 8.592 12.792 29.625 1.00 48.75 299 THR A C 1
ATOM 2332 O O . THR A 1 299 ? 9.069 13.080 30.724 1.00 48.75 299 THR A O 1
ATOM 2335 N N . ARG A 1 300 ? 8.751 11.571 29.088 1.00 50.91 300 ARG A N 1
ATOM 2336 C CA . ARG A 1 300 ? 9.481 10.462 29.727 1.00 50.91 300 ARG A CA 1
ATOM 2337 C C . ARG A 1 300 ? 10.692 10.026 28.905 1.00 50.91 300 ARG A C 1
ATOM 2339 O O . ARG A 1 300 ? 10.659 10.041 27.681 1.00 50.91 300 ARG A O 1
ATOM 2346 N N . GLY A 1 301 ? 11.730 9.537 29.584 1.00 53.81 301 GLY A N 1
ATOM 2347 C CA . GLY A 1 301 ? 12.727 8.691 28.931 1.00 53.81 301 GLY A CA 1
ATOM 2348 C C . GLY A 1 301 ? 12.052 7.408 28.445 1.00 53.81 301 GLY A C 1
ATOM 2349 O O . GLY A 1 301 ? 11.414 6.705 29.233 1.00 53.81 301 GLY A O 1
ATOM 2350 N N . VAL A 1 302 ? 12.153 7.118 27.151 1.00 57.12 302 VAL A N 1
ATOM 2351 C CA . VAL A 1 302 ? 11.635 5.877 26.569 1.00 57.12 302 VAL A CA 1
ATOM 2352 C C . VAL A 1 302 ? 12.644 4.765 26.848 1.00 57.12 302 VAL A C 1
ATOM 2354 O O . VAL A 1 302 ? 13.809 4.872 26.473 1.00 57.12 302 VAL A O 1
ATOM 2357 N N . LYS A 1 303 ? 12.209 3.695 27.521 1.00 57.66 303 LYS A N 1
ATOM 2358 C CA . LYS A 1 303 ? 13.012 2.475 27.658 1.00 57.66 303 LYS A CA 1
ATOM 2359 C C . LYS A 1 303 ? 12.733 1.581 26.459 1.00 57.66 303 LYS A C 1
ATOM 2361 O O . LYS A 1 303 ? 11.624 1.069 26.332 1.00 57.66 303 LYS A O 1
ATOM 2366 N N . LEU A 1 304 ? 13.732 1.410 25.603 1.00 57.19 304 LEU A N 1
ATOM 2367 C CA . LEU A 1 304 ? 13.676 0.488 24.477 1.00 57.19 304 LEU A CA 1
ATOM 2368 C C . LEU A 1 304 ? 14.300 -0.846 24.890 1.00 57.19 304 LEU A C 1
ATOM 2370 O O . LEU A 1 304 ? 15.339 -0.887 25.545 1.00 57.19 304 LEU A O 1
ATOM 2374 N N . THR A 1 305 ? 13.665 -1.945 24.502 1.00 55.22 305 THR A N 1
ATOM 2375 C CA . THR A 1 305 ? 14.337 -3.251 24.466 1.00 55.22 305 THR A CA 1
ATOM 2376 C C . THR A 1 305 ? 15.409 -3.248 23.369 1.00 55.22 305 THR A C 1
ATOM 2378 O O . THR A 1 305 ? 15.283 -2.465 22.425 1.00 55.22 305 THR A O 1
ATOM 2381 N N . PRO A 1 306 ? 16.416 -4.140 23.411 1.00 52.91 306 PRO A N 1
ATOM 2382 C CA . PRO A 1 306 ? 17.412 -4.244 22.341 1.00 52.91 306 PRO A CA 1
ATOM 2383 C C . PRO A 1 306 ? 16.781 -4.366 20.947 1.00 52.91 306 PRO A C 1
ATOM 2385 O O . PRO A 1 306 ? 17.143 -3.623 20.046 1.00 52.91 306 PRO A O 1
ATOM 2388 N N . ARG A 1 307 ? 15.733 -5.192 20.799 1.00 48.38 307 ARG A N 1
ATOM 2389 C CA . ARG A 1 307 ? 14.986 -5.339 19.535 1.00 48.38 307 ARG A CA 1
ATOM 2390 C C . ARG A 1 307 ? 14.327 -4.036 19.073 1.00 48.38 307 ARG A C 1
ATOM 2392 O O . ARG A 1 307 ? 14.344 -3.723 17.890 1.00 48.38 307 ARG A O 1
ATOM 2399 N N . GLN A 1 308 ? 13.752 -3.266 19.997 1.00 51.59 308 GLN A N 1
ATOM 2400 C CA . GLN A 1 308 ? 13.149 -1.970 19.675 1.00 51.59 308 GLN A CA 1
ATOM 2401 C C . GLN A 1 308 ? 14.209 -0.916 19.338 1.00 51.59 308 GLN A C 1
ATOM 2403 O O . GLN A 1 308 ? 13.989 -0.117 18.438 1.00 51.59 308 GLN A O 1
ATOM 2408 N N . ALA A 1 309 ? 15.358 -0.919 20.020 1.00 58.47 309 ALA A N 1
ATOM 2409 C CA . ALA A 1 309 ? 16.473 -0.030 19.706 1.00 58.47 309 ALA A CA 1
ATOM 2410 C C . ALA A 1 309 ? 17.032 -0.313 18.303 1.00 58.47 309 ALA A C 1
ATOM 2412 O O . ALA A 1 309 ? 17.216 0.620 17.527 1.00 58.47 309 ALA A O 1
ATOM 2413 N N . THR A 1 310 ? 17.197 -1.589 17.940 1.00 55.62 310 THR A N 1
ATOM 2414 C CA . THR A 1 310 ? 17.557 -1.999 16.576 1.00 55.62 310 THR A CA 1
ATOM 2415 C C . THR A 1 310 ? 16.505 -1.554 15.561 1.00 55.62 310 THR A C 1
ATOM 2417 O O . THR A 1 310 ? 16.862 -0.962 14.553 1.00 55.62 310 THR A O 1
ATOM 2420 N N . ALA A 1 311 ? 15.210 -1.744 15.835 1.00 55.91 311 ALA A N 1
ATOM 2421 C CA . ALA A 1 311 ? 14.145 -1.297 14.932 1.00 55.91 311 ALA A CA 1
ATOM 2422 C C . ALA A 1 311 ? 14.147 0.228 14.711 1.00 55.91 311 ALA A C 1
ATOM 2424 O O . ALA A 1 311 ? 13.901 0.693 13.599 1.00 55.91 311 ALA A O 1
ATOM 2425 N N . VAL A 1 312 ? 14.454 1.015 15.747 1.00 62.53 312 VAL A N 1
ATOM 2426 C CA . VAL A 1 312 ? 14.599 2.474 15.629 1.00 62.53 312 VAL A CA 1
ATOM 2427 C C . VAL A 1 312 ? 15.858 2.840 14.841 1.00 62.53 312 VAL A C 1
ATOM 2429 O O . VAL A 1 312 ? 15.783 3.719 13.991 1.00 62.53 312 VAL A O 1
ATOM 2432 N N . ALA A 1 313 ? 16.985 2.155 15.058 1.00 62.09 313 ALA A N 1
ATOM 2433 C CA . ALA A 1 313 ? 18.198 2.350 14.259 1.00 62.09 313 ALA A CA 1
ATOM 2434 C C . ALA A 1 313 ? 17.952 2.033 12.772 1.00 62.09 313 ALA A C 1
ATOM 2436 O O . ALA A 1 313 ? 18.361 2.794 11.898 1.00 62.09 313 ALA A O 1
ATOM 2437 N N . VAL A 1 314 ? 17.187 0.972 12.494 1.00 56.69 314 VAL A N 1
ATOM 2438 C CA . VAL A 1 314 ? 16.740 0.617 11.141 1.00 56.69 314 VAL A CA 1
ATOM 2439 C C . VAL A 1 314 ? 15.795 1.689 10.565 1.00 56.69 314 VAL A C 1
ATOM 2441 O O . VAL A 1 314 ? 15.876 2.093 9.409 1.00 56.69 314 VAL A O 1
ATOM 2444 N N . ALA A 1 315 ? 14.882 2.234 11.364 1.00 59.62 315 ALA A N 1
ATOM 2445 C CA . ALA A 1 315 ? 14.062 3.349 10.899 1.00 59.62 315 ALA A CA 1
ATOM 2446 C C . ALA A 1 315 ? 14.896 4.597 10.571 1.00 59.62 315 ALA A C 1
ATOM 2448 O O . ALA A 1 315 ? 14.588 5.291 9.604 1.00 59.62 315 ALA A O 1
ATOM 2449 N N . LEU A 1 316 ? 15.959 4.841 11.338 1.00 67.00 316 LEU A N 1
ATOM 2450 C CA . LEU A 1 316 ? 16.822 6.006 11.205 1.00 67.00 316 LEU A CA 1
ATOM 2451 C C . LEU A 1 316 ? 17.667 5.979 9.931 1.00 67.00 316 LEU A C 1
ATOM 2453 O O . LEU A 1 316 ? 17.636 6.946 9.181 1.00 67.00 316 LEU A O 1
ATOM 2457 N N . ALA A 1 317 ? 18.354 4.875 9.628 1.00 61.72 317 ALA A N 1
ATOM 2458 C CA . ALA A 1 317 ? 19.096 4.814 8.366 1.00 61.72 317 ALA A CA 1
ATOM 2459 C C . ALA A 1 317 ? 18.154 4.699 7.144 1.00 61.72 317 ALA A C 1
ATOM 2461 O O . ALA A 1 317 ? 18.500 5.146 6.054 1.00 61.72 317 ALA A O 1
ATOM 2462 N N . GLY A 1 318 ? 16.918 4.211 7.342 1.00 56.38 318 GLY A N 1
ATOM 2463 C CA . GLY A 1 318 ? 15.840 4.288 6.354 1.00 56.38 318 GLY A CA 1
ATOM 2464 C C . GLY A 1 318 ? 15.477 5.734 6.005 1.00 56.38 318 GLY A C 1
ATOM 2465 O O . GLY A 1 318 ? 15.358 6.108 4.842 1.00 56.38 318 GLY A O 1
ATOM 2466 N N . HIS A 1 319 ? 15.337 6.558 7.041 1.00 62.78 319 HIS A N 1
ATOM 2467 C CA . HIS A 1 319 ? 15.148 7.994 6.905 1.00 62.78 319 HIS A CA 1
ATOM 2468 C C . HIS A 1 319 ? 16.339 8.658 6.204 1.00 62.78 319 HIS A C 1
ATOM 2470 O O . HIS A 1 319 ? 16.116 9.458 5.303 1.00 62.78 319 HIS A O 1
ATOM 2476 N N . ASP A 1 320 ? 17.578 8.313 6.562 1.00 62.91 320 ASP A N 1
ATOM 2477 C CA . ASP A 1 320 ? 18.776 8.943 5.990 1.00 62.91 320 ASP A CA 1
ATOM 2478 C C . ASP A 1 320 ? 18.881 8.741 4.472 1.00 62.91 320 ASP A C 1
ATOM 2480 O O . ASP A 1 320 ? 19.230 9.672 3.752 1.00 62.91 320 ASP A O 1
ATOM 2484 N N . ALA A 1 321 ? 18.498 7.573 3.959 1.00 57.09 321 ALA A N 1
ATOM 2485 C CA . ALA A 1 321 ? 18.526 7.337 2.518 1.00 57.09 321 ALA A CA 1
ATOM 2486 C C . ALA A 1 321 ? 17.390 8.015 1.744 1.00 57.09 321 ALA A C 1
ATOM 2488 O O . ALA A 1 321 ? 17.539 8.297 0.560 1.00 57.09 321 ALA A O 1
ATOM 2489 N N . VAL A 1 322 ? 16.257 8.273 2.402 1.00 52.47 322 VAL A N 1
ATOM 2490 C CA . VAL A 1 322 ? 15.104 8.952 1.795 1.00 52.47 322 VAL A CA 1
ATOM 2491 C C . VAL A 1 322 ? 15.254 10.472 1.878 1.00 52.47 322 VAL A C 1
ATOM 2493 O O . VAL A 1 322 ? 14.872 11.181 0.953 1.00 52.47 322 VAL A O 1
ATOM 2496 N N . ALA A 1 323 ? 15.798 10.986 2.981 1.00 53.84 323 ALA A N 1
ATOM 2497 C CA . ALA A 1 323 ? 15.943 12.417 3.234 1.00 53.84 323 ALA A CA 1
ATOM 2498 C C . ALA A 1 323 ? 17.308 12.987 2.806 1.00 53.84 323 ALA A C 1
ATOM 2500 O O . ALA A 1 323 ? 17.431 14.205 2.675 1.00 53.84 323 ALA A O 1
ATOM 2501 N N . GLY A 1 324 ? 18.322 12.146 2.574 1.00 58.91 324 GLY A N 1
ATOM 2502 C CA . GLY A 1 324 ? 19.648 12.568 2.117 1.00 58.91 324 GLY A CA 1
ATOM 2503 C C . GLY A 1 324 ? 20.242 13.684 2.984 1.00 58.91 324 GLY A C 1
ATOM 2504 O O . GLY A 1 324 ? 20.217 13.620 4.216 1.00 58.91 324 GLY A O 1
ATOM 2505 N N . ASP A 1 325 ? 20.709 14.759 2.346 1.00 53.09 325 ASP A N 1
ATOM 2506 C CA . ASP A 1 325 ? 21.304 15.929 3.014 1.00 53.09 325 ASP A CA 1
ATOM 2507 C C . ASP A 1 325 ? 20.364 16.638 4.009 1.00 53.09 325 ASP A C 1
ATOM 2509 O O . ASP A 1 325 ? 20.827 17.335 4.918 1.00 53.09 325 ASP A O 1
ATOM 2513 N N . LEU A 1 326 ? 19.042 16.467 3.880 1.00 50.50 326 LEU A N 1
ATOM 2514 C CA . LEU A 1 326 ? 18.065 17.043 4.810 1.00 50.50 326 LEU A CA 1
ATOM 2515 C C . LEU A 1 326 ? 18.091 16.336 6.172 1.00 50.50 326 LEU A C 1
ATOM 2517 O O . LEU A 1 326 ? 17.830 16.975 7.195 1.00 50.50 326 LEU A O 1
ATOM 2521 N N . ALA A 1 327 ? 18.466 15.051 6.210 1.00 52.97 327 ALA A N 1
ATOM 2522 C CA . ALA A 1 327 ? 18.604 14.291 7.451 1.00 52.97 327 ALA A CA 1
ATOM 2523 C C . ALA A 1 327 ? 19.765 14.789 8.320 1.00 52.97 327 ALA A C 1
ATOM 2525 O O . ALA A 1 327 ? 19.664 14.817 9.548 1.00 52.97 327 ALA A O 1
ATOM 2526 N N . ILE A 1 328 ? 20.846 15.234 7.673 1.00 53.34 328 ILE A N 1
ATOM 2527 C CA . ILE A 1 328 ? 22.077 15.705 8.320 1.00 53.34 328 ILE A CA 1
ATOM 2528 C C . ILE A 1 328 ? 21.813 16.965 9.161 1.00 53.34 328 ILE A C 1
ATOM 2530 O O . ILE A 1 328 ? 22.468 17.181 10.181 1.00 53.34 328 ILE A O 1
ATOM 2534 N N . ARG A 1 329 ? 20.815 17.774 8.783 1.00 56.81 329 ARG A N 1
ATOM 2535 C CA . ARG A 1 329 ? 20.506 19.071 9.411 1.00 56.81 329 ARG A CA 1
ATOM 2536 C C . ARG A 1 329 ? 19.606 18.991 10.649 1.00 56.81 329 ARG A C 1
ATOM 2538 O O . ARG A 1 329 ? 19.234 20.036 11.178 1.00 56.81 329 ARG A O 1
ATOM 2545 N N . ASN A 1 330 ? 19.214 17.799 11.104 1.00 65.81 330 ASN A N 1
ATOM 2546 C CA . ASN A 1 330 ? 18.315 17.655 12.249 1.00 65.81 330 ASN A CA 1
ATOM 2547 C C . ASN A 1 330 ? 19.060 17.167 13.506 1.00 65.81 330 ASN A C 1
ATOM 2549 O O . ASN A 1 330 ? 19.372 15.985 13.658 1.00 65.81 330 ASN A O 1
ATOM 2553 N N . ASP A 1 331 ? 19.290 18.080 14.452 1.00 68.06 331 ASP A N 1
ATOM 2554 C CA . ASP A 1 331 ? 20.011 17.804 15.703 1.00 68.06 331 ASP A CA 1
ATOM 2555 C C . ASP A 1 331 ? 19.353 16.714 16.563 1.00 68.06 331 ASP A C 1
ATOM 2557 O O . ASP A 1 331 ? 20.042 15.955 17.250 1.00 68.06 331 ASP A O 1
ATOM 2561 N N . ALA A 1 332 ? 18.021 16.588 16.517 1.00 66.88 332 ALA A N 1
ATOM 2562 C CA . ALA A 1 332 ? 17.309 15.547 17.254 1.00 66.88 332 ALA A CA 1
ATOM 2563 C C . ALA A 1 332 ? 17.581 14.151 16.666 1.00 66.88 332 ALA A C 1
ATOM 2565 O O . ALA A 1 332 ? 17.784 13.197 17.421 1.00 66.88 332 ALA A O 1
ATOM 2566 N N . VAL A 1 333 ? 17.643 14.049 15.333 1.00 69.62 333 VAL A N 1
ATOM 2567 C CA . VAL A 1 333 ? 18.004 12.828 14.590 1.00 69.62 333 VAL A CA 1
ATOM 2568 C C . VAL A 1 333 ? 19.457 12.444 14.868 1.00 69.62 333 VAL A C 1
ATOM 2570 O O . VAL A 1 333 ? 19.727 11.305 15.250 1.00 69.62 333 VAL A O 1
ATOM 2573 N N . ASN A 1 334 ? 20.381 13.406 14.800 1.00 72.88 334 ASN A N 1
ATOM 2574 C CA . ASN A 1 334 ? 21.799 13.181 15.096 1.00 72.88 334 ASN A CA 1
ATOM 2575 C C . ASN A 1 334 ? 22.025 12.760 16.562 1.00 72.88 334 ASN A C 1
ATOM 2577 O O . ASN A 1 334 ? 22.780 11.829 16.840 1.00 72.88 334 ASN A O 1
ATOM 2581 N N . SER A 1 335 ? 21.320 13.386 17.513 1.00 76.31 335 SER A N 1
ATOM 2582 C CA . SER A 1 335 ? 21.374 13.003 18.931 1.00 76.31 335 SER A CA 1
ATOM 2583 C C . SER A 1 335 ? 20.837 11.590 19.176 1.00 76.31 335 SER A C 1
ATOM 2585 O O . SER A 1 335 ? 21.380 10.863 20.011 1.00 76.31 335 SER A O 1
ATOM 2587 N N . LEU A 1 336 ? 19.767 11.193 18.479 1.00 74.56 336 LEU A N 1
ATOM 2588 C CA . LEU A 1 336 ? 19.227 9.837 18.561 1.00 74.56 336 LEU A CA 1
ATOM 2589 C C . LEU A 1 336 ? 20.217 8.814 17.990 1.00 74.56 336 LEU A C 1
ATOM 2591 O O . LEU A 1 336 ? 20.429 7.788 18.633 1.00 74.56 336 LEU A O 1
ATOM 2595 N N . ARG A 1 337 ? 20.859 9.122 16.854 1.00 75.56 337 ARG A N 1
ATOM 2596 C CA . ARG A 1 337 ? 21.896 8.280 16.234 1.00 75.56 337 ARG A CA 1
ATOM 2597 C C . ARG A 1 337 ? 23.022 7.975 17.220 1.00 75.56 337 ARG A C 1
ATOM 2599 O O . ARG A 1 337 ? 23.229 6.816 17.563 1.00 75.56 337 ARG A O 1
ATOM 2606 N N . ALA A 1 338 ? 23.629 9.016 17.790 1.00 76.94 338 ALA A N 1
ATOM 2607 C CA . ALA A 1 338 ? 24.722 8.872 18.752 1.00 76.94 338 ALA A CA 1
ATOM 2608 C C . ALA A 1 338 ? 24.319 8.065 20.005 1.00 76.94 338 ALA A C 1
ATOM 2610 O O . ALA A 1 338 ? 25.101 7.277 20.537 1.00 76.94 338 ALA A O 1
ATOM 2611 N N . LYS A 1 339 ? 23.078 8.228 20.489 1.00 76.81 339 LYS A N 1
ATOM 2612 C CA . LYS A 1 339 ? 22.557 7.443 21.625 1.00 76.81 339 LYS A CA 1
ATOM 2613 C C . LYS A 1 339 ? 22.359 5.969 21.278 1.00 76.81 339 LYS A C 1
ATOM 2615 O O . LYS A 1 339 ? 22.544 5.128 22.152 1.00 76.81 339 LYS A O 1
ATOM 2620 N N . LEU A 1 340 ? 21.949 5.660 20.048 1.00 73.38 340 LEU A N 1
ATOM 2621 C CA . LEU A 1 340 ? 21.769 4.285 19.585 1.00 73.38 340 LEU A CA 1
ATOM 2622 C C . LEU A 1 340 ? 23.117 3.604 19.343 1.00 73.38 340 LEU A C 1
ATOM 2624 O O . LEU A 1 340 ? 23.293 2.488 19.819 1.00 73.38 340 LEU A O 1
ATOM 2628 N N . GLU A 1 341 ? 24.076 4.287 18.718 1.00 69.62 341 GLU A N 1
ATOM 2629 C CA . GLU A 1 341 ? 25.459 3.808 18.546 1.00 69.62 341 GLU A CA 1
ATOM 2630 C C . GLU A 1 341 ? 26.116 3.491 19.898 1.00 69.62 341 GLU A C 1
ATOM 2632 O O . GLU A 1 341 ? 26.697 2.425 20.078 1.00 69.62 341 GLU A O 1
ATOM 2637 N N . GLY A 1 342 ? 25.936 4.353 20.906 1.00 71.00 342 GLY A N 1
ATOM 2638 C CA . GLY A 1 342 ? 26.471 4.114 22.251 1.00 71.00 342 GLY A CA 1
ATOM 2639 C C . GLY A 1 342 ? 25.879 2.896 22.982 1.00 71.00 342 GLY A C 1
ATOM 2640 O O . GLY A 1 342 ? 26.494 2.400 23.923 1.00 71.00 342 GLY A O 1
ATOM 2641 N N . VAL A 1 343 ? 24.697 2.413 22.578 1.00 66.25 343 VAL A N 1
ATOM 2642 C CA . VAL A 1 343 ? 24.005 1.263 23.201 1.00 66.25 343 VAL A CA 1
ATOM 2643 C C . VAL A 1 343 ? 24.154 -0.016 22.376 1.00 66.25 343 VAL A C 1
ATOM 2645 O O . VAL A 1 343 ? 24.260 -1.100 22.945 1.00 66.25 343 VAL A O 1
ATOM 2648 N N . LEU A 1 344 ? 24.130 0.100 21.048 1.00 62.56 344 LEU A N 1
ATOM 2649 C CA . LEU A 1 344 ? 24.205 -1.017 20.105 1.00 62.56 344 LEU A CA 1
ATOM 2650 C C . LEU A 1 344 ? 25.651 -1.340 19.687 1.00 62.56 344 LEU A C 1
ATOM 2652 O O . LEU A 1 344 ? 25.895 -2.433 19.181 1.00 62.56 344 LEU A O 1
ATOM 2656 N N . GLY A 1 345 ? 26.605 -0.439 19.941 1.00 60.09 345 GLY A N 1
ATOM 2657 C CA . GLY A 1 345 ? 27.981 -0.535 19.455 1.00 60.09 345 GLY A CA 1
ATOM 2658 C C . GLY A 1 345 ? 28.097 -0.200 17.965 1.00 60.09 345 GLY A C 1
ATOM 2659 O O . GLY A 1 345 ? 27.138 0.255 17.343 1.00 60.09 345 GLY A O 1
ATOM 2660 N N . ASP A 1 346 ? 29.269 -0.475 17.388 1.00 51.19 346 ASP A N 1
ATOM 2661 C CA . ASP A 1 346 ? 29.564 -0.334 15.952 1.00 51.19 346 ASP A CA 1
ATOM 2662 C C . ASP A 1 346 ? 28.963 -1.496 15.141 1.00 51.19 346 ASP A C 1
ATOM 2664 O O . ASP A 1 346 ? 29.621 -2.132 14.323 1.00 51.19 346 ASP A O 1
ATOM 2668 N N . LEU A 1 347 ? 27.713 -1.865 15.441 1.00 39.09 347 LEU A N 1
ATOM 2669 C CA . LEU A 1 347 ? 26.967 -2.769 14.580 1.00 39.09 347 LEU A CA 1
ATOM 2670 C C . LEU A 1 347 ? 26.747 -2.014 13.268 1.00 39.09 347 LEU A C 1
ATOM 2672 O O . LEU A 1 347 ? 26.026 -1.011 13.291 1.00 39.09 347 LEU A O 1
ATOM 2676 N N . PRO A 1 348 ? 27.301 -2.470 12.128 1.00 39.00 348 PRO A N 1
ATOM 2677 C CA . PRO A 1 348 ? 26.914 -1.925 10.845 1.00 39.00 348 PRO A CA 1
ATOM 2678 C C . PRO A 1 348 ? 25.458 -2.335 10.640 1.00 39.00 348 PRO A C 1
ATOM 2680 O O . PRO A 1 348 ? 25.157 -3.424 10.151 1.00 39.00 348 PRO A O 1
ATOM 2683 N N . VAL A 1 349 ? 24.527 -1.480 11.066 1.00 36.75 349 VAL A N 1
ATOM 2684 C CA . VAL A 1 349 ? 23.117 -1.574 10.695 1.00 36.75 349 VAL A CA 1
ATOM 2685 C C . VAL A 1 349 ? 23.067 -1.144 9.236 1.00 36.75 349 VAL A C 1
ATOM 2687 O O . VAL A 1 349 ? 22.725 -0.018 8.894 1.00 36.75 349 VAL A O 1
ATOM 2690 N N . ASN A 1 350 ? 23.536 -2.043 8.376 1.00 31.80 350 ASN A N 1
ATOM 2691 C CA . ASN A 1 350 ? 23.540 -1.860 6.946 1.00 31.80 350 ASN A CA 1
ATOM 2692 C C . ASN A 1 350 ? 22.110 -2.113 6.497 1.00 31.80 350 ASN A C 1
ATOM 2694 O O . ASN A 1 350 ? 21.654 -3.254 6.397 1.00 31.80 350 ASN A O 1
ATOM 2698 N N . ILE A 1 351 ? 21.363 -1.031 6.344 1.00 33.72 351 ILE A N 1
ATOM 2699 C CA . ILE A 1 351 ? 19.992 -1.117 5.884 1.00 33.72 351 ILE A CA 1
ATOM 2700 C C . ILE A 1 351 ? 20.050 -1.303 4.386 1.00 33.72 351 ILE A C 1
ATOM 2702 O O . ILE A 1 351 ? 20.324 -0.372 3.632 1.00 33.72 351 ILE A O 1
ATOM 2706 N N . ARG A 1 352 ? 19.749 -2.525 3.961 1.00 37.38 352 ARG A N 1
ATOM 2707 C CA . ARG A 1 352 ? 19.174 -2.725 2.641 1.00 37.38 352 ARG A CA 1
ATOM 2708 C C . ARG A 1 352 ? 17.810 -2.057 2.696 1.00 37.38 352 ARG A C 1
ATOM 2710 O O . ARG A 1 352 ? 16.919 -2.518 3.401 1.00 37.38 352 ARG A O 1
ATOM 2717 N N . LEU A 1 353 ? 17.706 -0.890 2.070 1.00 35.56 353 LEU A N 1
ATOM 2718 C CA . LEU A 1 353 ? 16.463 -0.122 2.040 1.00 35.56 353 LEU A CA 1
ATOM 2719 C C . LEU A 1 353 ? 15.338 -0.877 1.344 1.00 35.56 353 LEU A C 1
ATOM 2721 O O . LEU A 1 353 ? 14.182 -0.517 1.539 1.00 35.56 353 LEU A O 1
ATOM 2725 N N . GLU A 1 354 ? 15.678 -1.936 0.609 1.00 38.50 354 GLU A N 1
ATOM 2726 C CA . GLU A 1 354 ? 14.750 -2.786 -0.109 1.00 38.50 354 GLU A CA 1
ATOM 2727 C C . GLU A 1 354 ? 15.258 -4.228 -0.189 1.00 38.50 354 GLU A C 1
ATOM 2729 O O . GLU A 1 354 ? 16.455 -4.475 -0.367 1.00 38.50 354 GLU A O 1
ATOM 2734 N N . ASP A 1 355 ? 14.313 -5.165 -0.109 1.00 46.22 355 ASP A N 1
ATOM 2735 C CA . ASP A 1 355 ? 14.502 -6.596 -0.351 1.00 46.22 355 ASP A CA 1
ATOM 2736 C C . ASP A 1 355 ? 14.322 -6.916 -1.841 1.00 46.22 355 ASP A C 1
ATOM 2738 O O . ASP A 1 355 ? 13.651 -7.878 -2.202 1.00 46.22 355 ASP A O 1
ATOM 2742 N N . ALA A 1 356 ? 14.911 -6.118 -2.738 1.00 49.56 356 ALA A N 1
ATOM 2743 C CA . ALA A 1 356 ? 15.116 -6.614 -4.089 1.00 49.56 356 ALA A CA 1
ATOM 2744 C C . ALA A 1 356 ? 16.249 -7.652 -3.992 1.00 49.56 356 ALA A C 1
ATOM 2746 O O . ALA A 1 356 ? 17.389 -7.275 -3.691 1.00 49.56 356 ALA A O 1
ATOM 2747 N N . PRO A 1 357 ? 15.962 -8.957 -4.171 1.00 52.00 357 PRO A N 1
ATOM 2748 C CA . PRO A 1 357 ? 16.903 -10.029 -3.840 1.00 52.00 357 PRO A CA 1
ATOM 2749 C C . PRO A 1 357 ? 18.222 -9.899 -4.602 1.00 52.00 357 PRO A C 1
ATOM 2751 O O . PRO A 1 357 ? 19.249 -10.352 -4.112 1.00 52.00 357 PRO A O 1
ATOM 2754 N N . LEU A 1 358 ? 18.180 -9.223 -5.755 1.00 66.06 358 LEU A N 1
ATOM 2755 C CA . LEU A 1 358 ? 19.295 -9.016 -6.670 1.00 66.06 358 LEU A CA 1
ATOM 2756 C C . LEU A 1 358 ? 19.910 -7.607 -6.589 1.00 66.06 358 LEU A C 1
ATOM 2758 O O . LEU A 1 358 ? 20.744 -7.247 -7.416 1.00 66.06 358 LEU A O 1
ATOM 2762 N N . LEU A 1 359 ? 19.515 -6.774 -5.615 1.00 70.38 359 LEU A N 1
ATOM 2763 C CA . LEU A 1 359 ? 20.029 -5.403 -5.481 1.00 70.38 359 LEU A CA 1
ATOM 2764 C C . LEU A 1 359 ? 21.546 -5.377 -5.291 1.00 70.38 359 LEU A C 1
ATOM 2766 O O . LEU A 1 359 ? 22.227 -4.500 -5.819 1.00 70.38 359 LEU A O 1
ATOM 2770 N N . HIS A 1 360 ? 22.075 -6.326 -4.519 1.00 69.62 360 HIS A N 1
ATOM 2771 C CA . HIS A 1 360 ? 23.499 -6.400 -4.218 1.00 69.62 360 HIS A CA 1
ATOM 2772 C C . HIS A 1 360 ? 24.305 -6.823 -5.451 1.00 69.62 360 HIS A C 1
ATOM 2774 O O . HIS A 1 360 ? 25.338 -6.235 -5.751 1.00 69.62 360 HIS A O 1
ATOM 2780 N N . GLU A 1 361 ? 23.805 -7.804 -6.192 1.00 79.06 361 GLU A N 1
ATOM 2781 C CA . GLU A 1 361 ? 24.345 -8.302 -7.452 1.00 79.06 361 GLU A CA 1
ATOM 2782 C C . GLU A 1 361 ? 24.386 -7.179 -8.493 1.00 79.06 361 GLU A C 1
ATOM 2784 O O . GLU A 1 361 ? 25.434 -6.921 -9.088 1.00 79.06 361 GLU A O 1
ATOM 2789 N N . VAL A 1 362 ? 23.282 -6.441 -8.646 1.00 82.12 362 VAL A N 1
ATOM 2790 C CA . VAL A 1 362 ? 23.223 -5.292 -9.556 1.00 82.12 362 VAL A CA 1
ATOM 2791 C C . VAL A 1 362 ? 24.180 -4.191 -9.096 1.00 82.12 362 VAL A C 1
ATOM 2793 O O . VAL A 1 362 ? 24.947 -3.679 -9.909 1.00 82.12 362 VAL A O 1
ATOM 2796 N N . LYS A 1 363 ? 24.217 -3.852 -7.802 1.00 80.25 363 LYS A N 1
ATOM 2797 C CA . LYS A 1 363 ? 25.136 -2.830 -7.279 1.00 80.25 363 LYS A CA 1
ATOM 2798 C C . LYS A 1 363 ? 26.601 -3.186 -7.548 1.00 80.25 363 LYS A C 1
ATOM 2800 O O . LYS A 1 363 ? 27.341 -2.351 -8.064 1.00 80.25 363 LYS A O 1
ATOM 2805 N N . ASN A 1 364 ? 26.994 -4.429 -7.277 1.00 84.25 364 ASN A N 1
ATOM 2806 C CA . ASN A 1 364 ? 28.340 -4.921 -7.564 1.00 84.25 364 ASN A CA 1
ATOM 2807 C C . ASN A 1 364 ? 28.672 -4.824 -9.056 1.00 84.25 364 ASN A C 1
ATOM 2809 O O . ASN A 1 364 ? 29.775 -4.418 -9.418 1.00 84.25 364 ASN A O 1
ATOM 2813 N N . SER A 1 365 ? 27.718 -5.161 -9.929 1.00 89.88 365 SER A N 1
ATOM 2814 C CA . SER A 1 365 ? 27.927 -5.081 -11.376 1.00 89.88 365 SER A CA 1
ATOM 2815 C C . SER A 1 365 ? 28.119 -3.644 -11.879 1.00 89.88 365 SER A C 1
ATOM 2817 O O . SER A 1 365 ? 28.922 -3.427 -12.785 1.00 89.88 365 SER A O 1
ATOM 2819 N N . ILE A 1 366 ? 27.468 -2.655 -11.252 1.00 88.56 366 ILE A N 1
ATOM 2820 C CA . ILE A 1 366 ? 27.690 -1.227 -11.536 1.00 88.56 366 ILE A CA 1
ATOM 2821 C C . ILE A 1 366 ? 29.093 -0.814 -11.087 1.00 88.56 366 ILE A C 1
ATOM 2823 O O . ILE A 1 366 ? 29.847 -0.249 -11.878 1.00 88.56 366 ILE A O 1
ATOM 2827 N N . GLU A 1 367 ? 29.462 -1.120 -9.838 1.00 88.38 367 GLU A N 1
ATOM 2828 C CA . GLU A 1 367 ? 30.771 -0.765 -9.268 1.00 88.38 367 GLU A CA 1
ATOM 2829 C C . GLU A 1 367 ? 31.933 -1.377 -10.066 1.00 88.38 367 GLU A C 1
ATOM 2831 O O . GLU A 1 367 ? 32.961 -0.731 -10.270 1.00 88.38 367 GLU A O 1
ATOM 2836 N N . ALA A 1 368 ? 31.757 -2.604 -10.561 1.00 91.81 368 ALA A N 1
ATOM 2837 C CA . ALA A 1 368 ? 32.754 -3.323 -11.347 1.00 91.81 368 ALA A CA 1
ATOM 2838 C C . ALA A 1 368 ? 32.650 -3.097 -12.870 1.00 91.81 368 ALA A C 1
ATOM 2840 O O . ALA A 1 368 ? 33.431 -3.693 -13.616 1.00 91.81 368 ALA A O 1
ATOM 2841 N N . ALA A 1 369 ? 31.694 -2.283 -13.338 1.00 95.06 369 ALA A N 1
ATOM 2842 C CA . ALA A 1 369 ? 31.378 -2.077 -14.755 1.00 95.06 369 ALA A CA 1
ATOM 2843 C C . ALA A 1 369 ? 31.235 -3.400 -15.545 1.00 95.06 369 ALA A C 1
ATOM 2845 O O . ALA A 1 369 ? 31.809 -3.589 -16.626 1.00 95.06 369 ALA A O 1
ATOM 2846 N N . ARG A 1 370 ? 30.479 -4.349 -14.976 1.00 97.31 370 ARG A N 1
ATOM 2847 C CA . ARG A 1 370 ? 30.219 -5.681 -15.539 1.00 97.31 370 ARG A CA 1
ATOM 2848 C C . ARG A 1 370 ? 28.848 -5.765 -16.191 1.00 97.31 370 ARG A C 1
ATOM 2850 O O . ARG A 1 370 ? 27.845 -5.346 -15.625 1.00 97.31 370 ARG A O 1
ATOM 2857 N N . GLN A 1 371 ? 28.815 -6.352 -17.382 1.00 97.81 371 GLN A N 1
ATOM 2858 C CA . GLN A 1 371 ? 27.580 -6.638 -18.098 1.00 97.81 371 GLN A CA 1
ATOM 2859 C C . GLN A 1 371 ? 26.863 -7.829 -17.458 1.00 97.81 371 GLN A C 1
ATOM 2861 O O . GLN A 1 371 ? 27.474 -8.876 -17.208 1.00 97.81 371 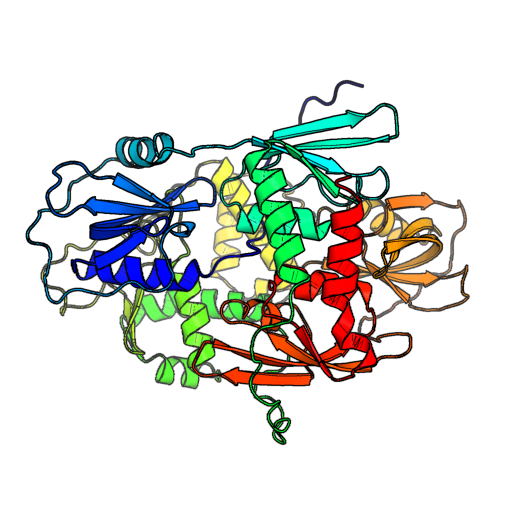GLN A O 1
ATOM 2866 N N . ILE A 1 372 ? 25.553 -7.695 -17.272 1.00 96.94 372 ILE A N 1
ATOM 2867 C CA . ILE A 1 372 ? 24.702 -8.700 -16.631 1.00 96.94 372 ILE A CA 1
ATOM 2868 C C . ILE A 1 372 ? 23.667 -9.253 -17.613 1.00 96.94 372 ILE A C 1
ATOM 2870 O O . ILE A 1 372 ? 23.101 -8.519 -18.424 1.00 96.94 372 ILE A O 1
ATOM 2874 N N . LYS A 1 373 ? 23.407 -10.559 -17.534 1.00 96.00 373 LYS A N 1
ATOM 2875 C CA . LYS A 1 373 ? 22.239 -11.210 -18.125 1.00 96.00 373 LYS A CA 1
ATOM 2876 C C . LYS A 1 373 ? 21.179 -11.314 -17.038 1.00 96.00 373 LYS A C 1
ATOM 2878 O O . LYS A 1 373 ? 21.447 -11.869 -15.973 1.00 96.00 373 LYS A O 1
ATOM 2883 N N . VAL A 1 374 ? 19.987 -10.800 -17.316 1.00 89.94 374 VAL A N 1
ATOM 2884 C CA . VAL A 1 374 ? 18.880 -10.804 -16.359 1.00 89.94 374 VAL A CA 1
ATOM 2885 C C . VAL A 1 374 ? 17.627 -11.426 -16.950 1.00 89.94 374 VAL A C 1
ATOM 2887 O O . VAL A 1 374 ? 17.369 -11.309 -18.150 1.00 89.94 374 VAL A O 1
ATOM 2890 N N . VAL A 1 375 ? 16.832 -12.053 -16.091 1.00 82.88 375 VAL A N 1
ATOM 2891 C CA . VAL A 1 375 ? 15.446 -12.427 -16.385 1.00 82.88 375 VAL A CA 1
ATOM 2892 C C . VAL A 1 375 ? 14.562 -11.377 -15.722 1.00 82.88 375 VAL A C 1
ATOM 2894 O O . VAL A 1 375 ? 14.650 -11.174 -14.514 1.00 82.88 375 VAL A O 1
ATOM 2897 N N . TYR A 1 376 ? 13.755 -10.669 -16.508 1.00 82.81 376 TYR A N 1
ATOM 2898 C CA . TYR A 1 376 ? 12.973 -9.522 -16.049 1.00 82.81 376 TYR A CA 1
ATOM 2899 C C . TYR A 1 376 ? 11.498 -9.682 -16.398 1.00 82.81 376 TYR A C 1
ATOM 2901 O O . TYR A 1 376 ? 11.163 -9.937 -17.558 1.00 82.81 376 TYR A O 1
ATOM 2909 N N . VAL A 1 377 ? 10.628 -9.458 -15.413 1.00 73.31 377 VAL A N 1
ATOM 2910 C CA . VAL A 1 377 ? 9.175 -9.396 -15.609 1.00 73.31 377 VAL A CA 1
ATOM 2911 C C . VAL A 1 377 ? 8.717 -7.942 -15.741 1.00 73.31 377 VAL A C 1
ATOM 2913 O O . VAL A 1 377 ? 9.015 -7.085 -14.906 1.00 73.31 377 VAL A O 1
ATOM 2916 N N . ASN A 1 378 ? 8.024 -7.618 -16.831 1.00 74.88 378 ASN A N 1
ATOM 2917 C CA . ASN A 1 378 ? 7.572 -6.251 -17.089 1.00 74.88 378 ASN A CA 1
ATOM 2918 C C . ASN A 1 378 ? 6.216 -5.943 -16.407 1.00 74.88 378 ASN A C 1
ATOM 2920 O O . ASN A 1 378 ? 5.679 -6.728 -15.632 1.00 74.88 378 ASN A O 1
ATOM 2924 N N . GLY A 1 379 ? 5.669 -4.743 -16.640 1.00 65.50 379 GLY A N 1
ATOM 2925 C CA . GLY A 1 379 ? 4.371 -4.344 -16.075 1.00 65.50 379 GLY A CA 1
ATOM 2926 C C . GLY A 1 379 ? 3.171 -5.137 -16.608 1.00 65.50 379 GLY A C 1
ATOM 2927 O O . GLY A 1 379 ? 2.139 -5.158 -15.940 1.00 65.50 379 GLY A O 1
ATOM 2928 N N . GLU A 1 380 ? 3.318 -5.802 -17.748 1.00 70.38 380 GLU A N 1
ATOM 2929 C CA . GLU A 1 380 ? 2.318 -6.677 -18.372 1.00 70.38 380 GLU A CA 1
ATOM 2930 C C . GLU A 1 380 ? 2.521 -8.152 -17.988 1.00 70.38 380 GLU A C 1
ATOM 2932 O O . GLU A 1 380 ? 1.910 -9.025 -18.584 1.00 70.38 380 GLU A O 1
ATOM 2937 N N . GLU A 1 381 ? 3.376 -8.438 -16.995 1.00 67.44 381 GLU A N 1
ATOM 2938 C CA . GLU A 1 381 ? 3.693 -9.805 -16.543 1.00 67.44 381 GLU A CA 1
ATOM 2939 C C . GLU A 1 381 ? 4.385 -10.675 -17.608 1.00 67.44 381 GLU A C 1
ATOM 2941 O O . GLU A 1 381 ? 4.523 -11.888 -17.462 1.00 67.44 381 GLU A O 1
ATOM 2946 N N . GLU A 1 382 ? 4.928 -10.048 -18.652 1.00 74.19 382 GLU A N 1
ATOM 2947 C CA . GLU A 1 382 ? 5.744 -10.739 -19.641 1.00 74.19 382 GLU A CA 1
ATOM 2948 C C . GLU A 1 382 ? 7.173 -10.893 -19.122 1.00 74.19 382 GLU A C 1
ATOM 2950 O O . GLU A 1 382 ? 7.844 -9.918 -18.751 1.00 74.19 382 GLU A O 1
ATOM 2955 N N . VAL A 1 383 ? 7.658 -12.131 -19.145 1.00 79.12 383 VAL A N 1
ATOM 2956 C CA . VAL A 1 383 ? 9.027 -12.473 -18.767 1.00 79.12 383 VAL A CA 1
ATOM 2957 C C . VAL A 1 383 ? 9.923 -12.370 -19.991 1.00 79.12 383 VAL A C 1
ATOM 2959 O O . VAL A 1 383 ? 9.670 -12.983 -21.026 1.00 79.12 383 VAL A O 1
ATOM 2962 N N . THR A 1 384 ? 10.997 -11.597 -19.870 1.00 83.56 384 THR A N 1
ATOM 2963 C CA . THR A 1 384 ? 11.976 -11.412 -20.942 1.00 83.56 384 THR A CA 1
ATOM 2964 C C . THR A 1 384 ? 13.392 -11.596 -20.424 1.00 83.56 384 THR A C 1
ATOM 2966 O O . THR A 1 384 ? 13.730 -11.128 -19.338 1.00 83.56 384 THR A O 1
ATOM 2969 N N . GLU A 1 385 ? 14.240 -12.246 -21.217 1.00 90.25 385 GLU A N 1
ATOM 2970 C CA . GLU A 1 385 ? 15.682 -12.237 -20.982 1.00 90.25 385 GLU A CA 1
ATOM 2971 C C . GLU A 1 385 ? 16.291 -10.954 -21.558 1.00 90.25 385 GLU A C 1
ATOM 2973 O O . GLU A 1 385 ? 15.970 -10.544 -22.677 1.00 90.25 385 GLU A O 1
ATOM 2978 N N . ARG A 1 386 ? 17.180 -10.313 -20.798 1.00 94.25 386 ARG A N 1
ATOM 2979 C CA . ARG A 1 386 ? 17.860 -9.072 -21.187 1.00 94.25 386 ARG A CA 1
ATOM 2980 C C . ARG A 1 386 ? 19.358 -9.190 -20.949 1.00 94.25 386 ARG A C 1
ATOM 2982 O O . ARG A 1 386 ? 19.799 -9.900 -20.047 1.00 94.25 386 ARG A O 1
ATOM 2989 N N . ILE A 1 387 ? 20.131 -8.446 -21.734 1.00 97.44 387 ILE A N 1
ATOM 2990 C CA . ILE A 1 387 ? 21.559 -8.221 -21.500 1.00 97.44 387 ILE A CA 1
ATOM 2991 C C . ILE A 1 387 ? 21.727 -6.729 -21.243 1.00 97.44 387 ILE A C 1
ATOM 2993 O O . ILE A 1 387 ? 21.435 -5.916 -22.121 1.00 97.44 387 ILE A O 1
ATOM 2997 N N . LEU A 1 388 ? 22.154 -6.384 -20.033 1.00 97.62 388 LEU A N 1
ATOM 2998 C CA . LEU A 1 388 ? 22.184 -5.014 -19.544 1.00 97.62 388 LEU A CA 1
ATOM 2999 C C . LEU A 1 388 ? 23.615 -4.562 -19.253 1.00 97.62 388 LEU A C 1
ATOM 3001 O O . LEU A 1 388 ? 24.395 -5.298 -18.645 1.00 97.62 388 LEU A O 1
ATOM 3005 N N . ASN A 1 389 ? 23.918 -3.318 -19.623 1.00 97.56 389 ASN A N 1
ATOM 3006 C CA . ASN A 1 389 ? 25.049 -2.571 -19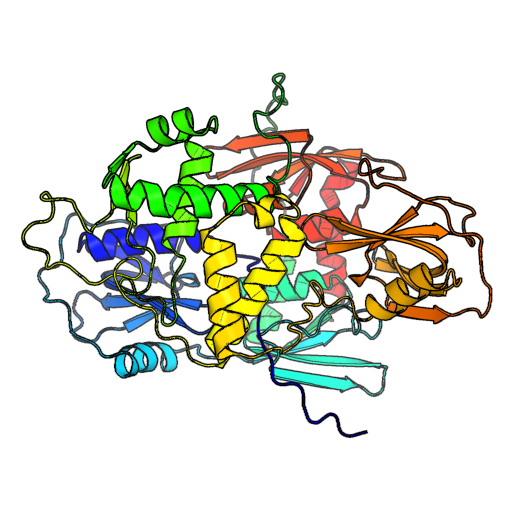.074 1.00 97.56 389 ASN A CA 1
ATOM 3007 C C . ASN A 1 389 ? 24.511 -1.650 -17.962 1.00 97.56 389 ASN A C 1
ATOM 3009 O O . ASN A 1 389 ? 23.902 -0.625 -18.282 1.00 97.56 389 ASN A O 1
ATOM 3013 N N . PRO A 1 390 ? 24.639 -2.026 -16.679 1.00 95.75 390 PRO A N 1
ATOM 3014 C CA . PRO A 1 390 ? 24.015 -1.313 -15.568 1.00 95.75 390 PRO A CA 1
ATOM 3015 C C . PRO A 1 390 ? 24.789 -0.035 -15.204 1.00 95.75 390 PRO A C 1
ATOM 3017 O O . PRO A 1 390 ? 25.995 -0.076 -15.001 1.00 95.75 390 PRO A O 1
ATOM 3020 N N . LEU A 1 391 ? 24.106 1.109 -15.107 1.00 91.06 391 LEU A N 1
ATOM 3021 C CA . LEU A 1 391 ? 24.740 2.434 -14.986 1.00 91.06 391 LEU A CA 1
ATOM 3022 C C . LEU A 1 391 ? 24.484 3.112 -13.637 1.00 91.06 391 LEU A C 1
ATOM 3024 O O . LEU A 1 391 ? 25.401 3.678 -13.049 1.00 91.06 391 LEU A O 1
ATOM 3028 N N . LEU A 1 392 ? 23.244 3.077 -13.145 1.00 85.88 392 LEU A N 1
ATOM 3029 C CA . LEU A 1 392 ? 22.848 3.773 -11.918 1.00 85.88 392 LEU A CA 1
ATOM 3030 C C . LEU A 1 392 ? 21.745 3.005 -11.195 1.00 85.88 392 LEU A C 1
ATOM 3032 O O . LEU A 1 392 ? 20.742 2.662 -11.814 1.00 85.88 392 LEU A O 1
ATOM 3036 N N . ILE A 1 393 ? 21.893 2.816 -9.884 1.00 81.56 393 ILE A N 1
ATOM 3037 C CA . ILE A 1 393 ? 20.766 2.508 -8.998 1.00 81.56 393 ILE A CA 1
ATOM 3038 C C . ILE A 1 393 ? 20.308 3.803 -8.333 1.00 81.56 393 ILE A C 1
ATOM 3040 O O . ILE A 1 393 ? 21.129 4.558 -7.811 1.00 81.56 393 ILE A O 1
ATOM 3044 N N . PHE A 1 394 ? 19.001 4.033 -8.316 1.00 68.06 394 PHE A N 1
ATOM 3045 C CA . PHE A 1 394 ? 18.373 5.104 -7.550 1.00 68.06 394 PHE A CA 1
ATOM 3046 C C . PHE A 1 394 ? 17.084 4.606 -6.894 1.00 68.06 394 PHE A C 1
ATOM 3048 O O . PHE A 1 394 ? 16.511 3.604 -7.319 1.00 68.06 394 PHE A O 1
ATOM 3055 N N . VAL A 1 395 ? 16.636 5.312 -5.858 1.00 59.41 395 VAL A N 1
ATOM 3056 C CA . VAL A 1 395 ? 15.377 5.024 -5.163 1.00 59.41 395 VAL A CA 1
ATOM 3057 C C . VAL A 1 395 ? 14.366 6.104 -5.518 1.00 59.41 395 VAL A C 1
ATOM 3059 O O . VAL A 1 395 ? 14.658 7.291 -5.382 1.00 59.41 395 VAL A O 1
ATOM 3062 N N . ASP A 1 396 ? 13.172 5.696 -5.935 1.00 56.97 396 ASP A N 1
ATOM 3063 C CA . ASP A 1 396 ? 12.027 6.588 -6.110 1.00 56.97 396 ASP A CA 1
ATOM 3064 C C . ASP A 1 396 ? 10.778 5.966 -5.481 1.00 56.97 396 ASP A C 1
ATOM 3066 O O . ASP A 1 396 ? 10.487 4.784 -5.655 1.00 56.97 396 ASP A O 1
ATOM 3070 N N . ARG A 1 397 ? 10.030 6.756 -4.704 1.00 53.53 397 ARG A N 1
ATOM 3071 C CA . ARG A 1 397 ? 8.784 6.323 -4.031 1.00 53.53 397 ARG A CA 1
ATOM 3072 C C . ARG A 1 397 ? 8.917 5.025 -3.201 1.00 53.53 397 ARG A C 1
ATOM 3074 O O . ARG A 1 397 ? 7.929 4.323 -3.000 1.00 53.53 397 ARG A O 1
ATOM 3081 N N . GLY A 1 398 ? 10.112 4.761 -2.662 1.00 49.75 398 GLY A N 1
ATOM 3082 C CA . GLY A 1 398 ? 10.415 3.595 -1.820 1.00 49.75 398 GLY A CA 1
ATOM 3083 C C . GLY A 1 398 ? 10.747 2.314 -2.587 1.00 49.75 398 GLY A C 1
ATOM 3084 O O . GLY A 1 398 ? 10.730 1.249 -1.982 1.00 49.75 398 GLY A O 1
ATOM 3085 N N . GLU A 1 399 ? 11.006 2.428 -3.890 1.00 55.16 399 GLU A N 1
ATOM 3086 C CA . GLU A 1 399 ? 11.345 1.322 -4.782 1.00 55.16 399 GLU A CA 1
ATOM 3087 C C . GLU A 1 399 ? 12.650 1.641 -5.532 1.00 55.16 399 GLU A C 1
ATOM 3089 O O . GLU A 1 399 ? 12.914 2.798 -5.878 1.00 55.16 399 GLU A O 1
ATOM 3094 N N . SER A 1 400 ? 13.449 0.615 -5.813 1.00 61.78 400 SER A N 1
ATOM 3095 C CA . SER A 1 400 ? 14.772 0.721 -6.407 1.00 61.78 400 SER A CA 1
ATOM 3096 C C . SER A 1 400 ? 14.671 0.481 -7.891 1.00 61.78 400 SER A C 1
ATOM 3098 O O . SER A 1 400 ? 14.069 -0.485 -8.377 1.00 61.78 400 SER A O 1
ATOM 3100 N N . TYR A 1 401 ? 15.335 1.360 -8.619 1.00 74.50 401 TYR A N 1
ATOM 3101 C CA . TYR A 1 401 ? 15.354 1.358 -10.060 1.00 74.50 401 TYR A CA 1
ATOM 3102 C C . TYR A 1 401 ? 16.789 1.320 -10.557 1.00 74.50 401 TYR A C 1
ATOM 3104 O O . TYR A 1 401 ? 17.667 2.010 -10.044 1.00 74.50 401 TYR A O 1
ATOM 3112 N N . LEU A 1 402 ? 17.004 0.510 -11.584 1.00 86.38 402 LEU A N 1
ATOM 3113 C CA . LEU A 1 402 ? 18.239 0.406 -12.334 1.00 86.38 402 LEU A CA 1
ATOM 3114 C C . LEU A 1 402 ? 18.083 1.171 -13.647 1.00 86.38 402 LEU A C 1
ATOM 3116 O O . LEU A 1 402 ? 17.209 0.849 -14.448 1.00 86.38 402 LEU A O 1
ATOM 3120 N N . ILE A 1 403 ? 18.965 2.129 -13.907 1.00 89.38 403 ILE A N 1
ATOM 3121 C CA . ILE A 1 403 ? 19.197 2.647 -15.255 1.00 89.38 403 ILE A CA 1
ATOM 3122 C C . ILE A 1 403 ? 20.261 1.779 -15.915 1.00 89.38 403 ILE A C 1
ATOM 3124 O O . ILE A 1 403 ? 21.355 1.628 -15.371 1.00 89.38 403 ILE A O 1
ATOM 3128 N N . ALA A 1 404 ? 19.955 1.223 -17.083 1.00 94.50 404 ALA A N 1
ATOM 3129 C CA . ALA A 1 404 ? 20.880 0.403 -17.853 1.00 94.50 404 ALA A CA 1
ATOM 3130 C C . ALA A 1 404 ? 20.673 0.566 -19.363 1.00 94.50 404 ALA A C 1
ATOM 3132 O O . ALA A 1 404 ? 19.568 0.866 -19.817 1.00 94.50 404 ALA A O 1
ATOM 3133 N N . ASP A 1 405 ? 21.719 0.311 -20.145 1.00 95.50 405 ASP A N 1
ATOM 3134 C CA . ASP A 1 405 ? 21.564 0.114 -21.589 1.00 95.50 405 ASP A CA 1
ATOM 3135 C C . ASP A 1 405 ? 21.107 -1.325 -21.853 1.00 95.50 405 ASP A C 1
ATOM 3137 O O . ASP A 1 405 ? 21.737 -2.272 -21.378 1.00 95.50 405 ASP A O 1
ATOM 3141 N N . ASP A 1 406 ? 20.016 -1.489 -22.599 1.00 95.88 406 ASP A N 1
ATOM 3142 C CA . ASP A 1 406 ? 19.464 -2.786 -22.990 1.00 95.88 406 ASP A CA 1
ATOM 3143 C C . ASP A 1 406 ? 20.017 -3.186 -24.357 1.00 95.88 406 ASP A C 1
ATOM 3145 O O . ASP A 1 406 ? 19.566 -2.714 -25.401 1.00 95.88 406 ASP A O 1
ATOM 3149 N N . LEU A 1 407 ? 20.995 -4.089 -24.356 1.00 94.69 407 LEU A N 1
ATOM 3150 C CA . LEU A 1 407 ? 21.680 -4.518 -25.572 1.00 94.69 407 LEU A CA 1
ATOM 3151 C C . LEU A 1 407 ? 20.813 -5.392 -26.479 1.00 94.69 407 LEU A C 1
ATOM 3153 O O . LEU A 1 407 ? 21.100 -5.490 -27.669 1.00 94.69 407 LEU A O 1
ATOM 3157 N N . VAL A 1 408 ? 19.759 -6.014 -25.944 1.00 92.75 408 VAL A N 1
ATOM 3158 C CA . VAL A 1 408 ? 18.847 -6.842 -26.746 1.00 92.75 408 VAL A CA 1
ATOM 3159 C C . VAL A 1 408 ? 17.967 -5.957 -27.626 1.00 92.75 408 VAL A C 1
ATOM 3161 O O . VAL A 1 408 ? 17.715 -6.291 -28.780 1.00 92.75 408 VAL A O 1
ATOM 3164 N N . THR A 1 409 ? 17.516 -4.817 -27.100 1.00 89.81 409 THR A N 1
ATOM 3165 C CA . THR A 1 409 ? 16.697 -3.852 -27.855 1.00 89.81 409 THR A CA 1
ATOM 3166 C C . THR A 1 409 ? 17.517 -2.741 -28.513 1.00 89.81 409 THR A C 1
ATOM 3168 O O . THR A 1 409 ? 17.016 -2.068 -29.409 1.00 89.81 409 THR A O 1
ATOM 3171 N N . GLY A 1 410 ? 18.772 -2.551 -28.095 1.00 91.06 410 GLY A N 1
ATOM 3172 C CA . GLY A 1 410 ? 19.627 -1.435 -28.508 1.00 91.06 410 GLY A CA 1
ATOM 3173 C C . GLY A 1 410 ? 19.284 -0.111 -27.815 1.00 91.06 410 GLY A C 1
ATOM 3174 O O . GLY A 1 410 ? 19.827 0.934 -28.175 1.00 91.06 410 GLY A O 1
ATOM 3175 N N . GLU A 1 411 ? 18.377 -0.130 -26.838 1.00 88.12 411 GLU A N 1
ATOM 3176 C CA . GLU A 1 411 ? 17.946 1.063 -26.120 1.00 88.12 411 GLU A CA 1
ATOM 3177 C C . GLU A 1 411 ? 18.974 1.498 -25.074 1.00 88.12 411 GLU A C 1
ATOM 3179 O O . GLU A 1 411 ? 19.486 0.688 -24.306 1.00 88.12 411 GLU A O 1
ATOM 3184 N N . GLN A 1 412 ? 19.208 2.806 -24.982 1.00 91.38 412 GLN A N 1
ATOM 3185 C CA . GLN A 1 412 ? 20.071 3.391 -23.957 1.00 91.38 412 GLN A CA 1
ATOM 318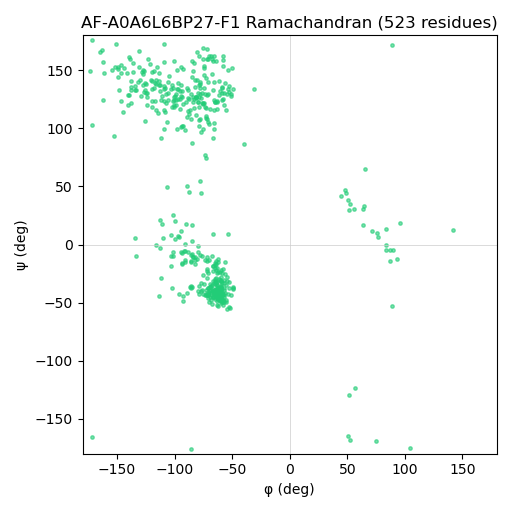6 C C . GLN A 1 412 ? 19.255 3.941 -22.781 1.00 91.38 412 GLN A C 1
ATOM 3188 O O . GLN A 1 412 ? 18.107 4.381 -22.954 1.00 91.38 412 GLN A O 1
ATOM 3193 N N . GLU A 1 413 ? 19.868 3.919 -21.595 1.00 91.06 413 GLU A N 1
ATOM 3194 C CA . GLU A 1 413 ? 19.348 4.499 -20.344 1.00 91.06 413 GLU A CA 1
ATOM 3195 C C . GLU A 1 413 ? 17.894 4.102 -20.039 1.00 91.06 413 GLU A C 1
ATOM 3197 O O . GLU A 1 413 ? 17.036 4.922 -19.695 1.00 91.06 413 GLU A O 1
ATOM 3202 N N . ARG A 1 414 ? 17.585 2.818 -20.216 1.00 89.31 414 ARG A N 1
ATOM 3203 C CA . ARG A 1 414 ? 16.286 2.252 -19.870 1.00 89.31 414 ARG A CA 1
ATOM 3204 C C . ARG A 1 414 ? 16.205 2.029 -18.362 1.00 89.31 414 ARG A C 1
ATOM 3206 O O . ARG A 1 414 ? 17.167 1.588 -1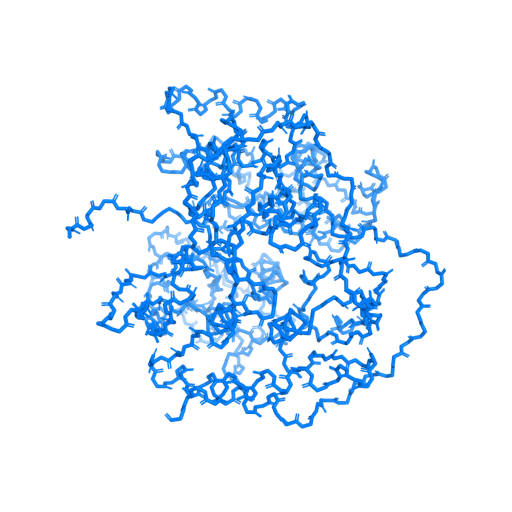7.740 1.00 89.31 414 ARG A O 1
ATOM 3213 N N . VAL A 1 415 ? 15.040 2.328 -17.789 1.00 87.75 415 VAL A N 1
ATOM 3214 C CA . VAL A 1 415 ? 14.771 2.159 -16.357 1.00 87.75 415 VAL A CA 1
ATOM 3215 C C . VAL A 1 415 ? 14.105 0.806 -16.112 1.00 87.75 415 VAL A C 1
ATOM 3217 O O . VAL A 1 415 ? 13.086 0.485 -16.728 1.00 87.75 415 VAL A O 1
ATOM 3220 N N . PHE A 1 416 ? 14.667 0.029 -15.194 1.00 84.69 416 PHE A N 1
ATOM 3221 C CA . PHE A 1 416 ? 14.181 -1.272 -14.753 1.00 84.69 416 PHE A CA 1
ATOM 3222 C C . PHE A 1 416 ? 13.892 -1.227 -13.261 1.00 84.69 416 PHE A C 1
ATOM 3224 O O . PHE A 1 416 ? 14.642 -0.633 -12.496 1.00 84.69 416 PHE A O 1
ATOM 3231 N N . ARG A 1 417 ? 12.816 -1.880 -12.837 1.00 77.62 417 ARG A N 1
ATOM 3232 C CA . ARG A 1 417 ? 12.523 -2.086 -11.419 1.00 77.62 417 ARG A CA 1
ATOM 3233 C C . ARG A 1 417 ? 13.358 -3.242 -10.875 1.00 77.62 417 ARG A C 1
ATOM 3235 O O . ARG A 1 417 ? 13.282 -4.339 -11.419 1.00 77.62 417 ARG A O 1
ATOM 3242 N N . VAL A 1 418 ? 14.163 -3.011 -9.841 1.00 73.69 418 VAL A N 1
ATOM 3243 C CA . VAL A 1 418 ? 15.108 -4.032 -9.351 1.00 73.69 418 VAL A CA 1
ATOM 3244 C C . VAL A 1 418 ? 14.370 -5.203 -8.693 1.00 73.69 418 VAL A C 1
ATOM 3246 O O . VAL A 1 418 ? 14.775 -6.348 -8.868 1.00 73.69 418 VAL A O 1
ATOM 3249 N N . ASP A 1 419 ? 13.240 -4.947 -8.026 1.00 64.88 419 ASP A N 1
ATOM 3250 C CA . ASP A 1 419 ? 12.365 -5.973 -7.432 1.00 64.88 419 ASP A CA 1
ATOM 3251 C C . ASP A 1 419 ? 11.717 -6.916 -8.465 1.00 64.88 419 ASP A C 1
ATOM 3253 O O . ASP A 1 419 ? 11.211 -7.975 -8.106 1.00 64.88 419 ASP A O 1
ATOM 3257 N N . ARG A 1 420 ? 11.754 -6.555 -9.755 1.00 75.25 420 ARG A N 1
ATOM 3258 C CA . ARG A 1 420 ? 11.237 -7.362 -10.874 1.00 75.25 420 ARG A CA 1
ATOM 3259 C C . ARG A 1 420 ? 12.312 -8.141 -11.631 1.00 75.25 420 ARG A C 1
ATOM 3261 O O . ARG A 1 420 ? 12.027 -8.757 -12.661 1.00 75.25 420 ARG A O 1
ATOM 3268 N N . LEU A 1 421 ? 13.555 -8.096 -11.164 1.00 73.38 421 LEU A N 1
ATOM 3269 C CA . LEU A 1 421 ? 14.596 -8.991 -11.650 1.00 73.38 421 LEU A CA 1
ATOM 3270 C C . LEU A 1 421 ? 14.400 -10.348 -10.967 1.00 73.38 421 LEU A C 1
ATOM 3272 O O . LEU A 1 421 ? 14.462 -10.447 -9.745 1.00 73.38 421 LEU A O 1
ATOM 3276 N N . LEU A 1 422 ? 14.144 -11.381 -11.764 1.00 71.00 422 LEU A N 1
ATOM 3277 C CA . LEU A 1 422 ? 13.975 -12.757 -11.290 1.00 71.00 422 LEU A CA 1
ATOM 3278 C C . LEU A 1 422 ? 15.327 -13.466 -11.178 1.00 71.00 422 LEU A C 1
ATOM 3280 O O . LEU A 1 422 ? 15.560 -14.234 -10.250 1.00 71.00 422 LEU A O 1
ATOM 3284 N N . GLU A 1 423 ? 16.238 -13.162 -12.103 1.00 79.00 423 GLU A N 1
ATOM 3285 C CA . GLU A 1 423 ? 17.611 -13.666 -12.114 1.00 79.00 423 GLU A CA 1
ATOM 3286 C C . GLU A 1 423 ? 18.575 -12.565 -12.558 1.00 79.00 423 GLU A C 1
ATOM 3288 O O . GLU A 1 423 ? 18.228 -11.727 -13.394 1.00 79.00 423 GLU A O 1
ATOM 3293 N N . CYS A 1 424 ? 19.800 -12.585 -12.031 1.00 85.12 424 CYS A N 1
ATOM 3294 C CA . CYS A 1 424 ? 20.878 -11.688 -12.433 1.00 85.12 424 CYS A CA 1
ATOM 3295 C C . CYS A 1 424 ? 22.208 -12.434 -12.378 1.00 85.12 424 CYS A C 1
ATOM 3297 O O . CYS A 1 424 ? 22.673 -12.811 -11.306 1.00 85.12 424 CYS A O 1
ATOM 3299 N N . ASN A 1 425 ? 22.825 -12.625 -13.541 1.00 90.50 425 ASN A N 1
ATOM 3300 C CA . ASN A 1 425 ? 24.090 -13.333 -13.688 1.00 90.50 425 ASN A CA 1
ATOM 3301 C C . ASN A 1 425 ? 25.082 -12.473 -14.472 1.00 90.50 425 ASN A C 1
ATOM 3303 O O . ASN A 1 425 ? 24.728 -11.883 -15.492 1.00 90.50 425 ASN A O 1
ATOM 3307 N N . GLU A 1 426 ? 26.341 -12.422 -14.043 1.00 92.44 426 GLU A N 1
ATOM 3308 C CA . GLU A 1 426 ? 27.383 -11.778 -14.843 1.00 92.44 426 GLU A CA 1
ATOM 3309 C C . GLU A 1 426 ? 27.621 -12.546 -16.148 1.00 92.44 426 GLU A C 1
ATOM 3311 O O . GLU A 1 426 ? 27.667 -13.774 -16.182 1.00 92.44 426 GLU A O 1
ATOM 3316 N N . THR A 1 427 ? 27.815 -11.806 -17.235 1.00 93.25 427 THR A N 1
ATOM 3317 C CA . THR A 1 427 ? 28.128 -12.384 -18.554 1.00 93.25 427 THR A CA 1
ATOM 3318 C C . THR A 1 427 ? 29.623 -12.643 -18.756 1.00 93.25 427 THR A C 1
ATOM 3320 O O . THR A 1 427 ? 30.014 -13.309 -19.711 1.00 93.25 427 THR A O 1
ATOM 3323 N N . GLY A 1 428 ? 30.469 -12.079 -17.887 1.00 90.75 428 GLY A N 1
ATOM 3324 C CA . GLY A 1 428 ? 31.928 -12.048 -18.029 1.00 90.75 428 GLY A CA 1
ATOM 3325 C C . GLY A 1 428 ? 32.462 -10.862 -18.845 1.00 90.75 428 GLY A C 1
ATOM 3326 O O . GLY A 1 428 ? 33.654 -10.555 -18.757 1.00 90.75 428 GLY A O 1
ATOM 3327 N N . TYR A 1 429 ? 31.608 -10.141 -19.576 1.00 95.00 429 TYR A N 1
ATOM 3328 C CA . TYR A 1 429 ? 31.998 -8.938 -20.313 1.00 95.00 429 TYR A CA 1
ATOM 3329 C C . TYR A 1 429 ? 31.997 -7.693 -19.414 1.00 95.00 429 TYR A C 1
ATOM 3331 O O . TYR A 1 429 ? 31.235 -7.587 -18.452 1.00 95.00 429 TYR A O 1
ATOM 3339 N N . SER A 1 430 ? 32.874 -6.742 -19.724 1.00 94.94 430 SER A N 1
ATOM 3340 C CA . SER A 1 430 ? 32.894 -5.402 -19.127 1.00 94.94 430 SER A CA 1
ATOM 3341 C C . SER A 1 430 ? 32.456 -4.362 -20.153 1.00 94.94 430 SER A C 1
ATOM 3343 O O . SER A 1 430 ? 32.597 -4.582 -21.356 1.00 94.94 430 SER A O 1
ATOM 3345 N N . PHE A 1 431 ? 31.979 -3.215 -19.684 1.00 95.69 431 PHE A N 1
ATOM 3346 C CA . PHE A 1 431 ? 31.614 -2.076 -20.527 1.00 95.69 431 PHE A CA 1
ATOM 3347 C C . PHE A 1 431 ? 32.252 -0.788 -19.988 1.00 95.69 431 PHE A C 1
ATOM 3349 O O . PHE A 1 431 ? 32.777 -0.758 -18.876 1.00 95.69 431 PHE A O 1
ATOM 3356 N N . GLU A 1 432 ? 32.237 0.280 -20.786 1.00 92.25 432 GLU A N 1
ATOM 3357 C CA . GLU A 1 432 ? 32.702 1.594 -20.339 1.00 92.25 432 GLU A CA 1
ATOM 3358 C C . GLU A 1 432 ? 31.590 2.291 -19.546 1.00 92.25 432 GLU A C 1
ATOM 3360 O O . GLU A 1 432 ? 30.544 2.647 -20.094 1.00 92.25 432 GLU A O 1
ATOM 3365 N N . SER A 1 433 ? 31.800 2.446 -18.237 1.00 88.62 433 SER A N 1
ATOM 3366 C CA . SER A 1 433 ? 30.844 3.136 -17.371 1.00 88.62 433 SER A CA 1
ATOM 3367 C C . SER A 1 433 ? 30.858 4.645 -17.622 1.00 88.62 433 SER A C 1
ATOM 3369 O O . SER A 1 433 ? 31.909 5.239 -17.864 1.00 88.62 433 SER A O 1
ATOM 3371 N N . ARG A 1 434 ? 29.680 5.271 -17.542 1.00 91.25 434 ARG A N 1
ATOM 3372 C CA . ARG A 1 434 ? 29.489 6.718 -17.702 1.00 91.25 434 ARG A CA 1
ATOM 3373 C C . ARG A 1 434 ? 28.540 7.253 -16.628 1.00 91.25 434 ARG A C 1
ATOM 3375 O O . ARG A 1 434 ? 27.627 6.529 -16.228 1.00 91.25 434 ARG A O 1
ATOM 3382 N N . PRO A 1 435 ? 28.711 8.506 -16.172 1.00 80.56 435 PRO A N 1
ATOM 3383 C CA . PRO A 1 435 ? 27.779 9.107 -15.230 1.00 80.56 435 PRO A CA 1
ATOM 3384 C C . PRO A 1 435 ? 26.415 9.315 -15.895 1.00 80.56 435 PRO A C 1
ATOM 3386 O O . PRO A 1 435 ? 26.331 9.851 -16.999 1.00 80.56 435 PRO A O 1
ATOM 3389 N N . VAL A 1 436 ? 25.353 8.919 -15.198 1.00 81.62 436 VAL A N 1
ATOM 3390 C CA . VAL A 1 436 ? 23.957 9.148 -15.592 1.00 81.62 436 VAL A CA 1
ATOM 3391 C C . VAL A 1 436 ? 23.225 9.780 -14.414 1.00 81.62 436 VAL A C 1
ATOM 3393 O O . VAL A 1 436 ? 23.559 9.512 -13.260 1.00 81.62 436 VAL A O 1
ATOM 3396 N N . VAL A 1 437 ? 22.235 10.626 -14.694 1.00 74.94 437 VAL A N 1
ATOM 3397 C CA . VAL A 1 437 ? 21.378 11.250 -13.680 1.00 74.94 437 VAL A CA 1
ATOM 3398 C C . VAL A 1 437 ? 19.923 10.966 -14.026 1.00 74.94 437 VAL A C 1
ATOM 3400 O O . VAL A 1 437 ? 19.501 11.136 -15.170 1.00 74.94 437 VAL A O 1
ATOM 3403 N N . PHE A 1 438 ? 19.143 10.537 -13.035 1.00 73.25 438 PHE A N 1
ATOM 3404 C CA . PHE A 1 438 ? 17.696 10.442 -13.183 1.00 73.25 438 PHE A CA 1
ATOM 3405 C C . PHE A 1 438 ? 17.073 11.839 -13.055 1.00 73.25 438 PHE A C 1
ATOM 3407 O O . PHE A 1 438 ? 17.043 12.405 -11.967 1.00 73.25 438 PHE A O 1
ATOM 3414 N N . GLU A 1 439 ? 16.592 12.404 -14.164 1.00 68.25 439 GLU A N 1
ATOM 3415 C CA . GLU A 1 439 ? 15.934 13.722 -14.155 1.00 68.25 439 GLU A CA 1
ATOM 3416 C C . GLU A 1 439 ? 14.413 13.628 -13.989 1.00 68.25 439 GLU A C 1
ATOM 3418 O O . GLU A 1 439 ? 13.812 14.403 -13.251 1.00 68.25 439 GLU A O 1
ATOM 3423 N N . ARG A 1 440 ? 13.772 12.709 -14.721 1.00 68.25 440 ARG A N 1
ATOM 3424 C CA . ARG A 1 440 ? 12.316 12.519 -14.729 1.00 68.25 440 ARG A CA 1
ATOM 3425 C C . ARG A 1 440 ? 11.932 11.166 -15.301 1.00 68.25 440 ARG A C 1
ATOM 3427 O O . ARG A 1 440 ? 12.648 10.606 -16.137 1.00 68.25 440 ARG A O 1
ATOM 3434 N N . TRP A 1 441 ? 10.742 10.710 -14.926 1.00 69.69 441 TRP A N 1
ATOM 3435 C CA . TRP A 1 441 ? 10.087 9.579 -15.565 1.00 69.69 441 TRP A CA 1
ATOM 3436 C C . TRP A 1 441 ? 9.877 9.860 -17.054 1.00 69.69 441 TRP A C 1
ATOM 3438 O O . TRP A 1 441 ? 9.288 10.864 -17.450 1.00 69.69 441 TRP A O 1
ATOM 3448 N N . LYS A 1 442 ? 10.399 8.964 -17.891 1.00 65.75 442 LYS A N 1
ATOM 3449 C CA . LYS A 1 442 ? 10.135 8.935 -19.330 1.00 65.75 442 LYS A CA 1
ATOM 3450 C C . LYS A 1 442 ? 9.314 7.681 -19.596 1.00 65.75 442 LYS A C 1
ATOM 3452 O O . LYS A 1 442 ? 9.885 6.606 -19.777 1.00 65.75 442 LYS A O 1
ATOM 3457 N N . PHE A 1 443 ? 7.987 7.802 -19.563 1.00 61.88 443 PHE A N 1
ATOM 3458 C CA . PHE A 1 443 ? 7.114 6.716 -20.003 1.00 61.88 443 PHE A CA 1
ATOM 3459 C C . PHE A 1 443 ? 7.437 6.396 -21.470 1.00 61.88 443 PHE A C 1
ATOM 3461 O O . PHE A 1 443 ? 7.579 7.303 -22.291 1.00 61.88 443 PHE A O 1
ATOM 3468 N N . ARG A 1 444 ? 7.639 5.113 -21.789 1.00 59.94 444 ARG A N 1
ATOM 3469 C CA . ARG A 1 444 ? 7.943 4.649 -23.151 1.00 59.94 444 ARG A CA 1
ATOM 3470 C C . ARG A 1 444 ? 6.779 3.799 -23.664 1.00 59.94 444 ARG A C 1
ATOM 3472 O O . ARG A 1 444 ? 6.227 3.012 -22.903 1.00 59.94 444 ARG A O 1
ATOM 3479 N N . GLY A 1 445 ? 6.445 3.951 -24.946 1.00 63.28 445 GLY A N 1
ATOM 3480 C CA . GLY A 1 445 ? 5.271 3.341 -25.584 1.00 63.28 445 GLY A CA 1
ATOM 3481 C C . GLY A 1 445 ? 4.141 4.346 -25.826 1.00 63.28 445 GLY A C 1
ATOM 3482 O O . GLY A 1 445 ? 4.311 5.545 -25.604 1.00 63.28 445 GLY A O 1
ATOM 3483 N N . THR A 1 446 ? 2.991 3.867 -26.305 1.00 69.25 446 THR A N 1
ATOM 3484 C CA . THR A 1 446 ? 1.785 4.695 -26.426 1.00 69.25 446 THR A CA 1
ATOM 3485 C C . THR A 1 446 ? 1.243 4.969 -25.031 1.00 69.25 446 THR A C 1
ATOM 3487 O O . THR A 1 446 ? 0.667 4.089 -24.399 1.00 69.25 446 THR A O 1
ATOM 3490 N N . VAL A 1 447 ? 1.450 6.190 -24.552 1.00 81.50 447 VAL A N 1
ATOM 3491 C CA . VAL A 1 447 ? 0.820 6.681 -23.330 1.00 81.50 447 VAL A CA 1
ATOM 3492 C C . VAL A 1 447 ? -0.586 7.144 -23.686 1.00 81.50 447 VAL A C 1
ATOM 3494 O O . VAL A 1 447 ? -0.760 7.938 -24.611 1.00 81.50 447 VAL A O 1
ATOM 3497 N N . LEU A 1 448 ? -1.579 6.623 -22.975 1.00 87.06 448 LEU A N 1
ATOM 3498 C CA . LEU A 1 448 ? -2.961 7.067 -23.088 1.00 87.06 448 LEU A CA 1
ATOM 3499 C C . LEU A 1 448 ? -3.300 7.946 -21.894 1.00 87.06 448 LEU A C 1
ATOM 3501 O O . LEU A 1 448 ? -3.015 7.582 -20.753 1.00 87.06 448 LEU A O 1
ATOM 3505 N N . ASP A 1 449 ? -3.939 9.075 -22.167 1.00 90.69 449 ASP A N 1
ATOM 3506 C CA . ASP A 1 449 ? -4.640 9.806 -21.122 1.00 90.69 449 ASP A CA 1
ATOM 3507 C C . ASP A 1 449 ? -5.892 9.026 -20.749 1.00 90.69 449 ASP A C 1
ATOM 3509 O O . ASP A 1 449 ? -6.640 8.602 -21.629 1.00 90.69 449 ASP A O 1
ATOM 3513 N N . ALA A 1 450 ? -6.062 8.788 -19.451 1.00 93.31 450 ALA A N 1
ATOM 3514 C CA . ALA A 1 450 ? -7.211 8.089 -18.911 1.00 93.31 450 ALA A CA 1
ATOM 3515 C C . ALA A 1 450 ? -7.824 8.873 -17.754 1.00 93.31 450 ALA A C 1
ATOM 3517 O O . ALA A 1 450 ? -7.122 9.431 -16.902 1.00 93.31 450 ALA A O 1
ATOM 3518 N N . GLU A 1 451 ? -9.149 8.855 -17.715 1.00 94.50 451 GLU A N 1
ATOM 3519 C CA . GLU A 1 451 ? -9.962 9.368 -16.630 1.00 94.50 451 GLU A CA 1
ATOM 3520 C C . GLU A 1 451 ? -10.457 8.200 -15.790 1.00 94.50 451 GLU A C 1
ATOM 3522 O O . GLU A 1 451 ? -11.160 7.314 -16.277 1.00 94.50 451 GLU A O 1
ATOM 3527 N N . LEU A 1 452 ? -10.073 8.183 -14.519 1.00 94.38 452 LEU A N 1
ATOM 3528 C CA . LEU A 1 452 ? -10.451 7.140 -13.575 1.00 94.38 452 LEU A CA 1
ATOM 3529 C C . LEU A 1 452 ? -11.501 7.678 -12.613 1.00 94.38 452 LEU A C 1
ATOM 3531 O O . LEU A 1 452 ? -11.359 8.796 -12.124 1.00 94.38 452 LEU A O 1
ATOM 3535 N N . TYR A 1 453 ? -12.491 6.854 -12.288 1.00 92.88 453 TYR A N 1
ATOM 3536 C CA . TYR A 1 453 ? -13.315 7.031 -11.100 1.00 92.88 453 TYR A CA 1
ATOM 3537 C C . TYR A 1 453 ? -12.807 6.075 -10.025 1.00 92.88 453 TYR A C 1
ATOM 3539 O O . TYR A 1 453 ? -12.652 4.876 -10.258 1.00 92.88 453 TYR A O 1
ATOM 3547 N N . ILE A 1 454 ? -12.519 6.611 -8.849 1.00 89.25 454 ILE A N 1
ATOM 3548 C CA . ILE A 1 454 ? -11.995 5.870 -7.712 1.00 89.25 454 ILE A CA 1
ATOM 3549 C C . ILE A 1 454 ? -12.995 6.007 -6.568 1.00 89.25 454 ILE A C 1
ATOM 3551 O O . ILE A 1 454 ? -13.333 7.114 -6.145 1.00 89.25 454 ILE A O 1
ATOM 3555 N N . ALA A 1 455 ? -13.461 4.867 -6.071 1.00 82.75 455 ALA A N 1
ATOM 3556 C CA . ALA A 1 455 ? -14.444 4.800 -5.001 1.00 82.75 455 ALA A CA 1
ATOM 3557 C C . ALA A 1 455 ? -13.901 5.384 -3.678 1.00 82.75 455 ALA A C 1
ATOM 3559 O O . ALA A 1 455 ? -12.675 5.399 -3.484 1.00 82.75 455 ALA A O 1
ATOM 3560 N N . PRO A 1 456 ? -14.783 5.812 -2.751 1.00 75.38 456 PRO A N 1
ATOM 3561 C CA . PRO A 1 456 ? -14.382 6.305 -1.434 1.00 75.38 456 PRO A CA 1
ATOM 3562 C C . PRO A 1 456 ? -13.425 5.354 -0.698 1.00 75.38 456 PRO A C 1
ATOM 3564 O O . PRO A 1 456 ? -13.407 4.147 -0.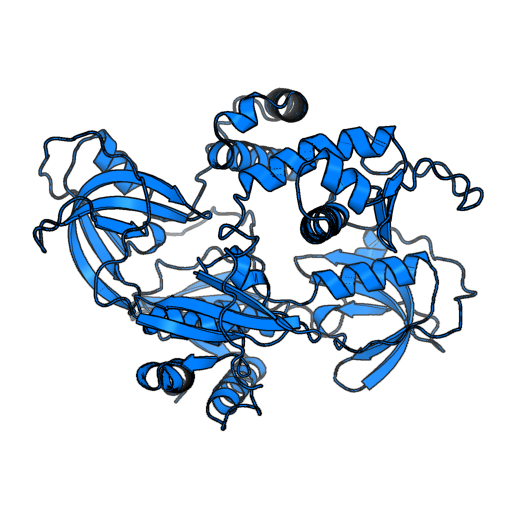940 1.00 75.38 456 PRO A O 1
ATOM 3567 N N . GLY A 1 457 ? -12.577 5.909 0.173 1.00 65.00 457 GLY A N 1
ATOM 3568 C CA . GLY A 1 457 ? -11.598 5.139 0.955 1.00 65.00 457 GLY A CA 1
ATOM 3569 C C . GLY A 1 457 ? -10.274 4.831 0.233 1.00 65.00 457 GLY A C 1
ATOM 3570 O O . GLY A 1 457 ? -9.329 4.339 0.853 1.00 65.00 457 GLY A O 1
ATOM 3571 N N . ASN A 1 458 ? -10.141 5.188 -1.050 1.00 71.75 458 ASN A N 1
ATOM 3572 C CA . ASN A 1 458 ? -8.947 4.921 -1.868 1.00 71.75 458 ASN A CA 1
ATOM 3573 C C . ASN A 1 458 ? -8.006 6.124 -2.059 1.00 71.75 458 ASN A C 1
ATOM 3575 O O . ASN A 1 458 ? -7.212 6.170 -2.998 1.00 71.75 458 ASN A O 1
ATOM 3579 N N . GLU A 1 459 ? -8.017 7.089 -1.139 1.00 68.31 459 GLU A N 1
ATOM 3580 C CA . GLU A 1 459 ? -7.169 8.291 -1.228 1.00 68.31 459 GLU A CA 1
ATOM 3581 C C . GLU A 1 459 ? -5.662 8.002 -1.306 1.00 68.31 459 GLU A C 1
ATOM 3583 O O . GLU A 1 459 ? -4.886 8.839 -1.769 1.00 68.31 459 GLU A O 1
ATOM 3588 N N . TRP A 1 460 ? -5.238 6.811 -0.872 1.00 69.25 460 TRP A N 1
ATOM 3589 C CA . TRP A 1 460 ? -3.857 6.344 -0.972 1.00 69.25 460 TRP A CA 1
ATOM 3590 C C . TRP A 1 460 ? -3.329 6.354 -2.413 1.00 69.25 460 TRP A C 1
ATOM 3592 O O . TRP A 1 460 ? -2.117 6.445 -2.612 1.00 69.25 460 TRP A O 1
ATOM 3602 N N . VAL A 1 461 ? -4.209 6.262 -3.419 1.00 74.31 461 VAL A N 1
ATOM 3603 C CA . VAL A 1 461 ? -3.832 6.278 -4.839 1.00 74.31 461 VAL A CA 1
ATOM 3604 C C . VAL A 1 461 ? -3.082 7.566 -5.177 1.00 74.31 461 VAL A C 1
ATOM 3606 O O . VAL A 1 461 ? -2.017 7.506 -5.791 1.00 74.31 461 VAL A O 1
ATOM 3609 N N . LEU A 1 462 ? -3.549 8.710 -4.667 1.00 72.25 462 LEU A N 1
ATOM 3610 C CA . LEU A 1 462 ? -2.922 10.025 -4.860 1.00 72.25 462 LEU A CA 1
ATOM 3611 C C . LEU A 1 462 ? -1.514 10.133 -4.251 1.00 72.25 462 LEU A C 1
ATOM 3613 O O . LEU A 1 462 ? -0.747 11.027 -4.609 1.00 72.25 462 LEU A O 1
ATOM 3617 N N . ASP A 1 463 ? -1.176 9.255 -3.305 1.00 62.25 463 ASP A N 1
ATOM 3618 C CA . ASP A 1 463 ? 0.155 9.185 -2.698 1.00 62.25 463 ASP A CA 1
ATOM 3619 C C . ASP A 1 463 ? 1.086 8.210 -3.441 1.00 62.25 463 ASP A C 1
ATOM 3621 O O . ASP A 1 463 ? 2.292 8.215 -3.193 1.00 62.25 463 ASP A O 1
ATOM 3625 N N . ARG A 1 464 ? 0.558 7.360 -4.333 1.00 63.25 464 ARG A N 1
ATOM 3626 C CA . ARG A 1 464 ? 1.333 6.305 -5.011 1.00 63.25 464 ARG A CA 1
ATOM 3627 C C . ARG A 1 464 ? 1.526 6.517 -6.501 1.00 63.25 464 ARG A C 1
ATOM 3629 O O . ARG A 1 464 ? 2.523 6.031 -7.036 1.00 63.25 464 ARG A O 1
ATOM 3636 N N . ILE A 1 465 ? 0.595 7.188 -7.167 1.00 72.56 465 ILE A N 1
ATOM 3637 C CA . ILE A 1 465 ? 0.653 7.392 -8.613 1.00 72.56 465 ILE A CA 1
ATOM 3638 C C . ILE A 1 465 ? 0.807 8.869 -8.944 1.00 72.56 465 ILE A C 1
ATOM 3640 O O . ILE A 1 465 ? 0.395 9.754 -8.195 1.00 72.56 465 ILE A O 1
ATOM 3644 N N . GLU A 1 466 ? 1.411 9.123 -10.095 1.00 73.75 466 GLU A N 1
ATOM 3645 C CA . GLU A 1 466 ? 1.458 10.460 -10.657 1.00 73.75 466 GLU A CA 1
ATOM 3646 C C . GLU A 1 466 ? 0.115 10.767 -11.313 1.00 73.75 466 GLU A C 1
ATOM 3648 O O . GLU A 1 466 ? -0.394 9.980 -12.109 1.00 73.75 466 GLU A O 1
ATOM 3653 N N . THR A 1 467 ? -0.474 11.892 -10.928 1.00 81.00 467 THR A N 1
ATOM 3654 C CA . THR A 1 467 ? -1.757 12.355 -11.450 1.00 81.00 467 THR A CA 1
ATOM 3655 C C . THR A 1 467 ? -1.541 13.687 -12.150 1.00 81.00 467 THR A C 1
ATOM 3657 O O . THR A 1 467 ? -0.850 14.570 -11.640 1.00 81.00 467 THR A O 1
ATOM 3660 N N . LYS A 1 468 ? -2.122 13.819 -13.342 1.00 84.88 468 LYS A N 1
ATOM 3661 C CA . LYS A 1 468 ? -2.204 15.079 -14.082 1.00 84.88 468 LYS A CA 1
ATOM 3662 C C . LYS A 1 468 ? -3.148 16.055 -13.395 1.00 84.88 468 LYS A C 1
ATOM 3664 O O . LYS A 1 468 ? -2.914 17.259 -13.444 1.00 84.88 468 LYS A O 1
ATOM 3669 N N . ASP A 1 469 ? -4.224 15.526 -12.823 1.00 85.06 469 ASP A N 1
ATOM 3670 C CA . ASP A 1 469 ? -5.207 16.272 -12.051 1.00 85.06 469 ASP A CA 1
ATOM 3671 C C . ASP A 1 469 ? -6.071 15.329 -11.207 1.00 85.06 469 ASP A C 1
ATOM 3673 O O . ASP A 1 469 ? -6.067 14.112 -11.428 1.00 85.06 469 ASP A O 1
ATOM 3677 N N . HIS A 1 470 ? -6.825 15.887 -10.261 1.00 87.81 470 HIS A N 1
ATOM 3678 C CA . HIS A 1 470 ? -7.814 15.148 -9.485 1.00 87.81 470 HIS A CA 1
ATOM 3679 C C . HIS A 1 470 ? -8.942 16.043 -8.958 1.00 87.81 470 HIS A C 1
ATOM 3681 O O . HIS A 1 470 ? -8.729 17.205 -8.622 1.00 87.81 470 HIS A O 1
ATOM 3687 N N . ILE A 1 471 ? -10.131 15.462 -8.803 1.00 86.19 471 ILE A N 1
ATOM 3688 C CA . ILE A 1 471 ? -11.261 16.042 -8.067 1.00 86.19 471 ILE A CA 1
ATOM 3689 C C . ILE A 1 471 ? -11.683 15.037 -7.003 1.00 86.19 471 ILE A C 1
ATOM 3691 O O . ILE A 1 471 ? -11.865 13.866 -7.318 1.00 86.19 471 ILE A O 1
ATOM 3695 N N . ILE A 1 472 ? -11.834 15.492 -5.759 1.00 81.69 472 ILE A N 1
ATOM 3696 C CA . ILE A 1 472 ? -12.374 14.691 -4.654 1.00 81.69 472 ILE A CA 1
ATOM 3697 C C . ILE A 1 472 ? -13.795 15.187 -4.388 1.00 81.69 472 ILE A C 1
ATOM 3699 O O . ILE A 1 472 ? -13.999 16.382 -4.169 1.00 81.69 472 ILE A O 1
ATOM 3703 N N . ASN A 1 473 ? -14.755 14.274 -4.442 1.00 80.88 473 ASN A N 1
ATOM 3704 C CA . ASN A 1 473 ? -16.166 14.529 -4.189 1.00 80.88 473 ASN A CA 1
ATOM 3705 C C . ASN A 1 473 ? -16.450 14.557 -2.675 1.00 80.88 473 ASN A C 1
ATOM 3707 O O . ASN A 1 473 ? -15.634 14.116 -1.866 1.00 80.88 473 ASN A O 1
ATOM 3711 N N . GLU A 1 474 ? -17.620 15.064 -2.280 1.00 73.50 474 GLU A N 1
ATOM 3712 C CA . GLU A 1 474 ? -18.007 15.188 -0.862 1.00 73.50 474 GLU A CA 1
ATOM 3713 C C . GLU A 1 474 ? -18.083 13.839 -0.128 1.00 73.50 474 GLU A C 1
ATOM 3715 O O . GLU A 1 474 ? -17.812 13.771 1.069 1.00 73.50 474 GLU A O 1
ATOM 3720 N N . ASP A 1 475 ? -18.403 12.763 -0.849 1.00 69.50 475 ASP A N 1
ATOM 3721 C CA . ASP A 1 475 ? -18.455 11.390 -0.337 1.00 69.50 475 ASP A CA 1
ATOM 3722 C C . ASP A 1 475 ? -17.068 10.722 -0.223 1.00 69.50 475 ASP A C 1
ATOM 3724 O O . ASP A 1 475 ? -16.964 9.577 0.211 1.00 69.50 475 ASP A O 1
ATOM 3728 N N . GLY A 1 476 ? -15.996 11.418 -0.618 1.00 70.94 476 GLY A N 1
ATOM 3729 C CA . GLY A 1 476 ? -14.626 10.903 -0.630 1.00 70.94 476 GLY A CA 1
ATOM 3730 C C . GLY A 1 476 ? -14.256 10.087 -1.873 1.00 70.94 476 GLY A C 1
ATOM 3731 O O . GLY A 1 476 ? -13.111 9.637 -1.977 1.00 70.94 476 GLY A O 1
ATOM 3732 N N . SER A 1 477 ? -15.173 9.901 -2.829 1.00 81.94 477 SER A N 1
ATOM 3733 C CA . SER A 1 477 ? -14.833 9.375 -4.156 1.00 81.94 477 SER A CA 1
ATOM 3734 C C . SER A 1 477 ? -14.026 10.402 -4.952 1.00 81.94 477 SER A C 1
ATOM 3736 O O . SER A 1 477 ? -13.998 11.587 -4.614 1.00 81.94 477 SER A O 1
ATOM 3738 N N . MET A 1 478 ? -13.329 9.976 -6.005 1.00 89.62 478 MET A N 1
ATOM 3739 C CA . MET A 1 478 ? -12.497 10.891 -6.786 1.00 89.62 478 MET A CA 1
ATOM 3740 C C . MET A 1 478 ? -12.430 10.571 -8.271 1.00 89.62 478 MET A C 1
ATOM 3742 O O . MET A 1 478 ? -12.422 9.412 -8.678 1.00 89.62 478 MET A O 1
ATOM 3746 N N . PHE A 1 479 ? -12.297 11.631 -9.064 1.00 93.06 479 PHE A N 1
ATOM 3747 C CA . PHE A 1 479 ? -11.904 11.557 -10.464 1.00 93.06 479 PHE A CA 1
ATOM 3748 C C . PHE A 1 479 ? -10.420 11.860 -10.594 1.00 93.06 479 PHE A C 1
ATOM 3750 O O . PHE A 1 479 ? -9.957 12.871 -10.065 1.00 93.06 479 PHE A O 1
ATOM 3757 N N . LEU A 1 480 ? -9.678 11.000 -11.290 1.00 92.94 480 LEU A N 1
ATOM 3758 C CA . LEU A 1 480 ? -8.245 11.162 -11.530 1.00 92.94 480 LEU A CA 1
ATOM 3759 C C . LEU A 1 480 ? -7.962 11.239 -13.027 1.00 92.94 480 LEU A C 1
ATOM 3761 O O . LEU A 1 480 ? -8.408 10.379 -13.781 1.00 92.94 480 LEU A O 1
ATOM 3765 N N . TRP A 1 481 ? -7.144 12.207 -13.431 1.00 92.50 481 TRP A N 1
ATOM 3766 C CA . TRP A 1 481 ? -6.558 12.254 -14.769 1.00 92.50 481 TRP A CA 1
ATOM 3767 C C . TRP A 1 481 ? -5.143 11.712 -14.684 1.00 92.50 481 TRP A C 1
ATOM 3769 O O . TRP A 1 481 ? -4.314 12.246 -13.941 1.00 92.50 481 TRP A O 1
ATOM 3779 N N . VAL A 1 482 ? -4.856 10.647 -15.423 1.00 90.75 482 VAL A N 1
ATOM 3780 C CA . VAL A 1 482 ? -3.575 9.937 -15.347 1.00 90.75 482 VAL A CA 1
ATOM 3781 C C . VAL A 1 482 ? -3.044 9.595 -16.728 1.00 90.75 482 VAL A C 1
ATOM 3783 O O . VAL A 1 482 ? -3.796 9.453 -17.687 1.00 90.75 482 VAL A O 1
ATOM 3786 N N . GLU A 1 483 ? -1.729 9.424 -16.800 1.00 88.75 483 GLU A N 1
ATOM 3787 C CA . GLU A 1 483 ? -1.057 8.841 -17.955 1.00 88.75 483 GLU A CA 1
ATOM 3788 C C . GLU A 1 483 ? -0.894 7.336 -17.744 1.00 88.75 483 GLU A C 1
ATOM 3790 O O . GLU A 1 483 ? -0.267 6.886 -16.782 1.00 88.75 483 GLU A O 1
ATOM 3795 N N . VAL A 1 484 ? -1.457 6.546 -18.653 1.00 87.06 484 VAL A N 1
ATOM 3796 C CA . VAL A 1 484 ? -1.411 5.086 -18.607 1.00 87.06 484 VAL A CA 1
ATOM 3797 C C . VAL A 1 484 ? -0.481 4.583 -19.700 1.00 87.06 484 VAL A C 1
ATOM 3799 O O . VAL A 1 484 ? -0.773 4.698 -20.888 1.00 87.06 484 VAL A O 1
ATOM 3802 N N . ALA A 1 485 ? 0.633 3.983 -19.284 1.00 82.19 485 ALA A N 1
ATOM 3803 C CA . ALA A 1 485 ? 1.587 3.326 -20.182 1.00 82.19 485 ALA A CA 1
ATOM 3804 C C . ALA A 1 485 ? 1.450 1.790 -20.203 1.00 82.19 485 ALA A C 1
ATOM 3806 O O . ALA A 1 485 ? 2.098 1.128 -21.006 1.00 82.19 485 ALA A O 1
ATOM 3807 N N . SER A 1 486 ? 0.653 1.212 -19.296 1.00 83.56 486 SER A N 1
ATOM 3808 C CA . SER A 1 486 ? 0.489 -0.239 -19.143 1.00 83.56 486 SER A CA 1
ATOM 3809 C C . SER A 1 486 ? -0.934 -0.578 -18.700 1.00 83.56 486 SER A C 1
ATOM 3811 O O . SER A 1 486 ? -1.401 -0.091 -17.664 1.00 83.56 486 SER A O 1
ATOM 3813 N N . ARG A 1 487 ? -1.614 -1.429 -19.477 1.00 85.56 487 ARG A N 1
ATOM 3814 C CA . ARG A 1 487 ? -2.966 -1.918 -19.160 1.00 85.56 487 ARG A CA 1
ATOM 3815 C C . ARG A 1 487 ? -2.934 -2.851 -17.958 1.00 85.56 487 ARG A C 1
ATOM 3817 O O . ARG A 1 487 ? -3.746 -2.677 -17.054 1.00 85.56 487 ARG A O 1
ATOM 3824 N N . GLY A 1 488 ? -1.982 -3.784 -17.903 1.00 80.25 488 GLY A N 1
ATOM 3825 C CA . GLY A 1 488 ? -1.830 -4.707 -16.780 1.00 80.25 488 GLY A CA 1
ATOM 3826 C C . GLY A 1 488 ? -1.565 -3.981 -15.460 1.00 80.25 488 GLY A C 1
ATOM 3827 O O . GLY A 1 488 ? -2.149 -4.317 -14.426 1.00 80.25 488 GLY A O 1
ATOM 3828 N N . TRP A 1 489 ? -0.752 -2.917 -15.484 1.00 83.06 489 TRP A N 1
ATOM 3829 C CA . TRP A 1 489 ? -0.577 -2.043 -14.320 1.00 83.06 489 TRP A CA 1
ATOM 3830 C C . TRP A 1 489 ? -1.885 -1.379 -13.884 1.00 83.06 489 TRP A C 1
ATOM 3832 O O . TRP A 1 489 ? -2.202 -1.424 -12.693 1.00 83.06 489 TRP A O 1
ATOM 3842 N N . LEU A 1 490 ? -2.644 -0.808 -14.824 1.00 87.44 490 LEU A N 1
ATOM 3843 C CA . LEU A 1 490 ? -3.912 -0.148 -14.516 1.00 87.44 490 LEU A CA 1
ATOM 3844 C C . LEU A 1 490 ? -4.925 -1.132 -13.917 1.00 87.44 490 LEU A C 1
ATOM 3846 O O . LEU A 1 490 ? -5.562 -0.820 -12.912 1.00 87.44 490 LEU A O 1
ATOM 3850 N N . GLY A 1 491 ? -5.013 -2.343 -14.472 1.00 86.38 491 GLY A N 1
ATOM 3851 C CA . GLY A 1 491 ? -5.864 -3.410 -13.948 1.00 86.38 491 GLY A CA 1
ATOM 3852 C C . GLY A 1 491 ? -5.516 -3.776 -12.510 1.00 86.38 491 GLY A C 1
ATOM 3853 O O . GLY A 1 491 ? -6.390 -3.766 -11.647 1.00 86.38 491 GLY A O 1
ATOM 3854 N N . ARG A 1 492 ? -4.232 -4.010 -12.204 1.00 78.38 492 ARG A N 1
ATOM 3855 C CA . ARG A 1 492 ? -3.796 -4.298 -10.825 1.00 78.38 492 ARG A CA 1
ATOM 3856 C C . ARG A 1 492 ? -4.062 -3.137 -9.866 1.00 78.38 492 ARG A C 1
ATOM 3858 O O . ARG A 1 492 ? -4.416 -3.373 -8.712 1.00 78.38 492 ARG A O 1
ATOM 3865 N N . LEU A 1 493 ? -3.888 -1.894 -10.317 1.00 83.00 493 LEU A N 1
ATOM 3866 C CA . LEU A 1 493 ? -4.182 -0.710 -9.510 1.00 83.00 493 LEU A CA 1
ATOM 3867 C C . LEU A 1 493 ? -5.670 -0.657 -9.137 1.00 83.00 493 LEU A C 1
ATOM 3869 O O . LEU A 1 493 ? -5.997 -0.563 -7.955 1.00 83.00 493 LEU A O 1
ATOM 3873 N N . LEU A 1 494 ? -6.557 -0.746 -10.129 1.00 86.50 494 LEU A N 1
ATOM 3874 C CA . LEU A 1 494 ? -8.001 -0.623 -9.931 1.00 86.50 494 LEU A CA 1
ATOM 3875 C C . LEU A 1 494 ? -8.592 -1.814 -9.170 1.00 86.50 494 LEU A C 1
ATOM 3877 O O . LEU A 1 494 ? -9.416 -1.610 -8.283 1.00 86.50 494 LEU A O 1
ATOM 3881 N N . LEU A 1 495 ? -8.099 -3.038 -9.398 1.00 81.75 495 LEU A N 1
ATOM 3882 C CA . LEU A 1 495 ? -8.491 -4.212 -8.607 1.00 81.75 495 LEU A CA 1
ATOM 3883 C C . LEU A 1 495 ? -8.231 -4.017 -7.110 1.00 81.75 495 LEU A C 1
ATOM 3885 O O . LEU A 1 495 ? -9.037 -4.430 -6.277 1.00 81.75 495 LEU A O 1
ATOM 3889 N N . ARG A 1 496 ? -7.128 -3.350 -6.750 1.00 76.31 496 ARG A N 1
ATOM 3890 C CA . ARG A 1 496 ? -6.827 -3.019 -5.351 1.00 76.31 496 ARG A CA 1
ATOM 3891 C C . ARG A 1 496 ? -7.746 -1.939 -4.783 1.00 76.31 496 ARG A C 1
ATOM 3893 O O . ARG A 1 496 ? -7.922 -1.914 -3.570 1.00 76.31 496 ARG A O 1
ATOM 3900 N N . CYS A 1 497 ? -8.329 -1.095 -5.635 1.00 77.06 497 CYS A N 1
ATOM 3901 C CA . CYS A 1 497 ? -9.289 -0.066 -5.237 1.00 77.06 497 CYS A CA 1
ATOM 3902 C C . CYS A 1 497 ? -10.723 -0.609 -5.068 1.00 77.06 497 CYS A C 1
ATOM 3904 O O . CYS A 1 497 ? -11.584 0.079 -4.520 1.00 77.06 497 CYS A O 1
ATOM 3906 N N . GLY A 1 498 ? -10.991 -1.845 -5.503 1.00 74.12 498 GLY A N 1
ATOM 3907 C CA . GLY A 1 498 ? -12.303 -2.483 -5.389 1.00 74.12 498 GLY A CA 1
ATOM 3908 C C . GLY A 1 498 ? -13.239 -2.215 -6.572 1.00 74.12 498 GLY A C 1
ATOM 3909 O O . GLY A 1 498 ? -12.954 -1.393 -7.437 1.00 74.12 498 GLY A O 1
ATOM 3910 N N . GLY A 1 499 ? -14.376 -2.918 -6.599 1.00 69.56 499 GLY A N 1
ATOM 3911 C CA . GLY A 1 499 ? -15.262 -2.992 -7.772 1.00 69.56 499 GLY A CA 1
ATOM 3912 C C . GLY A 1 499 ? -16.034 -1.744 -8.155 1.00 69.56 499 GLY A C 1
ATOM 3913 O O . GLY A 1 499 ? -16.551 -1.675 -9.262 1.00 69.56 499 GLY A O 1
ATOM 3914 N N . ALA A 1 500 ? -16.088 -0.752 -7.273 1.00 78.06 500 ALA A N 1
ATOM 3915 C CA . ALA A 1 500 ? -16.671 0.542 -7.601 1.00 78.06 500 ALA A CA 1
ATOM 3916 C C . ALA A 1 500 ? -15.673 1.479 -8.310 1.00 78.06 500 ALA A C 1
ATOM 3918 O O . ALA A 1 500 ? -16.086 2.517 -8.810 1.00 78.06 500 ALA A O 1
ATOM 3919 N N . SER A 1 501 ? -14.377 1.136 -8.364 1.00 87.19 501 SER A N 1
ATOM 3920 C CA . SER A 1 501 ? -13.362 1.935 -9.061 1.00 87.19 501 SER A CA 1
ATOM 3921 C C . SER A 1 501 ? -13.166 1.437 -10.490 1.00 87.19 501 SER A C 1
ATOM 3923 O O . SER A 1 501 ? -12.979 0.241 -10.717 1.00 87.19 501 SER A O 1
ATOM 3925 N N . CYS A 1 502 ? -13.159 2.341 -11.464 1.00 90.25 502 CYS A N 1
ATOM 3926 C CA . CYS A 1 502 ? -13.121 1.981 -12.876 1.00 90.25 502 CYS A CA 1
ATOM 3927 C C . CYS A 1 502 ? -12.441 3.050 -13.736 1.00 90.25 502 CYS A C 1
ATOM 3929 O O . CYS A 1 502 ? -12.129 4.157 -13.293 1.00 90.25 502 CYS A O 1
ATOM 3931 N N . VAL A 1 503 ? -12.236 2.707 -15.004 1.00 93.00 503 VAL A N 1
ATOM 3932 C CA . VAL A 1 503 ? -11.896 3.687 -16.034 1.00 93.00 503 VAL A CA 1
ATOM 3933 C C . VAL A 1 503 ? -13.196 4.272 -16.570 1.00 93.00 503 VAL A C 1
ATOM 3935 O O . VAL A 1 503 ? -14.102 3.521 -16.914 1.00 93.00 503 VAL A O 1
ATOM 3938 N N . VAL A 1 504 ? -13.296 5.594 -16.621 1.00 92.88 504 VAL A N 1
ATOM 3939 C CA . VAL A 1 504 ? -14.425 6.317 -17.220 1.00 92.88 504 VAL A CA 1
ATOM 3940 C C . VAL A 1 504 ? -14.156 6.553 -18.702 1.00 92.88 504 VAL A C 1
ATOM 3942 O O . VAL A 1 504 ? -15.032 6.353 -19.536 1.00 92.88 504 VAL A O 1
ATOM 3945 N N . SER A 1 505 ? -12.923 6.919 -19.045 1.00 90.88 505 SER A N 1
ATOM 3946 C CA . SER A 1 505 ? -12.478 7.101 -20.425 1.00 90.88 505 SER A CA 1
ATOM 3947 C C . SER A 1 505 ? -10.968 6.827 -20.533 1.00 90.88 505 SER A C 1
ATOM 3949 O O . SER A 1 505 ? -10.250 6.943 -19.535 1.00 90.88 505 SER A O 1
ATOM 3951 N N . PRO A 1 506 ? -10.467 6.403 -21.708 1.00 92.25 506 PRO A N 1
ATOM 3952 C CA . PRO A 1 506 ? -11.207 6.128 -22.944 1.00 92.25 506 PRO A CA 1
ATOM 3953 C C . PRO A 1 506 ? -11.923 4.767 -22.920 1.00 92.25 506 PRO A C 1
ATOM 3955 O O . PRO A 1 506 ? -11.546 3.868 -22.166 1.00 92.25 506 PRO A O 1
ATOM 3958 N N . ASP A 1 507 ? -12.906 4.582 -23.809 1.00 88.75 507 ASP A N 1
ATOM 3959 C CA . ASP A 1 507 ? -13.692 3.337 -23.941 1.00 88.75 507 ASP A CA 1
ATOM 3960 C C . ASP A 1 507 ? -12.816 2.089 -24.107 1.00 88.75 507 ASP A C 1
ATOM 3962 O O . ASP A 1 507 ? -13.139 1.011 -23.611 1.00 88.75 507 ASP A O 1
ATOM 3966 N N . SER A 1 508 ? -11.656 2.238 -24.754 1.00 89.88 508 SER A N 1
ATOM 3967 C CA . SER A 1 508 ? -10.702 1.146 -24.935 1.00 89.88 508 SER A CA 1
ATOM 3968 C C . SER A 1 508 ? -10.187 0.570 -23.614 1.00 89.88 508 SER A C 1
ATOM 3970 O O . SER A 1 508 ? -9.763 -0.582 -23.598 1.00 89.88 508 SER A O 1
ATOM 3972 N N . LEU A 1 509 ? -10.220 1.327 -22.511 1.00 90.44 509 LEU A N 1
ATOM 3973 C CA . LEU A 1 509 ? -9.723 0.927 -21.192 1.00 90.44 509 LEU A CA 1
ATOM 3974 C C . LEU A 1 509 ? -10.828 0.536 -20.190 1.00 90.44 509 LEU A C 1
ATOM 3976 O O . LEU A 1 509 ? -10.500 -0.037 -19.154 1.00 90.44 509 LEU A O 1
ATOM 3980 N N . GLN A 1 510 ? -12.113 0.771 -20.480 1.00 88.56 510 GLN A N 1
ATOM 3981 C CA . GLN A 1 510 ? -13.222 0.492 -19.545 1.00 88.56 510 GLN A CA 1
ATOM 3982 C C . GLN A 1 510 ? -13.310 -0.987 -19.119 1.00 88.56 510 GLN A C 1
ATOM 3984 O O . GLN A 1 510 ? -13.631 -1.283 -17.970 1.00 88.56 510 GLN A O 1
ATOM 3989 N N . GLY A 1 511 ? -12.954 -1.924 -20.008 1.00 86.25 511 GLY A N 1
ATOM 3990 C CA . GLY A 1 511 ? -12.977 -3.370 -19.737 1.00 86.25 511 GLY A CA 1
ATOM 3991 C C . GLY A 1 511 ? -11.834 -3.904 -18.865 1.00 86.25 511 GLY A C 1
ATOM 3992 O O . GLY A 1 511 ? -11.900 -5.048 -18.423 1.00 86.25 511 GLY A O 1
ATOM 3993 N N . VAL A 1 512 ? -10.805 -3.095 -18.573 1.00 89.38 512 VAL A N 1
ATOM 3994 C CA . VAL A 1 512 ? -9.549 -3.548 -17.938 1.00 89.38 512 VAL A CA 1
ATOM 3995 C C . VAL A 1 512 ? -9.770 -4.313 -16.630 1.00 89.38 512 VAL A C 1
ATOM 3997 O O . VAL A 1 512 ? -9.118 -5.328 -16.394 1.00 89.38 512 VAL A O 1
ATOM 4000 N N . VAL A 1 513 ? -10.672 -3.840 -15.765 1.00 87.00 513 VAL A N 1
ATOM 4001 C CA . VAL A 1 513 ? -10.912 -4.469 -14.454 1.00 87.00 513 VAL A CA 1
ATOM 4002 C C . VAL A 1 513 ? -11.623 -5.809 -14.613 1.00 87.00 513 VAL A C 1
ATOM 4004 O O . VAL A 1 513 ? -11.206 -6.792 -14.004 1.00 87.00 513 VAL A O 1
ATOM 4007 N N . ALA A 1 514 ? -12.664 -5.857 -15.447 1.00 86.88 514 ALA A N 1
ATOM 4008 C CA . ALA A 1 514 ? -13.451 -7.062 -15.674 1.00 86.88 514 ALA A CA 1
ATOM 4009 C C . ALA A 1 514 ? -12.624 -8.146 -16.378 1.00 86.88 514 ALA A C 1
ATOM 4011 O O . ALA A 1 514 ? -12.617 -9.289 -15.931 1.00 86.88 514 ALA A O 1
ATOM 4012 N N . GLU A 1 515 ? -11.875 -7.780 -17.422 1.00 88.38 515 GLU A N 1
ATOM 4013 C CA . GLU A 1 515 ? -10.940 -8.679 -18.111 1.00 88.38 515 GLU A CA 1
ATOM 4014 C C . GLU A 1 515 ? -9.936 -9.274 -17.117 1.00 88.38 515 GLU A C 1
ATOM 4016 O O . GLU A 1 515 ? -9.799 -10.493 -17.011 1.00 88.38 515 GLU A O 1
ATOM 4021 N N . ARG A 1 516 ? -9.305 -8.425 -16.295 1.00 86.44 516 ARG A N 1
ATOM 4022 C CA . ARG A 1 516 ? -8.313 -8.888 -15.322 1.00 86.44 516 ARG A CA 1
ATOM 4023 C C . ARG A 1 516 ? -8.926 -9.756 -14.223 1.00 86.44 516 ARG A C 1
ATOM 4025 O O . ARG A 1 516 ? -8.322 -10.742 -13.805 1.00 86.44 516 ARG A O 1
ATOM 4032 N N . ALA A 1 517 ? -10.129 -9.423 -13.759 1.00 88.06 517 ALA A N 1
ATOM 4033 C CA . ALA A 1 517 ? -10.864 -10.247 -12.808 1.00 88.06 517 ALA A CA 1
ATOM 4034 C C . ALA A 1 517 ? -11.203 -11.624 -13.403 1.00 88.06 517 ALA A C 1
ATOM 4036 O O . ALA A 1 517 ? -11.049 -12.626 -12.708 1.00 88.06 517 ALA A O 1
ATOM 4037 N N . GLN A 1 518 ? -11.592 -11.699 -14.684 1.00 89.94 518 GLN A N 1
ATOM 4038 C CA . GLN A 1 518 ? -11.840 -12.967 -15.383 1.00 89.94 518 GLN A CA 1
ATOM 4039 C C . GLN A 1 518 ? -10.578 -13.822 -15.490 1.00 89.94 518 GLN A C 1
ATOM 4041 O O . GLN A 1 518 ? -10.639 -15.019 -15.214 1.00 89.94 518 GLN A O 1
ATOM 4046 N N . GLU A 1 519 ? -9.440 -13.223 -15.842 1.00 89.25 519 GLU A N 1
ATOM 4047 C CA . GLU A 1 519 ? -8.151 -13.918 -15.928 1.00 89.25 519 GLU A CA 1
ATOM 4048 C C . GLU A 1 519 ? -7.746 -14.541 -14.586 1.00 89.25 519 GLU A C 1
ATOM 4050 O O . GLU A 1 519 ? -7.370 -15.713 -14.532 1.00 89.25 519 GLU A O 1
ATOM 4055 N N . ILE A 1 520 ? -7.874 -13.786 -13.488 1.00 89.00 520 ILE A N 1
ATOM 4056 C CA . ILE A 1 520 ? -7.581 -14.283 -12.136 1.00 89.00 520 ILE A CA 1
ATOM 4057 C C . ILE A 1 520 ? -8.589 -15.366 -11.742 1.00 89.00 520 ILE A C 1
ATOM 4059 O O . ILE A 1 520 ? -8.212 -16.424 -11.242 1.00 89.00 520 ILE A O 1
ATOM 4063 N N . ARG A 1 521 ? -9.881 -15.142 -11.999 1.00 90.31 521 ARG A N 1
ATOM 4064 C CA . ARG A 1 521 ? -10.950 -16.095 -11.684 1.00 90.31 521 ARG A CA 1
ATOM 4065 C C . ARG A 1 521 ? -10.776 -17.425 -12.418 1.00 90.31 521 ARG A C 1
ATOM 4067 O O . ARG A 1 521 ? -11.065 -18.476 -11.850 1.00 90.31 521 ARG A O 1
ATOM 4074 N N . ALA A 1 522 ? -10.287 -17.398 -13.657 1.00 90.88 522 ALA A N 1
ATOM 4075 C CA . ALA A 1 522 ? -10.039 -18.591 -14.466 1.00 90.88 522 ALA A CA 1
ATOM 4076 C C . ALA A 1 522 ? -8.989 -19.537 -13.856 1.00 90.88 522 ALA A C 1
ATOM 4078 O O . ALA A 1 522 ? -8.884 -20.683 -14.284 1.00 90.88 522 ALA A O 1
ATOM 4079 N N . GLN A 1 523 ? -8.241 -19.103 -12.838 1.00 88.44 523 GLN A N 1
ATOM 4080 C CA . GLN A 1 523 ? -7.276 -19.951 -12.133 1.00 88.44 523 GLN A CA 1
ATOM 4081 C C . GLN A 1 523 ? -7.897 -20.848 -11.061 1.00 88.44 523 GLN A C 1
ATOM 4083 O O . GLN A 1 523 ? -7.243 -21.767 -10.574 1.00 88.44 523 GLN A O 1
ATOM 4088 N N . TYR A 1 524 ? -9.151 -20.593 -10.685 1.00 86.00 524 TYR A N 1
ATOM 4089 C CA . TYR A 1 524 ? -9.823 -21.250 -9.561 1.00 86.00 524 TYR A CA 1
ATOM 4090 C C . TYR A 1 524 ? -10.763 -22.393 -9.978 1.00 86.00 524 TYR A C 1
ATOM 4092 O O . TYR A 1 524 ? -11.648 -22.749 -9.194 1.00 86.00 524 TYR A O 1
ATOM 4100 N N . VAL A 1 525 ? -10.568 -22.946 -11.183 1.00 64.81 525 VAL A N 1
ATOM 4101 C CA . VAL A 1 525 ? -11.374 -24.031 -11.787 1.00 64.81 525 VAL A CA 1
ATOM 4102 C C . VAL A 1 525 ? -11.395 -25.298 -10.938 1.00 64.81 525 VAL A C 1
ATOM 4104 O O . VAL A 1 525 ? -10.336 -25.673 -10.381 1.00 64.81 525 VAL A O 1
#

pLDDT: mean 71.03, std 16.87, range [19.31, 97.81]

Nearest PDB structures (foldseek):
  6sj9-assembly1_A  TM=4.953E-01  e=1.456E-26  Paenarthrobacter aurescens
  6sj9-assembly2_B  TM=4.893E-01  e=2.679E-26  Paenarthrobacter aurescens
  7qfz-assembly4_G  TM=3.184E-01  e=5.998E-06  Escherichia fergusonii ATCC 35469
  7qfz-assembly1_A  TM=3.169E-01  e=8.561E-06  Escherichia fergusonii ATCC 35469
  7qfz-assembly4_H  TM=3.329E-01  e=2.249E-05  Escherichia fergusonii ATCC 35469

Foldseek 3Di:
DDDPDDDFDADADDQDDPCLVLQQVLQVCLVQQWWKWWAFPNDTFIWRFPFWWDDPNWIWTFTATVVGDDTATHTSRRTDPDMDTDPDGDPDDRDDDDPVRVVVRVCPHPPFWDKWKKKFAQLCPLQDDNRPQWDDWDQDPRNIIITIGTPPDLLSVLLVQLVRQLGMATPDDPVSNVVSLVQLVVLLDDFDDDPPDDDFDPDQAPDQFFDQPLVLVLVCLVVLVVCLVVFKDFLCVVCVVVVHDSVVSLVSVSVQQQDFDPRSINLRGRQWGQDPRMIGRPQDDVVPPCPDNRCGPVNDDDDDDPSRLLVVLLVLVLSCQSNPPSSVPDPVSVVSNVVSCVVVPPPPSPDPLDPLVCPVVLVVCQVVQFWKWWFFQDLQRDTDIWIWRWADWDDDLSFIWTQTQTPVVRRHRDIGTSSRTSDIDTPPDGDDYDHDDDDDDDQDDDKDWWKKKFDARVCCCSNRFRFSGKDQDPNRIMITTHIDSDLSNVLSSQVSRGSNIAIPDDPVNRCSVSVSSVSNSVVSD

Solvent-accessible surface area (backbone atoms only — not comparable to full-atom values): 30458 Å² total; per-residue (Å²): 131,90,88,81,84,85,80,90,80,76,71,69,82,85,77,62,70,63,53,67,61,55,51,52,51,52,46,49,35,23,72,73,31,31,26,35,38,37,27,46,92,89,42,77,46,48,27,41,40,65,44,52,39,48,55,96,92,41,53,24,41,33,24,27,44,71,94,54,92,59,76,45,46,40,55,50,89,51,45,49,94,71,57,49,77,50,98,52,63,62,84,74,78,87,79,91,72,52,76,67,57,55,48,54,44,56,72,67,31,90,81,68,66,49,63,31,35,33,40,28,33,58,82,46,57,72,65,68,80,68,54,65,43,52,77,47,77,45,80,45,97,85,53,28,33,41,35,32,30,51,38,89,43,72,66,43,47,49,44,54,50,50,71,48,47,81,35,49,44,64,73,26,45,65,70,58,34,52,52,51,50,51,52,41,54,56,41,65,45,84,67,71,94,71,76,79,85,70,81,78,77,88,62,80,56,99,58,80,47,43,71,60,66,37,60,56,50,52,50,50,69,59,43,53,67,49,46,64,74,63,28,61,48,44,36,58,60,55,13,61,77,69,75,47,61,35,74,59,49,48,53,54,50,54,58,49,34,72,39,60,46,91,65,43,33,80,68,29,16,42,61,44,49,78,55,99,61,30,38,42,25,74,89,67,56,77,88,62,62,93,64,67,90,68,80,28,53,91,73,45,87,80,87,66,54,73,71,53,47,50,53,51,53,52,52,48,57,50,44,37,73,65,31,44,78,64,43,77,73,34,67,71,57,52,52,50,48,57,55,46,40,75,71,66,44,92,62,82,80,73,70,70,84,57,87,27,91,48,49,64,60,52,50,50,27,36,78,66,26,30,25,32,39,31,35,35,48,50,69,72,70,50,76,43,80,44,40,31,46,46,60,41,79,49,74,57,98,87,43,49,32,34,32,20,31,33,65,79,80,68,44,70,73,41,79,42,56,40,56,37,44,69,42,81,42,77,68,84,47,71,58,89,81,61,94,79,79,93,86,73,91,76,86,71,76,78,66,38,74,31,36,32,39,39,33,54,74,45,68,65,52,58,61,73,42,72,48,78,39,73,48,76,47,97,81,51,24,33,42,36,33,30,76,42,66,43,67,50,45,51,22,49,54,34,59,62,54,35,66,71,22,46,45,74,32,47,76,91,50,45,55,40,50,40,55,49,37,49,59,41,55,65,72,73,119

Radius of gyration: 24.9 Å; Cα contacts (8 Å, |Δi|>4): 828; chains: 1; bounding box: 59×60×66 Å

Mean predicted aligned error: 16.34 Å

Secondary structure (DSSP, 8-state):
-----------------SHHHHHHHHHHHHHHTEEEEEEETTEEEEEEEEEEEEETTEEEEEEEETT-SS-EEEEGGGB-S--EEEEEE--SPPP---HHHHHHHHHTSTT--EEEEEEE-TTTTTS----TTEEEEEE-TTS-EEEEEEES-HHHHHHHHHHTGGGEEEEE-HHHHHHHHHHHHHHTSPPP-PPP-PPPPSSPPS--SSPPHHHHHHHHHHHHHHHHHH-EEEHHHHHHHHTS-HHHHHHHHHHHHT-B-TT--GGGB-SEEEETTEEEETTT-TTSTT------GGGS-----HHHHHHHHHHHHHHHHHHTHHHHT-HHHHHHHHHHHHHH-S------SS--TTHHHHHHHHHTTEEEEEEEE-TTS-EEEEEEEEEEEEEETTEEEEEEEETTTTEEEEEEEGGGEEEEEEEEEE---------S----S-PEEEEEEE-TT-TTHHHHS--SEEEE-TTS-EEEEEEES-HHHHHHHHHHH-TT-EEEE-HHHHTHHHHHHHHHHGGG-

Sequence (525 aa):
MKLEGLSPQGRGVNFNVEIPLIVVRLTEIAQRRQLVDISIDSENIVVDPDRLLFDKGTWYLIATPVGEKKMRAIKCARIGADFSITEDVSSAKRKKLSNRELRHLVHNVEGSDLEATVIVDALAAGMSWWDTRVVETESMSDGRLRITVVVDDPARFRGWVLGFGTHAVVEGPTSLRDGFMTWLDDLLKPGADIPNLPERPSAAPTRPGPRPLAERLQRLLSILPWLRLRGSISVDELAGMLGIEAKHLFKDLEYASMCGVPPYTHDALFDFSVSDGEVLFHGTSVSFGPIRRSKTLMTRGVKLTPRQATAVAVALAGHDAVAGDLAIRNDAVNSLRAKLEGVLGDLPVNIRLEDAPLLHEVKNSIEAARQIKVVYVNGEEEVTERILNPLLIFVDRGESYLIADDLVTGEQERVFRVDRLLECNETGYSFESRPVVFERWKFRGTVLDAELYIAPGNEWVLDRIETKDHIINEDGSMFLWVEVASRGWLGRLLLRCGGASCVVSPDSLQGVVAERAQEIRAQYV